Protein AF-A0A9E3QAS8-F1 (afdb_monomer)

Structure (mmCIF, N/CA/C/O backbone):
data_AF-A0A9E3QAS8-F1
#
_entry.id   AF-A0A9E3QAS8-F1
#
loop_
_atom_site.group_PDB
_atom_site.id
_atom_site.type_symbol
_atom_site.label_atom_id
_atom_site.label_alt_id
_atom_site.label_comp_id
_atom_site.label_asym_id
_atom_site.label_entity_id
_atom_site.label_seq_id
_atom_site.pdbx_PDB_ins_code
_atom_site.Cartn_x
_atom_site.Cartn_y
_atom_site.Cartn_z
_atom_site.occupancy
_atom_site.B_iso_or_equiv
_atom_site.auth_seq_id
_atom_site.auth_comp_id
_atom_site.auth_asym_id
_atom_site.auth_atom_id
_atom_site.pdbx_PDB_model_num
ATOM 1 N N . ILE A 1 1 ? -1.397 31.038 -20.610 1.00 55.84 1 ILE A N 1
ATOM 2 C CA . ILE A 1 1 ? -2.316 30.158 -19.859 1.00 55.84 1 ILE A CA 1
ATOM 3 C C . ILE A 1 1 ? -3.210 29.539 -20.907 1.00 55.84 1 ILE A C 1
ATOM 5 O O . ILE A 1 1 ? -4.007 30.259 -21.492 1.00 55.84 1 ILE A O 1
ATOM 9 N N . THR A 1 2 ? -2.969 28.276 -21.236 1.00 61.88 2 THR A N 1
ATOM 10 C CA . THR A 1 2 ? -3.845 27.521 -22.131 1.00 61.88 2 THR A CA 1
ATOM 11 C C . THR A 1 2 ? -5.062 27.123 -21.312 1.00 61.88 2 THR A C 1
ATOM 13 O O . THR A 1 2 ? -4.921 26.504 -20.260 1.00 61.88 2 THR A O 1
ATOM 16 N N . ASP A 1 3 ? -6.241 27.566 -21.729 1.00 78.44 3 ASP A N 1
ATOM 17 C CA . ASP A 1 3 ? -7.506 27.236 -21.078 1.00 78.44 3 ASP A CA 1
ATOM 18 C C . ASP A 1 3 ? -8.403 26.420 -22.014 1.00 78.44 3 ASP A C 1
ATOM 20 O O . ASP A 1 3 ? -8.079 26.182 -23.181 1.00 78.44 3 ASP A O 1
ATOM 24 N N . LEU A 1 4 ? -9.548 25.977 -21.493 1.00 81.81 4 LEU A N 1
ATOM 25 C CA . LEU A 1 4 ? -10.472 25.135 -22.248 1.00 81.81 4 LEU A CA 1
ATOM 26 C C . LEU A 1 4 ? -10.933 25.822 -23.542 1.00 81.81 4 LEU A C 1
ATOM 28 O O . LEU A 1 4 ? -11.069 25.171 -24.576 1.00 81.81 4 LEU A O 1
ATOM 32 N N . SER A 1 5 ? -11.132 27.142 -23.502 1.00 82.50 5 SER A N 1
ATOM 33 C CA . SER A 1 5 ? -11.534 27.914 -24.677 1.00 82.50 5 SER A CA 1
ATOM 34 C C . SER A 1 5 ? -10.429 27.963 -25.733 1.00 82.50 5 SER A C 1
ATOM 36 O O . SER A 1 5 ? -10.709 27.883 -26.928 1.00 82.50 5 SER A O 1
ATOM 38 N N . THR A 1 6 ? -9.171 27.999 -25.299 1.00 81.44 6 THR A N 1
ATOM 39 C CA . THR A 1 6 ? -7.985 28.026 -26.154 1.00 81.44 6 THR A CA 1
ATOM 40 C C . THR A 1 6 ? -7.813 26.695 -26.887 1.00 81.44 6 THR A C 1
ATOM 42 O O . THR A 1 6 ? -7.654 26.692 -28.104 1.00 81.44 6 THR A O 1
ATOM 45 N N . ILE A 1 7 ? -7.942 25.561 -26.192 1.00 82.56 7 ILE A N 1
ATOM 46 C CA . ILE A 1 7 ? -7.852 24.228 -26.816 1.00 82.56 7 ILE A CA 1
ATOM 47 C C . ILE A 1 7 ? -8.971 24.016 -27.825 1.00 82.56 7 ILE A C 1
ATOM 49 O O . ILE A 1 7 ? -8.713 23.604 -28.951 1.00 82.56 7 ILE A O 1
ATOM 53 N N . LEU A 1 8 ? -10.213 24.339 -27.456 1.00 84.06 8 LEU A N 1
ATOM 54 C CA . LEU A 1 8 ? -11.353 24.183 -28.361 1.00 84.06 8 LEU A CA 1
ATOM 55 C C . LEU A 1 8 ? -11.227 25.072 -29.606 1.00 84.06 8 LEU A C 1
ATOM 57 O O . LEU A 1 8 ? -11.647 24.668 -30.687 1.00 84.06 8 LEU A O 1
ATOM 61 N N . THR A 1 9 ? -10.622 26.254 -29.467 1.00 89.31 9 THR A N 1
ATOM 62 C CA . THR A 1 9 ? -10.386 27.180 -30.585 1.00 89.31 9 THR A CA 1
ATOM 63 C C . THR A 1 9 ? -9.342 26.650 -31.566 1.00 89.31 9 THR A C 1
ATOM 65 O O . THR A 1 9 ? -9.486 26.844 -32.771 1.00 89.31 9 THR A O 1
ATOM 68 N N . TYR A 1 10 ? -8.301 25.982 -31.068 1.00 87.94 10 TYR A N 1
ATOM 69 C CA . TYR A 1 10 ? -7.174 25.519 -31.880 1.00 87.94 10 TYR A CA 1
ATOM 70 C C . TYR A 1 10 ? -7.167 24.004 -32.113 1.00 87.94 10 TYR A C 1
ATOM 72 O O . TYR A 1 10 ? -6.186 23.489 -32.641 1.00 87.94 10 TYR A O 1
ATOM 80 N N . PHE A 1 11 ? -8.237 23.284 -31.766 1.00 89.19 11 PHE A N 1
ATOM 81 C CA . PHE A 1 11 ? -8.300 21.826 -31.876 1.00 89.19 11 PHE A CA 1
ATOM 82 C C . PHE A 1 11 ? -8.012 21.342 -33.303 1.00 89.19 11 PHE A C 1
ATOM 84 O O . PHE A 1 11 ? -8.556 21.861 -34.279 1.00 89.19 11 PHE A O 1
ATOM 91 N N . ASN A 1 12 ? -7.173 20.312 -33.415 1.00 89.75 12 ASN A N 1
ATOM 92 C CA . ASN A 1 12 ? -6.676 19.741 -34.664 1.00 89.75 12 ASN A CA 1
ATOM 93 C C . ASN A 1 12 ? -5.822 20.706 -35.517 1.00 89.75 12 ASN A C 1
ATOM 95 O O . ASN A 1 12 ? -5.745 20.560 -36.739 1.00 89.75 12 ASN A O 1
ATOM 99 N N . THR A 1 13 ? -5.166 21.680 -34.884 1.00 91.75 13 THR A N 1
ATOM 100 C CA . THR A 1 13 ? -4.182 22.571 -35.523 1.00 91.75 13 THR A CA 1
ATOM 101 C C . THR A 1 13 ? -2.786 22.371 -34.926 1.00 91.75 13 THR A C 1
ATOM 103 O O . THR A 1 13 ? -2.601 21.542 -34.042 1.00 91.75 13 THR A O 1
ATOM 106 N N . THR A 1 14 ? -1.796 23.120 -35.411 1.00 86.06 14 THR A N 1
ATOM 107 C CA . THR A 1 14 ? -0.423 23.156 -34.872 1.00 86.06 14 THR A CA 1
ATOM 108 C C . THR A 1 14 ? -0.143 24.465 -34.120 1.00 86.06 14 THR A C 1
ATOM 110 O O . THR A 1 14 ? 1.003 24.909 -34.043 1.00 86.06 14 THR A O 1
ATOM 113 N N . ASP A 1 15 ? -1.189 25.167 -33.669 1.00 83.31 15 ASP A N 1
ATOM 114 C CA . ASP A 1 15 ? -1.041 26.443 -32.967 1.00 83.31 15 ASP A CA 1
ATOM 115 C C . ASP A 1 15 ? -0.596 26.204 -31.522 1.00 83.31 15 ASP A C 1
ATOM 117 O O . ASP A 1 15 ? -1.321 25.622 -30.713 1.00 83.31 15 ASP A O 1
ATOM 121 N N . SER A 1 16 ? 0.592 26.706 -31.189 1.00 78.75 16 SER A N 1
ATOM 122 C CA . SER A 1 16 ? 1.234 26.482 -29.893 1.00 78.75 16 SER A CA 1
ATOM 123 C C . SER A 1 16 ? 0.466 27.055 -28.697 1.00 78.75 16 SER A C 1
ATOM 125 O O . SER A 1 16 ? 0.794 26.756 -27.553 1.00 78.75 16 SER A O 1
ATOM 127 N N . ARG A 1 17 ? -0.562 27.886 -28.922 1.00 80.88 17 ARG A N 1
ATOM 128 C CA . ARG A 1 17 ? -1.420 28.396 -27.843 1.00 80.88 17 ARG A CA 1
ATOM 129 C C . ARG A 1 17 ? -2.362 27.324 -27.301 1.00 80.88 17 ARG A C 1
ATOM 131 O O . ARG A 1 17 ? -2.656 27.355 -26.108 1.00 80.88 17 ARG A O 1
ATOM 138 N N . GLY A 1 18 ? -2.844 26.419 -28.155 1.00 78.56 18 GLY A N 1
ATOM 139 C CA . GLY A 1 18 ? -3.701 25.293 -27.762 1.00 78.56 18 GLY A CA 1
ATOM 140 C C . GLY A 1 18 ? -2.928 24.028 -27.387 1.00 78.56 18 GLY A C 1
ATOM 141 O O . GLY A 1 18 ? -3.500 23.149 -26.759 1.00 78.56 18 GLY A O 1
ATOM 142 N N . ASP A 1 19 ? -1.650 23.968 -27.751 1.00 76.12 19 ASP A N 1
ATOM 143 C CA . ASP A 1 19 ? -0.743 22.834 -27.560 1.00 76.12 19 ASP A CA 1
ATOM 144 C C . ASP A 1 19 ? -0.156 22.862 -26.138 1.00 76.12 19 ASP A C 1
ATOM 146 O O . ASP A 1 19 ? 0.961 23.327 -25.888 1.00 76.12 19 ASP A O 1
ATOM 150 N N . ALA A 1 20 ? -0.985 22.471 -25.173 1.00 72.75 20 ALA A N 1
ATOM 151 C CA . ALA A 1 20 ? -0.647 22.443 -23.760 1.00 72.75 20 ALA A CA 1
ATOM 152 C C . ALA A 1 20 ? 0.486 21.449 -23.454 1.00 72.75 20 ALA A C 1
ATOM 154 O O . ALA A 1 20 ? 1.268 21.716 -22.538 1.00 72.75 20 ALA A O 1
ATOM 155 N N . ASP A 1 21 ? 0.604 20.346 -24.202 1.00 71.44 21 ASP A N 1
ATOM 156 C CA . ASP A 1 21 ? 1.704 19.381 -24.060 1.00 71.44 21 ASP A CA 1
ATOM 157 C C . ASP A 1 21 ? 2.938 19.677 -24.926 1.00 71.44 21 ASP A C 1
ATOM 159 O O . ASP A 1 21 ? 3.988 19.056 -24.728 1.00 71.44 21 ASP A O 1
ATOM 163 N N . SER A 1 22 ? 2.865 20.684 -25.802 1.00 73.00 22 SER A N 1
ATOM 164 C CA . SER A 1 22 ? 3.926 21.052 -26.749 1.00 73.00 22 SER A CA 1
ATOM 165 C C . SER A 1 22 ? 4.309 19.913 -27.705 1.00 73.00 22 SER A C 1
ATOM 167 O O . SER A 1 22 ? 5.467 19.817 -28.127 1.00 73.00 22 SER A O 1
ATOM 169 N N . SER A 1 23 ? 3.363 19.036 -28.045 1.00 66.31 23 SER A N 1
ATOM 170 C CA . SER A 1 23 ? 3.539 17.950 -29.016 1.00 66.31 23 SER A CA 1
ATOM 171 C C . SER A 1 23 ? 3.630 18.441 -30.466 1.00 66.31 23 SER A C 1
ATOM 173 O O . SER A 1 23 ? 3.972 17.671 -31.369 1.00 66.31 23 SER A O 1
ATOM 175 N N . GLY A 1 24 ? 3.364 19.725 -30.710 1.00 75.25 24 GLY A N 1
ATOM 176 C CA . GLY A 1 24 ? 3.272 20.336 -32.031 1.00 75.25 24 GLY A CA 1
ATOM 177 C C . GLY A 1 24 ? 1.882 20.210 -32.654 1.00 75.25 24 GLY A C 1
ATOM 178 O O . GLY A 1 24 ? 1.703 20.604 -33.812 1.00 75.25 24 GLY A O 1
ATOM 179 N N . ARG A 1 25 ? 0.900 19.666 -31.925 1.00 81.38 25 ARG A N 1
ATOM 180 C CA . ARG A 1 25 ? -0.483 19.513 -32.374 1.00 81.38 25 ARG A CA 1
ATOM 181 C C . ARG A 1 25 ? -1.437 19.698 -31.203 1.00 81.38 25 ARG A C 1
ATOM 183 O O . ARG A 1 25 ? -1.228 19.135 -30.150 1.00 81.38 25 ARG A O 1
ATOM 190 N N . VAL A 1 26 ? -2.522 20.424 -31.440 1.00 83.62 26 VAL A N 1
ATOM 191 C CA . VAL A 1 26 ? -3.607 20.565 -30.470 1.00 83.62 26 VAL A CA 1
ATOM 192 C C . VAL A 1 26 ? -4.575 19.396 -30.626 1.00 83.62 26 VAL A C 1
ATOM 194 O O . VAL A 1 26 ? -5.286 19.317 -31.637 1.00 83.62 26 VAL A O 1
ATOM 197 N N . ASP A 1 27 ? -4.637 18.494 -29.656 1.00 88.12 27 ASP A N 1
ATOM 198 C CA . ASP A 1 27 ? -5.550 17.357 -29.648 1.00 88.12 27 ASP A CA 1
ATOM 199 C C . ASP A 1 27 ? -6.176 17.065 -28.264 1.00 88.12 27 ASP A C 1
ATOM 201 O O . ASP A 1 27 ? -6.405 17.957 -27.443 1.00 88.12 27 ASP A O 1
ATOM 205 N N . ILE A 1 28 ? -6.650 15.836 -28.054 1.00 85.12 28 ILE A N 1
ATOM 206 C CA . ILE A 1 28 ? -7.373 15.444 -26.841 1.00 85.12 28 ILE A CA 1
ATOM 207 C C . ILE A 1 28 ? -6.441 15.264 -25.628 1.00 85.12 28 ILE A C 1
ATOM 209 O O . ILE A 1 28 ? -6.915 15.299 -24.484 1.00 85.12 28 ILE A O 1
ATOM 213 N N . THR A 1 29 ? -5.131 15.098 -25.839 1.00 77.94 29 THR A N 1
ATOM 214 C CA . THR A 1 29 ? -4.132 15.073 -24.759 1.00 77.94 29 THR A CA 1
ATOM 215 C C . THR A 1 29 ? -4.010 16.440 -24.100 1.00 77.94 29 THR A C 1
ATOM 217 O O . THR A 1 29 ? -4.058 16.520 -22.869 1.00 77.94 29 THR A O 1
ATOM 220 N N . ASP A 1 30 ? -4.021 17.519 -24.883 1.00 79.62 30 ASP A N 1
ATOM 221 C CA . ASP A 1 30 ? -4.037 18.891 -24.369 1.00 79.62 30 ASP A CA 1
ATOM 222 C C . ASP A 1 30 ? -5.269 19.154 -23.508 1.00 79.62 30 ASP A C 1
ATOM 224 O O . ASP A 1 30 ? -5.190 19.747 -22.427 1.00 79.62 30 ASP A O 1
ATOM 228 N N . LEU A 1 31 ? -6.433 18.679 -23.971 1.00 81.56 31 LEU A N 1
ATOM 229 C CA . LEU A 1 31 ? -7.696 18.839 -23.254 1.00 81.56 31 LEU A CA 1
ATOM 230 C C . LEU A 1 31 ? -7.622 18.174 -21.875 1.00 81.56 31 LEU A C 1
ATOM 232 O O . LEU A 1 31 ? -8.035 18.751 -20.868 1.00 81.56 31 LEU A O 1
ATOM 236 N N . SER A 1 32 ? -7.041 16.978 -21.823 1.00 78.44 32 SER A N 1
ATOM 237 C CA . SER A 1 32 ? -6.856 16.211 -20.589 1.00 78.44 32 SER A CA 1
ATOM 238 C C . SER A 1 32 ? -5.935 16.933 -19.594 1.00 78.44 32 SER A C 1
ATOM 240 O O . SER A 1 32 ? -6.165 16.896 -18.380 1.00 78.44 32 SER A O 1
ATOM 242 N N . ILE A 1 33 ? -4.930 17.657 -20.091 1.00 72.50 33 ILE A N 1
ATOM 243 C CA . ILE A 1 33 ? -4.011 18.467 -19.278 1.00 72.50 33 ILE A CA 1
ATOM 244 C C . ILE A 1 33 ? -4.715 19.692 -18.698 1.00 72.50 33 ILE A C 1
ATOM 246 O O . ILE A 1 33 ? -4.613 19.950 -17.498 1.00 72.50 33 ILE A O 1
ATOM 250 N N . VAL A 1 34 ? -5.481 20.423 -19.507 1.00 74.94 34 VAL A N 1
ATOM 251 C CA . VAL A 1 34 ? -6.190 21.620 -19.031 1.00 74.94 34 VAL A CA 1
ATOM 252 C C . VAL A 1 34 ? -7.283 21.280 -18.018 1.00 74.94 34 VAL A C 1
ATOM 254 O O . VAL A 1 34 ? -7.437 22.006 -17.035 1.00 74.94 34 VAL A O 1
ATOM 257 N N . LEU A 1 35 ? -8.012 20.171 -18.191 1.00 77.25 35 LEU A N 1
ATOM 258 C CA . LEU A 1 35 ? -9.004 19.744 -17.196 1.00 77.25 35 LEU A CA 1
ATOM 259 C C . LEU A 1 35 ? -8.363 19.286 -15.880 1.00 77.25 35 LEU A C 1
ATOM 261 O O . LEU A 1 35 ? -8.889 19.599 -14.813 1.00 77.25 35 LEU A O 1
ATOM 265 N N . SER A 1 36 ? -7.231 18.578 -15.933 1.00 69.44 36 SER A N 1
ATOM 266 C CA . SER A 1 36 ? -6.540 18.098 -14.724 1.00 69.44 36 SER A CA 1
ATOM 267 C C . SER A 1 36 ? -5.900 19.216 -13.891 1.00 69.44 36 SER A C 1
ATOM 269 O O . SER A 1 36 ? -5.644 19.014 -12.705 1.00 69.44 36 SER A O 1
ATOM 271 N N . HIS A 1 37 ? -5.716 20.407 -14.468 1.00 62.88 37 HIS A N 1
ATOM 272 C CA . HIS A 1 37 ? -5.116 21.574 -13.811 1.00 62.88 37 HIS A CA 1
ATOM 273 C C . HIS A 1 37 ? -6.078 22.774 -13.718 1.00 62.88 37 HIS A C 1
ATOM 275 O O . HIS A 1 37 ? -5.636 23.913 -13.551 1.00 62.88 37 HIS A O 1
ATOM 281 N N . TYR A 1 38 ? -7.397 22.549 -13.815 1.00 72.56 38 TYR A N 1
ATOM 282 C CA . TYR A 1 38 ? -8.398 23.621 -13.767 1.00 72.56 38 TYR A CA 1
ATOM 283 C C . TYR A 1 38 ? -8.262 24.469 -12.489 1.00 72.56 38 TYR A C 1
ATOM 285 O O . TYR A 1 38 ? -8.340 23.960 -11.371 1.00 72.56 38 TYR A O 1
ATOM 293 N N . GLY A 1 39 ? -8.058 25.779 -12.662 1.00 59.72 39 GLY A N 1
ATOM 294 C CA . GLY A 1 39 ? -7.863 26.725 -11.558 1.00 59.72 39 GLY A CA 1
ATOM 295 C C . GLY A 1 39 ? -6.434 26.804 -11.002 1.00 59.72 39 GLY A C 1
ATOM 296 O O . GLY A 1 39 ? -6.227 27.484 -9.999 1.00 59.72 39 GLY A O 1
ATOM 297 N N . GLN A 1 40 ? -5.451 26.153 -11.635 1.00 58.44 40 GLN A N 1
ATOM 298 C CA . GLN A 1 40 ? -4.034 26.218 -11.262 1.00 58.44 40 GLN A CA 1
ATOM 299 C C . GLN A 1 40 ? -3.180 26.839 -12.380 1.00 58.44 40 GLN A C 1
ATOM 301 O O . GLN A 1 40 ? -3.511 26.759 -13.563 1.00 58.44 40 GLN A O 1
ATOM 306 N N . SER A 1 41 ? -2.056 27.462 -12.015 1.00 48.59 41 SER A N 1
ATOM 307 C CA . SER A 1 41 ? -1.076 27.958 -12.989 1.00 48.59 41 SER A CA 1
ATOM 308 C C . SER A 1 41 ? -0.272 26.790 -13.559 1.00 48.59 41 SER A C 1
ATOM 310 O O . SER A 1 41 ? 0.581 26.237 -12.872 1.00 48.59 41 SER A O 1
ATOM 312 N N . TYR A 1 42 ? -0.516 26.446 -14.823 1.00 50.56 42 TYR A N 1
ATOM 313 C CA . TYR A 1 42 ? 0.277 25.478 -15.580 1.00 50.56 42 TYR A CA 1
ATOM 314 C C . TYR A 1 42 ? 1.203 26.221 -16.554 1.00 50.56 42 TYR A C 1
ATOM 316 O O . TYR A 1 42 ? 0.741 26.892 -17.482 1.00 50.56 42 TYR A O 1
ATOM 324 N N . SER A 1 43 ? 2.517 26.144 -16.336 1.00 48.62 43 SER A N 1
ATOM 325 C CA . SER A 1 43 ? 3.503 26.527 -17.347 1.00 48.62 43 SER A CA 1
ATOM 326 C C . SER A 1 43 ? 3.757 25.309 -18.229 1.00 48.62 43 SER A C 1
ATOM 328 O O . SER A 1 43 ? 4.543 24.441 -17.853 1.00 48.62 43 SER A O 1
ATOM 330 N N . GLY A 1 44 ? 3.064 25.246 -19.368 1.00 36.59 44 GLY A N 1
ATOM 331 C CA . GLY A 1 44 ? 3.337 24.283 -20.430 1.00 36.59 44 GLY A CA 1
ATOM 332 C C . GLY A 1 44 ? 4.761 24.478 -20.932 1.00 36.59 44 GLY A C 1
ATOM 333 O O . GLY A 1 44 ? 5.042 25.348 -21.750 1.00 36.59 44 GLY A O 1
ATOM 334 N N . GLY A 1 45 ? 5.680 23.725 -20.346 1.00 36.97 45 GLY A N 1
ATOM 335 C CA . GLY A 1 45 ? 6.950 23.400 -20.951 1.00 36.97 45 GLY A CA 1
ATOM 336 C C . GLY A 1 45 ? 6.820 21.954 -21.363 1.00 36.97 45 GLY A C 1
ATOM 337 O O . GLY A 1 45 ? 6.735 21.094 -20.484 1.00 36.97 45 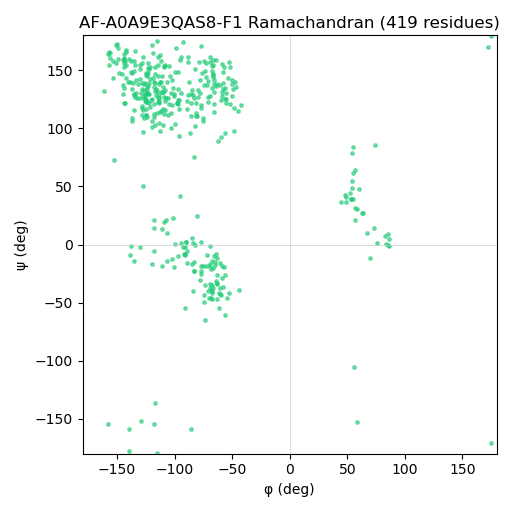GLY A O 1
ATOM 338 N N . GLY A 1 46 ? 6.786 21.692 -22.670 1.00 36.88 46 GLY A N 1
ATOM 339 C CA . GLY A 1 46 ? 7.006 20.351 -23.183 1.00 36.88 46 GLY A CA 1
ATOM 340 C C . GLY A 1 46 ? 8.158 19.729 -22.409 1.00 36.88 46 GLY A C 1
ATOM 341 O O . GLY A 1 46 ? 9.260 20.281 -22.353 1.00 36.88 46 GLY A O 1
ATOM 342 N N . SER A 1 47 ? 7.879 18.617 -21.739 1.00 40.97 47 SER A N 1
ATOM 343 C CA . SER A 1 47 ? 8.912 17.793 -21.140 1.00 40.97 47 SER A CA 1
ATOM 344 C C . SER A 1 47 ? 9.781 17.290 -22.294 1.00 40.97 47 SER A C 1
ATOM 346 O O . SER A 1 47 ? 9.560 16.213 -22.846 1.00 40.97 47 SER A O 1
ATOM 348 N N . SER A 1 48 ? 10.815 18.047 -22.654 1.00 40.00 48 SER A N 1
ATOM 349 C CA . SER A 1 48 ? 12.052 17.444 -23.118 1.00 40.00 48 SER A CA 1
ATOM 350 C C . SER A 1 48 ? 12.480 16.517 -21.986 1.00 40.00 48 SER A C 1
ATOM 352 O O . SER A 1 48 ? 12.998 16.999 -20.978 1.00 40.00 48 SER A O 1
ATOM 354 N N . GLY A 1 49 ? 12.145 15.226 -22.083 1.00 50.97 49 GLY A N 1
ATOM 355 C CA . GLY A 1 49 ? 12.407 14.265 -21.015 1.00 50.97 49 GLY A CA 1
ATOM 356 C C . GLY A 1 49 ? 13.855 14.407 -20.561 1.00 50.97 49 GLY A C 1
ATOM 357 O O . GLY A 1 49 ? 14.772 14.254 -21.375 1.00 50.97 49 GLY A O 1
ATOM 358 N N . SER A 1 50 ? 14.035 14.780 -19.291 1.00 70.00 50 SER A N 1
ATOM 359 C CA . SER A 1 50 ? 15.340 14.942 -18.655 1.00 70.00 50 SER A CA 1
ATOM 360 C C . SER A 1 50 ? 16.222 13.740 -18.984 1.00 70.00 50 SER A C 1
ATOM 362 O O . SER A 1 50 ? 15.770 12.595 -18.951 1.00 70.00 50 SER A O 1
ATOM 364 N N . CYS A 1 51 ? 17.477 13.996 -19.341 1.00 86.25 51 CYS A N 1
ATOM 365 C CA . CYS A 1 51 ? 18.413 12.912 -19.573 1.00 86.25 51 CYS A CA 1
ATOM 366 C C . CYS A 1 51 ? 18.910 12.353 -18.237 1.00 86.25 51 CYS A C 1
ATOM 368 O O . CYS A 1 51 ? 19.432 13.101 -17.413 1.00 86.25 51 CYS A O 1
ATOM 370 N N . VAL A 1 52 ? 18.853 11.038 -18.074 1.00 91.19 52 VAL A N 1
ATOM 371 C CA . VAL A 1 52 ? 19.423 10.307 -16.943 1.00 91.19 52 VAL A CA 1
ATOM 372 C C . VAL A 1 52 ? 20.718 9.642 -17.389 1.00 91.19 52 VAL A C 1
ATOM 374 O O . VAL A 1 52 ? 20.765 8.979 -18.424 1.00 91.19 52 VAL A O 1
ATOM 377 N N . GLN A 1 53 ? 21.781 9.827 -16.612 1.00 94.31 53 GLN A N 1
ATOM 378 C CA . GLN A 1 53 ? 23.041 9.113 -16.796 1.00 94.31 53 GLN A CA 1
ATOM 379 C C . GLN A 1 53 ? 23.042 7.884 -15.887 1.00 94.31 53 GLN A C 1
ATOM 381 O O . GLN A 1 53 ? 22.774 8.017 -14.694 1.00 94.31 53 GLN A O 1
ATOM 386 N N . SER A 1 54 ? 23.363 6.711 -16.426 1.00 96.00 54 SER A N 1
ATOM 387 C CA . SER A 1 54 ? 23.570 5.520 -15.604 1.00 96.00 54 SER A CA 1
ATOM 388 C C . SER A 1 54 ? 24.843 5.619 -14.758 1.00 96.00 54 SER A C 1
ATOM 390 O O . SER A 1 54 ? 25.783 6.355 -15.077 1.00 96.00 54 SER A O 1
ATOM 392 N N . SER A 1 55 ? 24.881 4.850 -13.674 1.00 91.50 55 SER A N 1
ATOM 393 C CA . SER A 1 55 ? 26.028 4.728 -12.774 1.00 91.50 55 SER A CA 1
ATOM 394 C C . SER A 1 55 ? 26.208 3.267 -12.346 1.00 91.50 55 SER A C 1
ATOM 396 O O . SER A 1 55 ? 25.447 2.395 -12.765 1.00 91.50 55 SER A O 1
ATOM 398 N N . SER A 1 56 ? 27.188 2.993 -11.481 1.00 91.25 56 SER A N 1
ATOM 399 C CA . SER A 1 56 ? 27.380 1.669 -10.874 1.00 91.25 56 SER A CA 1
ATOM 400 C C . SER A 1 56 ? 26.293 1.274 -9.867 1.00 91.25 56 SER A C 1
ATOM 402 O O . SER A 1 56 ? 26.337 0.172 -9.321 1.00 91.25 56 SER A O 1
ATOM 404 N N . THR A 1 57 ? 25.315 2.147 -9.616 1.00 88.06 57 THR A N 1
ATOM 405 C CA . THR A 1 57 ? 24.137 1.876 -8.791 1.00 88.06 57 THR A CA 1
ATOM 406 C C . THR A 1 57 ? 22.853 2.120 -9.583 1.00 88.06 57 THR A C 1
ATOM 408 O O . THR A 1 57 ? 22.826 2.875 -10.557 1.00 88.06 57 THR A O 1
ATOM 411 N N . TRP A 1 58 ? 21.759 1.482 -9.163 1.00 92.69 58 TRP A N 1
ATOM 412 C CA . TRP A 1 58 ? 20.455 1.677 -9.794 1.00 92.69 58 TRP A CA 1
ATOM 413 C C . TRP A 1 58 ? 20.011 3.135 -9.723 1.00 92.69 58 TRP A C 1
ATOM 415 O O . TRP A 1 58 ? 19.877 3.708 -8.641 1.00 92.69 58 TRP A O 1
ATOM 425 N N . THR A 1 59 ? 19.724 3.715 -10.885 1.00 92.62 59 THR A N 1
ATOM 426 C CA . THR A 1 59 ? 19.069 5.019 -10.988 1.00 92.62 59 THR A CA 1
ATOM 427 C C . THR A 1 59 ? 17.606 4.801 -11.346 1.00 92.62 59 THR A C 1
ATOM 429 O O . THR A 1 59 ? 17.290 4.523 -12.501 1.00 92.62 59 THR A O 1
ATOM 432 N N . ASN A 1 60 ? 16.729 4.875 -10.342 1.00 87.75 60 ASN A N 1
ATOM 433 C CA . ASN A 1 60 ? 15.288 4.656 -10.479 1.00 87.75 60 ASN A CA 1
ATOM 434 C C . ASN A 1 60 ? 14.548 5.938 -10.860 1.00 87.75 60 ASN A C 1
ATOM 436 O O . ASN A 1 60 ? 14.827 7.007 -10.320 1.00 87.75 60 ASN A O 1
ATOM 440 N N . ASN A 1 61 ? 13.568 5.802 -11.746 1.00 86.31 61 ASN A N 1
ATOM 441 C CA . ASN A 1 61 ? 12.723 6.879 -12.231 1.00 86.31 61 ASN A CA 1
ATOM 442 C C . ASN A 1 61 ? 11.277 6.380 -12.285 1.00 86.31 61 ASN A C 1
ATOM 444 O O . ASN A 1 61 ? 10.903 5.565 -13.133 1.00 86.31 61 ASN A O 1
ATOM 448 N N . SER A 1 62 ? 10.452 6.888 -11.373 1.00 78.94 62 SER A N 1
ATOM 449 C CA . SER A 1 62 ? 9.032 6.559 -11.336 1.00 78.94 62 SER A CA 1
ATOM 450 C C . SER A 1 62 ? 8.292 7.116 -12.542 1.00 78.94 62 SER A C 1
ATOM 452 O O . SER A 1 62 ? 8.621 8.191 -13.040 1.00 78.94 62 SER A O 1
ATOM 454 N N . ILE A 1 63 ? 7.249 6.412 -12.960 1.00 78.56 63 ILE A N 1
ATOM 455 C CA . ILE A 1 63 ? 6.303 6.806 -14.005 1.00 78.56 63 ILE A CA 1
ATOM 456 C C . ILE A 1 63 ? 4.878 6.538 -13.513 1.00 78.56 63 ILE A C 1
ATOM 458 O O . ILE A 1 63 ? 4.672 5.852 -12.512 1.00 78.56 63 ILE A O 1
ATOM 462 N N . SER A 1 64 ? 3.872 7.075 -14.199 1.00 76.00 64 SER A N 1
ATOM 463 C CA . SER A 1 64 ? 2.480 6.705 -13.929 1.00 76.00 64 SER A CA 1
ATOM 464 C C . SER A 1 64 ? 2.284 5.198 -14.102 1.00 76.00 64 SER A C 1
ATOM 466 O O . SER A 1 64 ? 2.805 4.621 -15.056 1.00 76.00 64 SER A O 1
ATOM 468 N N . VAL A 1 65 ? 1.513 4.575 -13.206 1.00 76.19 65 VAL A N 1
ATOM 469 C CA . VAL A 1 65 ? 1.221 3.135 -13.236 1.00 76.19 65 VAL A CA 1
ATOM 470 C C . VAL A 1 65 ? 0.541 2.741 -14.549 1.00 76.19 65 VAL A C 1
ATOM 472 O O . VAL A 1 65 ? -0.442 3.355 -14.960 1.00 76.19 65 VAL A O 1
ATOM 475 N N . GLN A 1 66 ? 1.056 1.690 -15.184 1.00 84.56 66 GLN A N 1
ATOM 476 C CA . GLN A 1 66 ? 0.558 1.114 -16.430 1.00 84.56 66 GLN A CA 1
ATOM 477 C C . GLN A 1 66 ? 0.157 -0.341 -16.200 1.00 84.56 66 GLN A C 1
ATOM 479 O O . GLN A 1 66 ? 0.982 -1.135 -15.758 1.00 84.56 66 GLN A O 1
ATOM 484 N N . THR A 1 67 ? -1.077 -0.711 -16.534 1.00 75.00 67 THR A N 1
ATOM 485 C CA . THR A 1 67 ? -1.610 -2.083 -16.375 1.00 75.00 67 THR A CA 1
ATOM 486 C C . THR A 1 67 ? -2.004 -2.742 -17.703 1.00 75.00 67 THR A C 1
ATOM 488 O O . THR A 1 67 ? -2.354 -3.921 -17.739 1.00 75.00 67 THR A O 1
ATOM 491 N N . GLY A 1 68 ? -1.942 -1.989 -18.807 1.00 79.75 68 GLY A N 1
ATOM 492 C CA . GLY A 1 68 ? -2.286 -2.437 -20.158 1.00 79.75 68 GLY A CA 1
ATOM 493 C C . GLY A 1 68 ? -1.095 -2.393 -21.116 1.00 79.75 68 GLY A C 1
ATOM 494 O O . GLY A 1 68 ? 0.016 -2.798 -20.773 1.00 79.75 68 GLY A O 1
ATOM 495 N N . ILE A 1 69 ? -1.330 -1.904 -22.335 1.00 83.44 69 ILE A N 1
ATOM 496 C CA . ILE A 1 69 ? -0.262 -1.661 -23.312 1.00 83.44 69 ILE A CA 1
ATOM 497 C C . ILE A 1 69 ? 0.377 -0.303 -23.021 1.00 83.44 69 ILE A C 1
ATOM 499 O O . ILE A 1 69 ? -0.313 0.713 -22.990 1.00 83.44 69 ILE A O 1
ATOM 503 N N . TYR A 1 70 ? 1.697 -0.287 -22.866 1.00 87.44 70 TYR A N 1
ATOM 504 C CA . TYR A 1 70 ? 2.495 0.909 -22.632 1.00 87.44 70 TYR A CA 1
ATOM 505 C C . TYR A 1 70 ? 3.554 1.062 -23.723 1.00 87.44 70 TYR A C 1
ATOM 507 O O . TYR A 1 70 ? 4.386 0.177 -23.926 1.00 87.44 70 TYR A O 1
ATOM 515 N N . ASN A 1 71 ? 3.519 2.186 -24.438 1.00 86.81 71 ASN A N 1
ATOM 516 C CA . ASN A 1 71 ? 4.427 2.476 -25.544 1.00 86.81 71 ASN A CA 1
ATOM 517 C C . ASN A 1 71 ? 5.303 3.672 -25.199 1.00 86.81 71 ASN A C 1
ATOM 519 O O . ASN A 1 71 ? 4.778 4.707 -24.807 1.00 86.81 71 ASN A O 1
ATOM 523 N N . GLN A 1 72 ? 6.611 3.557 -25.413 1.00 89.88 72 GLN A N 1
ATOM 524 C CA . GLN A 1 72 ? 7.545 4.662 -25.214 1.00 89.88 72 GLN A CA 1
ATOM 525 C C . GLN A 1 72 ? 8.574 4.741 -26.332 1.00 89.88 72 GLN A C 1
ATOM 527 O O . GLN A 1 72 ? 9.022 3.722 -26.861 1.00 89.88 72 GLN A O 1
ATOM 532 N N . THR A 1 73 ? 9.004 5.968 -26.613 1.00 89.69 73 THR A N 1
ATOM 533 C CA . THR A 1 73 ? 10.179 6.257 -27.432 1.00 89.69 73 THR A CA 1
ATOM 534 C C . THR A 1 73 ? 11.197 6.987 -26.572 1.00 89.69 73 THR A C 1
ATOM 536 O O . THR A 1 73 ? 10.842 7.891 -25.821 1.00 89.69 73 THR A O 1
ATOM 539 N N . PHE A 1 74 ? 12.461 6.596 -26.666 1.00 92.88 74 PHE A N 1
ATOM 540 C CA . PHE A 1 74 ? 13.555 7.247 -25.954 1.00 92.88 74 PHE A CA 1
ATOM 541 C C . PHE A 1 74 ? 14.845 7.158 -26.754 1.00 92.88 74 PHE A C 1
ATOM 543 O O . PHE A 1 74 ? 14.936 6.436 -27.743 1.00 92.88 74 PHE A O 1
ATOM 550 N N . THR A 1 75 ? 15.863 7.892 -26.330 1.00 96.06 75 THR A N 1
ATOM 551 C CA . THR A 1 75 ? 17.204 7.775 -26.902 1.00 96.06 75 THR A CA 1
ATOM 552 C C . THR A 1 75 ? 18.182 7.292 -25.855 1.00 96.06 75 THR A C 1
ATOM 554 O O . THR A 1 75 ? 18.043 7.623 -24.678 1.00 96.06 75 THR A O 1
ATOM 557 N N . ALA A 1 76 ? 19.180 6.521 -26.279 1.00 97.69 76 ALA A N 1
ATOM 558 C CA . ALA A 1 76 ? 20.277 6.135 -25.409 1.00 97.69 76 ALA A CA 1
ATOM 559 C C . ALA A 1 76 ? 21.627 6.258 -26.124 1.00 97.69 76 ALA A C 1
ATOM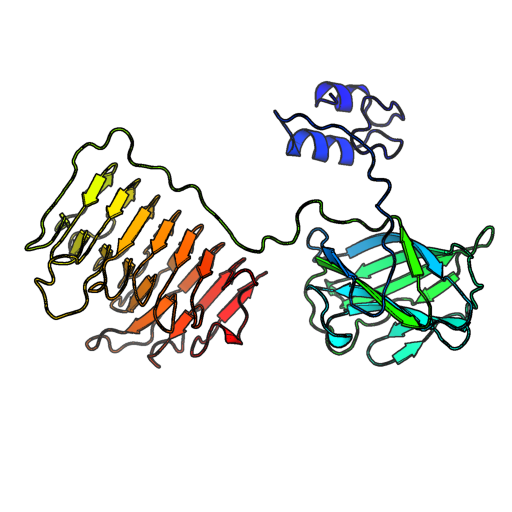 561 O O . ALA A 1 76 ? 21.755 5.919 -27.304 1.00 97.69 76 ALA A O 1
ATOM 562 N N . LYS A 1 77 ? 22.631 6.767 -25.407 1.00 98.00 77 LYS A N 1
ATOM 563 C CA . LYS A 1 77 ? 23.996 6.978 -25.904 1.00 98.00 77 LYS A CA 1
ATOM 564 C C . LYS A 1 77 ? 25.006 6.293 -24.972 1.00 98.00 77 LYS A C 1
ATOM 566 O O . LYS A 1 77 ? 25.203 6.798 -23.863 1.00 98.00 77 LYS A O 1
ATOM 571 N N . PRO A 1 78 ? 25.655 5.190 -25.387 1.00 98.19 78 PRO A N 1
ATOM 572 C CA . PRO A 1 78 ? 26.705 4.546 -24.606 1.00 98.19 78 PRO A CA 1
ATOM 573 C C . PRO A 1 78 ? 27.986 5.395 -24.625 1.00 98.19 78 PRO A C 1
ATOM 575 O O . PRO A 1 78 ? 28.318 6.017 -25.638 1.00 98.19 78 PRO A O 1
ATOM 578 N N . SER A 1 79 ? 28.732 5.432 -23.522 1.00 96.81 79 SER A N 1
ATOM 579 C CA . SER A 1 79 ? 29.953 6.245 -23.395 1.00 96.81 79 SER A CA 1
ATOM 580 C C . SER A 1 79 ? 31.166 5.644 -24.113 1.00 96.81 79 SER A C 1
ATOM 582 O O . SER A 1 79 ? 32.082 6.372 -24.494 1.00 96.81 79 SER A O 1
ATOM 584 N N . MET A 1 80 ? 31.180 4.323 -24.301 1.00 96.44 80 MET A N 1
ATOM 585 C CA . MET A 1 80 ? 32.248 3.559 -24.955 1.00 96.44 80 MET A CA 1
ATOM 586 C C . MET A 1 80 ? 31.679 2.294 -25.623 1.00 96.44 80 MET A C 1
ATOM 588 O O . MET A 1 80 ? 30.502 1.990 -25.457 1.00 96.44 80 MET A O 1
ATOM 592 N N . ASN A 1 81 ? 32.496 1.587 -26.409 1.00 96.81 81 ASN A N 1
ATOM 593 C CA . ASN A 1 81 ? 32.158 0.251 -26.913 1.00 96.81 81 ASN A CA 1
ATOM 594 C C . ASN A 1 81 ? 32.278 -0.770 -25.780 1.00 96.81 81 ASN A C 1
ATOM 596 O O . ASN A 1 81 ? 33.061 -0.549 -24.855 1.00 96.81 81 ASN A O 1
ATOM 600 N N . ASN A 1 82 ? 31.596 -1.908 -25.916 1.00 97.31 82 ASN A N 1
ATOM 601 C CA . ASN A 1 82 ? 31.746 -3.063 -25.027 1.00 97.31 82 ASN A CA 1
ATOM 602 C C . ASN A 1 82 ? 31.522 -2.710 -23.539 1.00 97.31 82 ASN A C 1
ATOM 604 O O . ASN A 1 82 ? 32.252 -3.188 -22.672 1.00 97.31 82 ASN A O 1
ATOM 608 N N . ILE A 1 83 ? 30.539 -1.845 -23.263 1.00 98.06 83 ILE A N 1
ATOM 609 C CA . ILE A 1 83 ? 30.030 -1.568 -21.912 1.00 98.06 83 ILE A CA 1
ATOM 610 C C . ILE A 1 83 ? 29.107 -2.684 -21.437 1.00 98.06 83 ILE A C 1
ATOM 612 O O . ILE A 1 83 ? 28.730 -3.541 -22.222 1.00 98.06 83 ILE A O 1
ATOM 616 N N . ASP A 1 84 ? 28.731 -2.644 -20.167 1.00 97.44 84 ASP A N 1
ATOM 617 C CA . ASP A 1 84 ? 27.699 -3.491 -19.575 1.00 97.44 84 ASP A CA 1
ATOM 618 C C . ASP A 1 84 ? 26.718 -2.551 -18.874 1.00 97.44 84 ASP A C 1
ATOM 620 O O . ASP A 1 84 ? 27.015 -1.996 -17.807 1.00 97.44 84 ASP A O 1
ATOM 624 N N . ALA A 1 85 ? 25.630 -2.243 -19.584 1.00 98.12 85 ALA A N 1
ATOM 625 C CA . ALA A 1 85 ? 24.664 -1.229 -19.198 1.00 98.12 85 ALA A CA 1
ATOM 626 C C . ALA A 1 85 ? 23.236 -1.628 -19.571 1.00 98.12 85 ALA A C 1
ATOM 628 O O . ALA A 1 85 ? 22.914 -1.774 -20.753 1.00 98.12 85 ALA A O 1
ATOM 629 N N . ASP A 1 86 ? 22.368 -1.687 -18.565 1.00 98.50 86 ASP A N 1
ATOM 630 C CA . ASP A 1 86 ? 20.955 -2.007 -18.722 1.00 98.50 86 ASP A CA 1
ATOM 631 C C . ASP A 1 86 ? 20.074 -0.762 -18.614 1.00 98.50 86 ASP A C 1
ATOM 633 O O . ASP A 1 86 ? 20.303 0.158 -17.817 1.00 98.50 86 ASP A O 1
ATOM 637 N N . ILE A 1 87 ? 19.001 -0.775 -19.396 1.00 98.62 87 ILE A N 1
ATOM 638 C CA . ILE A 1 87 ? 17.842 0.102 -19.262 1.00 98.62 87 ILE A CA 1
ATOM 639 C C . ILE A 1 87 ? 16.634 -0.822 -19.157 1.00 98.62 87 ILE A C 1
ATOM 641 O O . ILE A 1 87 ? 16.397 -1.640 -20.050 1.00 98.62 87 ILE A O 1
ATOM 645 N N . GLY A 1 88 ? 15.865 -0.713 -18.077 1.00 98.06 88 GLY A N 1
ATOM 646 C CA . GLY A 1 88 ? 14.759 -1.630 -17.837 1.00 98.06 88 GLY A CA 1
ATOM 647 C C . GLY A 1 88 ? 13.538 -0.995 -17.189 1.00 98.06 88 GLY A C 1
ATOM 648 O O . GLY A 1 88 ? 13.613 0.067 -16.581 1.00 98.06 88 GLY A O 1
ATOM 649 N N . PHE A 1 89 ? 12.404 -1.676 -17.332 1.00 98.31 89 PHE A N 1
ATOM 650 C CA . PHE A 1 89 ? 11.094 -1.282 -16.815 1.00 98.31 89 PHE A CA 1
ATOM 651 C C . PHE A 1 89 ? 10.628 -2.278 -15.754 1.00 98.31 89 PHE A C 1
ATOM 653 O O . PHE A 1 89 ? 10.899 -3.472 -15.864 1.00 98.31 89 PHE A O 1
ATOM 660 N N . SER A 1 90 ? 9.929 -1.795 -14.731 1.00 96.88 90 SER A N 1
ATOM 661 C CA . SER A 1 90 ? 9.638 -2.542 -13.500 1.00 96.88 90 SER A CA 1
ATOM 662 C C . SER A 1 90 ? 8.323 -2.100 -12.857 1.00 96.88 90 SER A C 1
ATOM 664 O O . SER A 1 90 ? 7.855 -0.976 -13.060 1.00 96.88 90 SER A O 1
ATOM 666 N N . ALA A 1 91 ? 7.730 -2.995 -12.069 1.00 84.44 91 ALA A N 1
ATOM 667 C CA . ALA A 1 91 ? 6.520 -2.725 -11.291 1.00 84.44 91 ALA A CA 1
ATOM 668 C C . ALA A 1 91 ? 6.787 -1.893 -10.024 1.00 84.44 91 ALA A C 1
ATOM 670 O O . ALA A 1 91 ? 5.848 -1.329 -9.458 1.00 84.44 91 ALA A O 1
ATOM 671 N N . VAL A 1 92 ? 8.048 -1.855 -9.580 1.00 83.56 92 VAL A N 1
ATOM 672 C CA . VAL A 1 92 ? 8.536 -1.278 -8.319 1.00 83.56 92 VAL A CA 1
ATOM 673 C C . VAL A 1 92 ? 9.913 -0.631 -8.529 1.00 83.56 92 VAL A C 1
ATOM 675 O O . VAL A 1 92 ? 10.567 -0.931 -9.529 1.00 83.56 92 VAL A O 1
ATOM 678 N N . PRO A 1 93 ? 10.399 0.226 -7.612 1.00 86.25 93 PRO A N 1
ATOM 679 C CA . PRO A 1 93 ? 11.793 0.660 -7.624 1.00 86.25 93 PRO A CA 1
ATOM 680 C C . PRO A 1 93 ? 12.756 -0.535 -7.582 1.00 86.25 93 PRO A C 1
ATOM 682 O O . PRO A 1 93 ? 12.625 -1.422 -6.743 1.00 86.25 93 PRO A O 1
ATOM 685 N N . VAL A 1 94 ? 13.730 -0.535 -8.486 1.00 87.88 94 VAL A N 1
ATOM 686 C CA . VAL A 1 94 ? 14.693 -1.617 -8.700 1.00 87.88 94 VAL A CA 1
ATOM 687 C C . VAL A 1 94 ? 15.800 -1.547 -7.657 1.00 87.88 94 VAL A C 1
ATOM 689 O O . VAL A 1 94 ? 16.469 -0.518 -7.519 1.00 87.88 94 VAL A O 1
ATOM 692 N N . VAL A 1 95 ? 16.034 -2.658 -6.968 1.00 86.06 95 VAL A N 1
ATOM 693 C CA . VAL A 1 95 ? 17.204 -2.880 -6.105 1.00 86.06 95 VAL A CA 1
ATOM 694 C C . VAL A 1 95 ? 18.039 -4.073 -6.577 1.00 86.06 95 VAL A C 1
ATOM 696 O O . VAL A 1 95 ? 19.215 -4.175 -6.229 1.00 86.06 95 VAL A O 1
ATOM 699 N N . ALA A 1 96 ? 17.477 -4.934 -7.427 1.00 87.50 96 ALA A N 1
ATOM 700 C CA . ALA A 1 96 ? 18.159 -6.040 -8.079 1.00 87.50 96 ALA A CA 1
ATOM 701 C C . ALA A 1 96 ? 17.631 -6.264 -9.505 1.00 87.50 96 ALA A C 1
ATOM 703 O O . ALA A 1 96 ? 16.499 -5.932 -9.840 1.00 87.50 96 ALA A O 1
ATOM 704 N N . TYR A 1 97 ? 18.431 -6.917 -10.351 1.00 94.06 97 TYR A N 1
ATOM 705 C CA . TYR A 1 97 ? 18.029 -7.257 -11.722 1.00 94.06 97 TYR A CA 1
ATOM 706 C C . TYR A 1 97 ? 16.729 -8.077 -11.808 1.00 94.06 97 TYR A C 1
ATOM 708 O O . TYR A 1 97 ? 16.047 -8.028 -12.830 1.00 94.06 97 TYR A O 1
ATOM 716 N N . SER A 1 98 ? 16.393 -8.835 -10.760 1.00 93.88 98 SER A N 1
ATOM 717 C CA . SER A 1 98 ? 15.149 -9.605 -10.645 1.00 93.88 98 SER A CA 1
ATOM 718 C C . SER A 1 98 ? 13.889 -8.739 -10.596 1.00 93.88 98 SER A C 1
ATOM 720 O O . SER A 1 98 ? 12.810 -9.262 -10.853 1.00 93.88 98 SER A O 1
ATOM 722 N N . ASP A 1 99 ? 14.007 -7.442 -10.301 1.00 89.75 99 ASP A N 1
ATOM 723 C CA . ASP A 1 99 ? 12.868 -6.512 -10.238 1.00 89.75 99 ASP A CA 1
ATOM 724 C C . ASP A 1 99 ? 12.480 -5.978 -11.630 1.00 89.75 99 ASP A C 1
ATOM 726 O O . ASP A 1 99 ? 11.402 -5.412 -11.819 1.00 89.75 99 ASP A O 1
ATOM 730 N N . LEU A 1 100 ? 13.360 -6.148 -12.623 1.00 98.31 100 LEU A N 1
ATOM 731 C CA . LEU A 1 100 ? 13.147 -5.686 -13.991 1.00 98.31 100 LEU A CA 1
ATOM 732 C C . LEU A 1 100 ? 12.329 -6.688 -14.808 1.00 98.31 100 LEU A C 1
ATOM 734 O O . LEU A 1 100 ? 12.689 -7.859 -14.909 1.00 98.31 100 LEU A O 1
ATOM 738 N N . ALA A 1 101 ? 11.274 -6.202 -15.457 1.00 98.12 101 ALA A N 1
ATOM 739 C CA . ALA A 1 101 ? 10.385 -6.983 -16.310 1.00 98.12 101 ALA A CA 1
ATOM 740 C C . ALA A 1 101 ? 10.841 -6.989 -17.778 1.00 98.12 101 ALA A C 1
ATOM 742 O O . ALA A 1 101 ? 11.052 -8.055 -18.352 1.00 98.12 101 ALA A O 1
ATOM 743 N N . ALA A 1 102 ? 11.036 -5.812 -18.376 1.00 98.62 102 ALA A N 1
ATOM 744 C CA . ALA A 1 102 ? 11.505 -5.645 -19.754 1.00 98.62 102 ALA A CA 1
ATOM 745 C C . ALA A 1 102 ? 12.855 -4.923 -19.754 1.00 98.62 102 ALA A C 1
ATOM 747 O O . ALA A 1 102 ? 12.990 -3.910 -19.068 1.00 98.62 102 ALA A O 1
ATOM 748 N N . ILE A 1 103 ? 13.843 -5.431 -20.499 1.00 98.62 103 ILE A N 1
ATOM 749 C CA . ILE A 1 103 ? 15.231 -4.942 -20.421 1.00 98.62 103 ILE A CA 1
ATOM 750 C C . ILE A 1 103 ? 15.855 -4.838 -21.812 1.00 98.62 103 ILE A C 1
ATOM 752 O O . ILE A 1 103 ? 15.673 -5.722 -22.655 1.00 98.62 103 ILE A O 1
ATOM 756 N N . VAL A 1 104 ? 16.615 -3.772 -22.034 1.00 98.50 104 VAL A N 1
ATOM 757 C CA . VAL A 1 104 ? 17.578 -3.657 -23.130 1.00 98.50 104 VAL A CA 1
ATOM 758 C C . VAL A 1 104 ? 18.963 -3.391 -22.556 1.00 98.50 104 VAL A C 1
ATOM 760 O O . VAL A 1 104 ? 19.110 -2.616 -21.614 1.00 98.50 104 VAL A O 1
ATOM 763 N N . GLU A 1 105 ? 19.962 -4.044 -23.131 1.00 98.44 105 GLU A N 1
ATOM 764 C CA . GLU A 1 105 ? 21.346 -4.034 -22.675 1.00 98.44 105 GLU A CA 1
ATOM 765 C C . GLU A 1 105 ? 22.248 -3.549 -23.813 1.00 98.44 105 GLU A C 1
ATOM 767 O O . GLU A 1 105 ? 22.197 -4.073 -24.929 1.00 98.44 105 GLU A O 1
ATOM 772 N N . PHE A 1 106 ? 23.105 -2.571 -23.531 1.00 98.69 106 PHE A N 1
ATOM 773 C CA . PHE A 1 106 ? 24.331 -2.379 -24.300 1.00 98.69 106 PHE A CA 1
ATOM 774 C C . PHE A 1 106 ? 25.361 -3.348 -23.733 1.00 98.69 106 PHE A C 1
ATOM 776 O O . PHE A 1 106 ? 25.906 -3.096 -22.662 1.00 98.69 106 PHE A O 1
ATOM 783 N N . SER A 1 107 ? 25.581 -4.462 -24.429 1.00 97.75 107 SER A N 1
ATOM 784 C CA . SER A 1 107 ? 26.325 -5.593 -23.881 1.00 97.75 107 SER A CA 1
ATOM 785 C C . SER A 1 107 ? 27.828 -5.497 -24.123 1.00 97.75 107 SER A C 1
ATOM 787 O O . SER A 1 107 ? 28.300 -4.857 -25.075 1.00 97.75 107 SER A O 1
ATOM 789 N N . SER A 1 108 ? 28.593 -6.192 -23.280 1.00 97.31 108 SER A N 1
ATOM 790 C CA . SER A 1 108 ? 30.063 -6.192 -23.295 1.00 97.31 108 SER A CA 1
ATOM 791 C C . SER A 1 108 ? 30.650 -6.856 -24.544 1.00 97.31 108 SER A C 1
ATOM 793 O O . SER A 1 108 ? 31.818 -6.658 -24.872 1.00 97.31 108 SER A O 1
ATOM 795 N N . ASN A 1 109 ? 29.830 -7.591 -25.299 1.00 95.88 109 ASN A N 1
ATOM 796 C CA . ASN A 1 109 ? 30.182 -8.132 -26.612 1.00 95.88 109 ASN A CA 1
ATOM 797 C C . ASN A 1 109 ? 30.030 -7.116 -27.768 1.00 95.88 109 ASN A C 1
ATOM 799 O O . ASN A 1 109 ? 30.278 -7.472 -28.920 1.00 95.88 109 ASN A O 1
ATOM 803 N N . GLY A 1 110 ? 29.599 -5.882 -27.484 1.00 97.31 110 GLY A N 1
ATOM 804 C CA . GLY A 1 110 ? 29.427 -4.813 -28.473 1.00 97.31 110 GLY A CA 1
ATOM 805 C C . GLY A 1 110 ? 28.081 -4.817 -29.207 1.00 97.31 110 GLY A C 1
ATOM 806 O O . GLY A 1 110 ? 27.912 -4.060 -30.164 1.00 97.31 110 GLY A O 1
ATOM 807 N N . SER A 1 111 ? 27.124 -5.644 -28.775 1.00 98.06 111 SER A N 1
ATOM 808 C CA . SER A 1 111 ? 25.772 -5.736 -29.345 1.00 98.06 111 SER A CA 1
ATOM 809 C C . SER A 1 111 ? 24.710 -5.150 -28.415 1.00 98.06 111 SER A C 1
ATOM 811 O O . SER A 1 111 ? 24.886 -5.103 -27.198 1.00 98.06 111 SER A O 1
ATOM 813 N N . ILE A 1 112 ? 23.592 -4.709 -28.991 1.00 98.75 112 ILE A N 1
ATOM 814 C CA . ILE A 1 112 ? 22.391 -4.330 -28.244 1.00 98.75 112 ILE A CA 1
ATOM 815 C C . ILE A 1 112 ? 21.518 -5.578 -28.092 1.00 98.75 112 ILE A C 1
ATOM 817 O O . ILE A 1 112 ? 21.047 -6.129 -29.089 1.00 98.75 112 ILE A O 1
ATOM 821 N N . LEU A 1 113 ? 21.309 -6.025 -26.856 1.00 98.56 113 LEU A N 1
ATOM 822 C CA . LEU A 1 113 ? 20.534 -7.222 -26.524 1.00 98.56 113 LEU A CA 1
ATOM 823 C C . LEU A 1 113 ? 19.240 -6.855 -25.795 1.00 98.56 113 LEU A C 1
ATOM 825 O O . LEU A 1 113 ? 19.129 -5.802 -25.177 1.00 98.56 113 LEU A O 1
ATOM 829 N N . ALA A 1 114 ? 18.257 -7.747 -25.843 1.00 98.50 114 ALA A N 1
ATOM 830 C CA . ALA A 1 114 ? 17.025 -7.665 -25.072 1.00 98.50 114 ALA A CA 1
ATOM 831 C C . ALA A 1 114 ? 16.849 -8.928 -24.215 1.00 98.50 114 ALA A C 1
ATOM 833 O O . ALA A 1 114 ? 17.255 -10.030 -24.593 1.00 98.50 114 ALA A O 1
ATOM 834 N N . ARG A 1 115 ? 16.228 -8.789 -23.046 1.00 98.44 115 ARG A N 1
ATOM 835 C CA . ARG A 1 115 ? 15.950 -9.910 -22.143 1.00 98.44 115 ARG A CA 1
ATOM 836 C C . ARG A 1 115 ? 14.695 -10.682 -22.568 1.00 98.44 115 ARG A C 1
ATOM 838 O O . ARG A 1 115 ? 13.608 -10.130 -22.590 1.00 98.44 115 ARG A O 1
ATOM 845 N N . ASN A 1 116 ? 14.820 -11.978 -22.839 1.00 98.56 116 ASN A N 1
ATOM 846 C CA . ASN A 1 116 ? 13.696 -12.890 -23.066 1.00 98.56 116 ASN A CA 1
ATOM 847 C C . ASN A 1 116 ? 13.619 -13.905 -21.923 1.00 98.56 116 ASN A C 1
ATOM 849 O O . ASN A 1 116 ? 14.379 -14.880 -21.911 1.00 98.56 116 ASN A O 1
ATOM 853 N N . GLY A 1 117 ? 12.762 -13.664 -20.928 1.00 97.75 117 GLY A N 1
ATOM 854 C CA . GLY A 1 117 ? 12.691 -14.512 -19.736 1.00 97.75 117 GLY A CA 1
ATOM 855 C C . GLY A 1 117 ? 14.042 -14.629 -19.023 1.00 97.75 117 GLY A C 1
ATOM 856 O O . GLY A 1 117 ? 14.509 -13.694 -18.366 1.00 97.75 117 GLY A O 1
ATOM 857 N N . ALA A 1 118 ? 14.688 -15.787 -19.168 1.00 95.75 118 ALA A N 1
ATOM 858 C CA . ALA A 1 118 ? 15.940 -16.125 -18.499 1.00 95.75 118 ALA A CA 1
ATOM 859 C C . ALA A 1 118 ? 17.221 -15.804 -19.303 1.00 95.75 118 ALA A C 1
ATOM 861 O O . ALA A 1 118 ? 18.319 -15.997 -18.771 1.00 95.75 118 ALA A O 1
ATOM 862 N N . VAL A 1 119 ? 17.130 -15.296 -20.540 1.00 97.12 119 VAL A N 1
ATOM 863 C CA . VAL A 1 119 ? 18.301 -15.124 -21.429 1.00 97.12 119 VAL A CA 1
ATOM 864 C C . VAL A 1 119 ? 18.322 -13.746 -22.098 1.00 97.12 119 VAL A C 1
ATOM 866 O O . VAL A 1 119 ? 17.280 -13.233 -22.490 1.00 97.12 119 VAL A O 1
ATOM 869 N N . TYR A 1 120 ? 19.504 -13.137 -22.241 1.00 97.94 120 TYR A N 1
ATOM 870 C CA . TYR A 1 120 ? 19.697 -11.964 -23.104 1.00 97.94 120 TYR A CA 1
ATOM 871 C C . TYR A 1 120 ? 19.983 -12.416 -24.537 1.00 97.94 120 TYR A C 1
ATOM 873 O O . TYR A 1 120 ? 20.824 -13.282 -24.770 1.00 97.94 120 TYR A O 1
ATOM 881 N N . SER A 1 121 ? 19.255 -11.863 -25.502 1.00 95.81 121 SER A N 1
ATOM 882 C CA . SER A 1 121 ? 19.388 -12.193 -26.922 1.00 95.81 121 SER A CA 1
ATOM 883 C C . SER A 1 121 ? 18.879 -11.049 -27.796 1.00 95.81 121 SER A C 1
ATOM 885 O O . SER A 1 121 ? 18.167 -10.169 -27.321 1.00 95.81 121 SER A O 1
ATOM 887 N N . ALA A 1 122 ? 19.201 -11.070 -29.084 1.00 96.44 122 ALA A N 1
ATOM 888 C CA . ALA A 1 122 ? 18.600 -10.175 -30.063 1.00 96.44 122 ALA A CA 1
ATOM 889 C C . ALA A 1 122 ? 18.032 -11.004 -31.215 1.00 96.44 122 ALA A C 1
ATOM 891 O O . ALA A 1 122 ? 18.707 -11.895 -31.729 1.00 96.44 122 ALA A O 1
ATOM 892 N N . MET A 1 123 ? 16.798 -10.707 -31.624 1.00 96.56 123 MET A N 1
ATOM 893 C CA . MET A 1 123 ? 16.162 -11.333 -32.785 1.00 96.56 123 MET A CA 1
ATOM 894 C C . MET A 1 123 ? 16.948 -11.048 -34.070 1.00 96.56 123 MET A C 1
ATOM 896 O O . MET A 1 123 ? 17.150 -11.944 -34.883 1.00 96.56 123 MET A O 1
ATOM 900 N N . ASN A 1 124 ? 17.415 -9.808 -34.227 1.00 97.25 124 ASN A N 1
ATOM 901 C CA . ASN A 1 124 ? 18.347 -9.403 -35.271 1.00 97.25 124 ASN A CA 1
ATOM 902 C C . ASN A 1 124 ? 19.568 -8.775 -34.606 1.00 97.25 124 ASN A C 1
ATOM 904 O O . ASN A 1 124 ? 19.417 -7.897 -33.755 1.00 97.25 124 ASN A O 1
ATOM 908 N N . ASN A 1 125 ? 20.767 -9.219 -34.986 1.00 95.56 125 ASN A N 1
ATOM 909 C CA . ASN A 1 125 ? 21.991 -8.707 -34.384 1.00 95.56 125 ASN A CA 1
ATOM 910 C C . ASN A 1 125 ? 22.196 -7.226 -34.731 1.00 95.56 125 ASN A C 1
ATOM 912 O O . ASN A 1 125 ? 22.139 -6.849 -35.903 1.00 95.56 125 ASN A O 1
ATOM 916 N N . LEU A 1 126 ? 22.484 -6.405 -33.722 1.00 97.88 126 LEU A N 1
ATOM 917 C CA . LEU A 1 126 ? 22.737 -4.978 -33.881 1.00 97.88 126 LEU A CA 1
ATOM 918 C C . LEU A 1 126 ? 23.937 -4.571 -33.031 1.00 97.88 126 LEU A C 1
ATOM 920 O O . LEU A 1 126 ? 23.836 -4.456 -31.811 1.00 97.88 126 LEU A O 1
ATOM 924 N N . ASN A 1 127 ? 25.068 -4.326 -33.688 1.00 98.12 127 ASN A N 1
ATOM 925 C CA . ASN A 1 127 ? 26.253 -3.797 -33.022 1.00 98.12 127 ASN A CA 1
ATOM 926 C C . ASN A 1 127 ? 26.081 -2.303 -32.735 1.00 98.12 127 ASN A C 1
ATOM 928 O O . ASN A 1 127 ? 25.480 -1.576 -33.535 1.00 98.12 127 ASN A O 1
ATOM 932 N N . TYR A 1 128 ? 26.663 -1.833 -31.633 1.00 98.12 128 TYR A N 1
ATOM 933 C CA . TYR A 1 128 ? 26.691 -0.414 -31.302 1.00 98.12 128 TYR A CA 1
ATOM 934 C C . TYR A 1 128 ? 28.094 0.185 -31.350 1.00 98.12 128 TYR A C 1
ATOM 936 O O . TYR A 1 128 ? 29.107 -0.509 -31.371 1.00 98.12 128 TYR A O 1
ATOM 944 N N . SER A 1 129 ? 28.142 1.512 -31.401 1.00 98.00 129 SER A N 1
ATOM 945 C CA . SER A 1 129 ? 29.367 2.295 -31.338 1.00 98.00 129 SER A CA 1
ATOM 946 C C . SER A 1 129 ? 29.311 3.300 -30.195 1.00 98.00 129 SER A C 1
ATOM 948 O O . SER A 1 129 ? 28.266 3.878 -29.885 1.00 98.00 129 SER A O 1
ATOM 950 N N . ALA A 1 130 ? 30.468 3.532 -29.588 1.00 96.19 130 ALA A N 1
ATOM 951 C CA . ALA A 1 130 ? 30.695 4.529 -28.564 1.00 96.19 130 ALA A CA 1
ATOM 952 C C . ALA A 1 130 ? 30.154 5.884 -29.011 1.00 96.19 130 ALA A C 1
ATOM 954 O O . ALA A 1 130 ? 30.299 6.283 -30.168 1.00 96.19 130 ALA A O 1
ATOM 955 N N . ASN A 1 131 ? 29.569 6.621 -28.073 1.00 95.00 131 ASN A N 1
ATOM 956 C CA . ASN A 1 131 ? 29.105 7.987 -28.266 1.00 95.00 131 ASN A CA 1
ATOM 957 C C . ASN A 1 131 ? 28.104 8.180 -29.420 1.00 95.00 131 ASN A C 1
ATOM 959 O O . ASN A 1 131 ? 27.898 9.309 -29.871 1.00 95.00 131 ASN A O 1
ATOM 963 N N . THR A 1 132 ? 27.437 7.107 -29.839 1.00 96.12 132 THR A N 1
ATOM 964 C CA . THR A 1 132 ? 26.405 7.122 -30.874 1.00 96.12 132 THR A CA 1
ATOM 965 C C . THR A 1 132 ? 25.030 7.095 -30.216 1.00 96.12 132 THR A C 1
ATOM 967 O O . THR A 1 132 ? 24.779 6.275 -29.342 1.00 96.12 132 THR A O 1
ATOM 970 N N . THR A 1 133 ? 24.139 8.008 -30.596 1.00 97.12 133 THR A N 1
ATOM 971 C CA . THR A 1 133 ? 22.779 8.049 -30.040 1.00 97.12 133 THR A CA 1
ATOM 972 C C . THR A 1 133 ? 21.866 7.115 -30.823 1.00 97.12 133 THR A C 1
ATOM 974 O O . THR A 1 133 ? 21.672 7.310 -32.017 1.00 97.12 133 THR A O 1
ATOM 977 N N . TYR A 1 134 ? 21.260 6.144 -30.156 1.00 97.31 134 TYR A N 1
ATOM 978 C CA . TYR A 1 134 ? 20.263 5.252 -30.746 1.00 97.31 134 TYR A CA 1
ATOM 979 C C . TYR A 1 134 ? 18.869 5.685 -30.308 1.00 97.31 134 TYR A C 1
ATOM 981 O O . TYR A 1 134 ? 18.689 6.083 -29.156 1.00 97.31 134 TYR A O 1
ATOM 989 N N . THR A 1 135 ? 17.890 5.602 -31.209 1.00 97.38 135 THR A N 1
ATOM 990 C CA . THR A 1 135 ? 16.475 5.805 -30.867 1.00 97.38 135 THR A CA 1
ATOM 991 C C . THR A 1 135 ? 15.827 4.454 -30.628 1.00 97.38 135 THR A C 1
ATOM 993 O O . THR A 1 135 ? 15.872 3.585 -31.494 1.00 97.38 135 THR A O 1
ATOM 996 N N . PHE A 1 136 ? 15.227 4.287 -29.461 1.00 98.25 136 PHE A N 1
ATOM 997 C CA . PHE A 1 136 ? 14.524 3.089 -29.045 1.00 98.25 136 PHE A CA 1
ATOM 998 C C . PHE A 1 136 ? 13.032 3.349 -29.060 1.00 98.25 136 PHE A C 1
ATOM 1000 O O . PHE A 1 136 ? 12.574 4.397 -28.603 1.00 98.25 136 PHE A O 1
ATOM 1007 N N . ARG A 1 137 ? 12.277 2.359 -29.516 1.00 97.44 137 ARG A N 1
ATOM 1008 C CA . ARG A 1 137 ? 10.831 2.296 -29.359 1.00 97.44 137 ARG A CA 1
ATOM 1009 C C . ARG A 1 137 ? 10.492 0.976 -28.688 1.00 97.44 137 ARG A C 1
ATOM 1011 O O . ARG A 1 137 ? 10.873 -0.087 -29.173 1.00 97.44 137 ARG A O 1
ATOM 1018 N N . ILE A 1 138 ? 9.789 1.049 -27.568 1.00 97.44 138 ILE A N 1
ATOM 1019 C CA . ILE A 1 138 ? 9.358 -0.110 -26.788 1.00 97.44 138 ILE A CA 1
ATOM 1020 C C . ILE A 1 138 ? 7.834 -0.155 -26.735 1.00 97.44 138 ILE A C 1
ATOM 1022 O O . ILE A 1 138 ? 7.178 0.876 -26.587 1.00 97.44 138 ILE A O 1
ATOM 1026 N N . SER A 1 139 ? 7.284 -1.361 -26.849 1.00 96.19 139 SER A N 1
ATOM 1027 C CA . SER A 1 139 ? 5.877 -1.653 -26.585 1.00 96.19 139 SER A CA 1
ATOM 1028 C C . SER A 1 139 ? 5.800 -2.768 -25.554 1.00 96.19 139 SER A C 1
ATOM 1030 O O . SER A 1 139 ? 6.207 -3.896 -25.835 1.0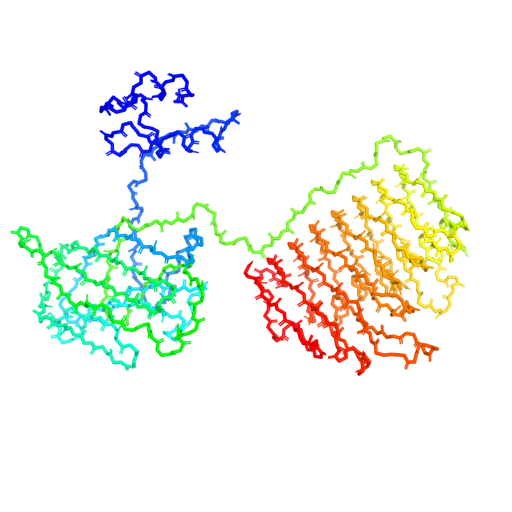0 96.19 139 SER A O 1
ATOM 1032 N N . ILE A 1 140 ? 5.339 -2.439 -24.352 1.00 97.62 140 ILE A N 1
ATOM 1033 C CA . ILE A 1 140 ? 5.162 -3.366 -23.236 1.00 97.62 140 ILE A CA 1
ATOM 1034 C C . ILE A 1 140 ? 3.685 -3.737 -23.160 1.00 97.62 140 ILE A C 1
ATOM 1036 O O . ILE A 1 140 ? 2.832 -2.860 -23.086 1.00 97.62 140 ILE A O 1
ATOM 1040 N N . ASN A 1 141 ? 3.379 -5.029 -23.136 1.00 93.94 141 ASN A N 1
ATOM 1041 C CA . ASN A 1 141 ? 2.048 -5.538 -22.846 1.00 93.94 141 ASN A CA 1
ATOM 1042 C C . ASN A 1 141 ? 2.072 -6.220 -21.478 1.00 93.94 141 ASN A C 1
ATOM 1044 O O . ASN A 1 141 ? 2.576 -7.336 -21.337 1.00 93.94 141 ASN A O 1
ATOM 1048 N N . VAL A 1 142 ? 1.537 -5.524 -20.475 1.00 89.56 142 VAL A N 1
ATOM 1049 C CA . VAL A 1 142 ? 1.489 -6.011 -19.092 1.00 89.56 142 VAL A CA 1
ATOM 1050 C C . VAL A 1 142 ? 0.554 -7.211 -18.968 1.00 89.56 142 VAL A C 1
ATOM 1052 O O . VAL A 1 142 ? 0.896 -8.189 -18.318 1.00 89.56 142 VAL A O 1
ATOM 1055 N N . THR A 1 143 ? -0.586 -7.195 -19.662 1.00 86.88 143 THR A N 1
ATOM 1056 C CA . THR A 1 143 ? -1.577 -8.280 -19.612 1.00 86.88 143 THR A CA 1
ATOM 1057 C C . THR A 1 143 ? -1.007 -9.615 -20.090 1.00 86.88 143 THR A C 1
ATOM 1059 O O . THR A 1 143 ? -1.338 -10.663 -19.538 1.00 86.88 143 THR A O 1
ATOM 1062 N N . THR A 1 144 ? -0.149 -9.594 -21.113 1.00 94.94 144 THR A N 1
ATOM 1063 C CA . THR A 1 144 ? 0.475 -10.808 -21.663 1.00 94.94 144 THR A CA 1
ATOM 1064 C C . THR A 1 144 ? 1.897 -11.045 -21.165 1.00 94.94 144 THR A C 1
ATOM 1066 O O . THR A 1 144 ? 2.495 -12.039 -21.562 1.00 94.94 144 THR A O 1
ATOM 1069 N N . HIS A 1 145 ? 2.434 -10.179 -20.299 1.00 96.75 145 HIS A N 1
ATOM 1070 C CA . HIS A 1 145 ? 3.806 -10.239 -19.780 1.00 96.75 145 HIS A CA 1
ATOM 1071 C C . HIS A 1 145 ? 4.862 -10.349 -20.892 1.00 96.75 145 HIS A C 1
ATOM 1073 O O . HIS A 1 145 ? 5.793 -11.156 -20.828 1.00 96.75 145 HIS A O 1
ATOM 1079 N N . THR A 1 146 ? 4.702 -9.546 -21.947 1.00 98.62 146 THR A N 1
ATOM 1080 C CA . THR A 1 146 ? 5.606 -9.533 -23.106 1.00 98.62 146 THR A CA 1
ATOM 1081 C C . THR A 1 146 ? 5.949 -8.119 -23.539 1.00 98.62 146 THR A C 1
ATOM 1083 O O . THR A 1 146 ? 5.175 -7.190 -23.312 1.00 98.62 146 THR A O 1
ATOM 1086 N N . TYR A 1 147 ? 7.059 -7.945 -24.249 1.00 98.75 147 TYR A N 1
ATOM 1087 C CA . TYR A 1 147 ? 7.396 -6.675 -24.882 1.00 98.75 147 TYR A CA 1
ATOM 1088 C C . TYR A 1 147 ? 8.070 -6.851 -26.244 1.00 98.75 147 TYR A C 1
ATOM 1090 O O . TYR A 1 147 ? 8.656 -7.887 -26.558 1.00 98.75 147 TYR A O 1
ATOM 1098 N N . SER A 1 148 ? 7.984 -5.808 -27.063 1.00 98.44 148 SER A N 1
ATOM 1099 C CA . SER A 1 148 ? 8.738 -5.678 -28.310 1.00 98.44 148 SER A CA 1
ATOM 1100 C C . SER A 1 148 ? 9.647 -4.455 -28.238 1.00 98.44 148 SER A C 1
ATOM 1102 O O . SER A 1 148 ? 9.269 -3.434 -27.659 1.00 98.44 148 SER A O 1
ATOM 1104 N N . MET A 1 149 ? 10.838 -4.561 -28.825 1.00 98.25 149 MET A N 1
ATOM 1105 C CA . MET A 1 149 ? 11.869 -3.525 -28.801 1.00 98.25 149 MET A CA 1
ATOM 1106 C C . MET A 1 149 ? 12.435 -3.309 -30.199 1.00 98.25 149 MET A C 1
ATOM 1108 O O . MET A 1 149 ? 12.850 -4.250 -30.884 1.00 98.25 149 MET A O 1
ATOM 1112 N N . PHE A 1 150 ? 12.480 -2.041 -30.581 1.00 98.06 150 PHE A N 1
ATOM 1113 C CA . PHE A 1 150 ? 12.917 -1.571 -31.880 1.00 98.06 150 PHE A CA 1
ATOM 1114 C C . PHE A 1 150 ? 13.999 -0.513 -31.691 1.00 98.06 150 PHE A C 1
ATOM 1116 O O . PHE A 1 150 ? 13.883 0.336 -30.806 1.00 98.06 150 PHE A O 1
ATOM 1123 N N . VAL A 1 151 ? 15.046 -0.557 -32.511 1.00 98.50 151 VAL A N 1
ATOM 1124 C CA . VAL A 1 151 ? 16.205 0.332 -32.389 1.00 98.50 151 VAL A CA 1
ATOM 1125 C C . VAL A 1 151 ? 16.557 0.921 -33.744 1.00 98.50 151 VAL A C 1
ATOM 1127 O O . VAL A 1 151 ? 16.798 0.191 -34.699 1.00 98.50 151 VAL A O 1
ATOM 1130 N N . SER A 1 152 ? 16.631 2.244 -33.821 1.00 97.00 152 SER A N 1
ATOM 1131 C CA . SER A 1 152 ? 17.086 2.982 -35.001 1.00 97.00 152 SER A CA 1
ATOM 1132 C C . SER A 1 152 ? 18.460 3.601 -34.728 1.00 97.00 152 SER A C 1
ATOM 1134 O O . SER A 1 152 ? 18.563 4.514 -33.897 1.00 97.00 152 SER A O 1
ATOM 1136 N N . PRO A 1 153 ? 19.529 3.132 -35.397 1.00 93.94 153 PRO A N 1
ATOM 1137 C CA . PRO A 1 153 ? 20.804 3.843 -35.436 1.00 93.94 153 PRO A CA 1
ATOM 1138 C C . PRO A 1 153 ? 20.666 5.202 -36.153 1.00 93.94 153 PRO A C 1
ATOM 1140 O O . PRO A 1 153 ? 19.746 5.379 -36.957 1.00 93.94 153 PRO A O 1
ATOM 1143 N N . PRO A 1 154 ? 21.575 6.169 -35.927 1.00 87.62 154 PRO A N 1
ATOM 1144 C CA . PRO A 1 154 ? 21.521 7.463 -36.605 1.00 87.62 154 PRO A CA 1
ATOM 1145 C C . PRO A 1 154 ? 21.509 7.327 -38.127 1.00 87.62 154 PRO A C 1
ATOM 1147 O O . PRO A 1 154 ? 22.405 6.718 -38.707 1.00 87.62 154 PRO A O 1
ATOM 1150 N N . GLY A 1 155 ? 20.506 7.924 -38.774 1.00 88.50 155 GLY A N 1
ATOM 1151 C CA . GLY A 1 155 ? 20.389 7.927 -40.235 1.00 88.50 155 GLY A CA 1
ATOM 1152 C C . GLY A 1 155 ? 20.112 6.557 -40.865 1.00 88.50 155 GLY A C 1
ATOM 1153 O O . GLY A 1 155 ? 20.179 6.444 -42.086 1.00 88.50 155 GLY A O 1
ATOM 1154 N N . ALA A 1 156 ? 19.804 5.531 -40.066 1.00 88.62 156 ALA A N 1
ATOM 1155 C CA . ALA A 1 156 ? 19.498 4.184 -40.534 1.00 88.62 156 ALA A CA 1
ATOM 1156 C C . ALA A 1 156 ? 18.040 3.801 -40.243 1.00 88.62 156 ALA A C 1
ATOM 1158 O O . ALA A 1 156 ? 17.372 4.403 -39.401 1.00 88.62 156 ALA A O 1
ATOM 1159 N N . SER A 1 157 ? 17.550 2.783 -40.952 1.00 91.94 157 SER A N 1
ATOM 1160 C CA . SER A 1 157 ? 16.225 2.209 -40.712 1.00 91.94 157 SER A CA 1
ATOM 1161 C C . SER A 1 157 ? 16.149 1.488 -39.364 1.00 91.94 157 SER A C 1
ATOM 1163 O O . SER A 1 157 ? 17.147 0.987 -38.846 1.00 91.94 157 SER A O 1
ATOM 1165 N N . GLU A 1 158 ? 14.936 1.419 -38.820 1.00 96.06 158 GLU A N 1
ATOM 1166 C CA . GLU A 1 158 ? 14.636 0.734 -37.565 1.00 96.06 158 GLU A CA 1
ATOM 1167 C C . GLU A 1 158 ? 14.892 -0.783 -37.668 1.00 96.06 158 GLU A C 1
ATOM 1169 O O . GLU A 1 158 ? 14.514 -1.431 -38.645 1.00 96.06 158 GLU A O 1
ATOM 1174 N N . VAL A 1 159 ? 15.516 -1.352 -36.635 1.00 97.81 159 VAL A N 1
ATOM 1175 C CA . VAL A 1 159 ? 15.811 -2.780 -36.484 1.00 97.81 159 VAL A CA 1
ATOM 1176 C C . VAL A 1 159 ? 14.995 -3.342 -35.324 1.00 97.81 159 VAL A C 1
ATOM 1178 O O . VAL A 1 159 ? 15.035 -2.821 -34.210 1.00 97.81 159 VAL A O 1
ATOM 1181 N N . ILE A 1 160 ? 14.278 -4.440 -35.560 1.00 97.94 160 ILE A N 1
ATOM 1182 C CA . ILE A 1 160 ? 13.557 -5.163 -34.505 1.00 97.94 160 ILE A CA 1
ATOM 1183 C C . ILE A 1 160 ? 14.551 -6.061 -33.767 1.00 97.94 160 ILE A C 1
ATOM 1185 O O . ILE A 1 160 ? 15.047 -7.028 -34.348 1.00 97.94 160 ILE A O 1
ATOM 1189 N N . ILE A 1 161 ? 14.827 -5.777 -32.494 1.00 98.38 161 ILE A N 1
ATOM 1190 C CA . ILE A 1 161 ? 15.724 -6.608 -31.671 1.00 98.38 161 ILE A CA 1
ATOM 1191 C C . ILE A 1 161 ? 14.959 -7.544 -30.730 1.00 98.38 161 ILE A C 1
ATOM 1193 O O . ILE A 1 161 ? 15.508 -8.555 -30.305 1.00 98.38 161 ILE A O 1
ATOM 1197 N N . ALA A 1 162 ? 13.686 -7.255 -30.452 1.00 98.38 162 ALA A N 1
ATOM 1198 C CA . ALA A 1 162 ? 12.785 -8.144 -29.727 1.00 98.38 162 ALA A CA 1
ATOM 1199 C C . ALA A 1 162 ? 11.367 -8.040 -30.292 1.00 98.38 162 ALA A C 1
ATOM 1201 O O . ALA A 1 162 ? 10.852 -6.939 -30.489 1.00 98.38 162 ALA A O 1
ATOM 1202 N N . SER A 1 163 ? 10.720 -9.184 -30.499 1.00 98.19 163 SER A N 1
ATOM 1203 C CA . SER A 1 163 ? 9.300 -9.263 -30.838 1.00 98.19 163 SER A CA 1
ATOM 1204 C C . SER A 1 163 ? 8.627 -10.220 -29.868 1.00 98.19 163 SER A C 1
ATOM 1206 O O . SER A 1 163 ? 8.977 -11.399 -29.830 1.00 98.19 163 SER A O 1
ATOM 1208 N N . ASN A 1 164 ? 7.707 -9.690 -29.061 1.00 97.88 164 ASN A N 1
ATOM 1209 C CA . ASN A 1 164 ? 6.982 -10.414 -28.012 1.00 97.88 164 ASN A CA 1
ATOM 1210 C C . ASN A 1 164 ? 7.892 -11.247 -27.092 1.00 97.88 164 ASN A C 1
ATOM 1212 O O . ASN A 1 164 ? 7.558 -12.373 -26.729 1.00 97.88 164 ASN A O 1
ATOM 1216 N N . TYR A 1 165 ? 9.052 -10.703 -26.721 1.00 98.69 165 TYR A N 1
ATOM 1217 C CA . TYR A 1 165 ? 9.908 -11.323 -25.714 1.00 98.69 165 TYR A CA 1
ATOM 1218 C C . TYR A 1 165 ? 9.169 -11.367 -24.383 1.00 98.69 165 TYR A C 1
ATOM 1220 O O . TYR A 1 165 ? 8.498 -10.402 -24.013 1.00 98.69 165 TYR A O 1
ATOM 1228 N N . ALA A 1 166 ? 9.281 -12.490 -23.678 1.00 98.69 166 ALA A N 1
ATOM 1229 C CA . ALA A 1 166 ? 8.684 -12.646 -22.364 1.00 98.69 166 ALA A CA 1
ATOM 1230 C C . ALA A 1 166 ? 9.370 -11.712 -21.366 1.00 98.69 166 ALA A C 1
ATOM 1232 O O . ALA A 1 166 ? 10.589 -11.504 -21.436 1.00 98.69 166 ALA A O 1
ATOM 1233 N N . PHE A 1 167 ? 8.598 -11.203 -20.406 1.00 98.69 167 PHE A N 1
ATOM 1234 C CA . PHE A 1 167 ? 9.165 -10.564 -19.226 1.00 98.69 167 PHE A CA 1
ATOM 1235 C C . PHE A 1 167 ? 10.187 -11.487 -18.578 1.00 98.69 167 PHE A C 1
ATOM 1237 O O . PHE A 1 167 ? 10.106 -12.715 -18.685 1.00 98.69 167 PHE A O 1
ATOM 1244 N N . ARG A 1 168 ? 11.153 -10.880 -17.893 1.00 98.31 168 ARG A N 1
ATOM 1245 C CA . ARG A 1 168 ? 12.110 -11.607 -17.069 1.00 98.31 168 ARG A CA 1
ATOM 1246 C C . ARG A 1 168 ? 11.370 -12.618 -16.185 1.00 98.31 168 ARG A C 1
ATOM 1248 O O . ARG A 1 168 ? 10.300 -12.311 -15.667 1.00 98.31 168 ARG A O 1
ATOM 1255 N N . THR A 1 169 ? 11.931 -13.813 -16.013 1.00 95.94 169 THR A N 1
ATOM 1256 C CA . THR A 1 169 ? 11.251 -14.942 -15.355 1.00 95.94 169 THR A CA 1
ATOM 1257 C C . THR A 1 169 ? 10.681 -14.583 -13.977 1.00 95.94 169 THR A C 1
ATOM 1259 O O . THR A 1 169 ? 9.549 -14.943 -13.660 1.00 95.94 169 THR A O 1
ATOM 1262 N N . GLU A 1 170 ? 11.435 -13.828 -13.181 1.00 96.12 170 GLU A N 1
ATOM 1263 C CA . GLU A 1 170 ? 11.068 -13.357 -11.841 1.00 96.12 170 GLU A CA 1
ATOM 1264 C C . GLU A 1 170 ? 9.899 -12.352 -11.852 1.00 96.12 170 GLU A C 1
ATOM 1266 O O . GLU A 1 170 ? 9.218 -12.196 -10.846 1.00 96.12 170 GLU A O 1
ATOM 1271 N N . GLN A 1 171 ? 9.630 -11.717 -12.996 1.00 96.38 171 GLN A N 1
ATOM 1272 C CA . GLN A 1 171 ? 8.545 -10.755 -13.226 1.00 96.38 171 GLN A CA 1
ATOM 1273 C C . GLN A 1 171 ? 7.438 -11.323 -14.134 1.00 96.38 171 GLN A C 1
ATOM 1275 O O . GLN A 1 171 ? 6.637 -10.575 -14.693 1.00 96.38 171 GLN A O 1
ATOM 1280 N N . SER A 1 172 ? 7.355 -12.650 -14.278 1.00 92.12 172 SER A N 1
ATOM 1281 C CA . SER A 1 172 ? 6.349 -13.326 -15.117 1.00 92.12 172 SER A CA 1
ATOM 1282 C C . SER A 1 172 ? 4.899 -13.175 -14.633 1.00 92.12 172 SER A C 1
ATOM 1284 O O . SER A 1 172 ? 3.979 -13.515 -15.371 1.00 92.12 172 SER A O 1
ATOM 1286 N N . SER A 1 173 ? 4.694 -12.647 -13.423 1.00 85.94 173 SER A N 1
ATOM 1287 C CA . SER A 1 173 ? 3.384 -12.308 -12.852 1.00 85.94 173 SER A CA 1
ATOM 1288 C C . SER A 1 173 ? 3.219 -10.811 -12.559 1.00 85.94 173 SER A C 1
ATOM 1290 O O . SER A 1 173 ? 2.336 -10.433 -11.786 1.00 85.94 173 SER A O 1
ATOM 1292 N N . ALA A 1 174 ? 4.103 -9.958 -13.088 1.00 83.31 174 ALA A N 1
ATOM 1293 C CA . ALA A 1 174 ? 4.030 -8.518 -12.871 1.00 83.31 174 ALA A CA 1
ATOM 1294 C C . ALA A 1 174 ? 2.767 -7.941 -13.526 1.00 83.31 174 ALA A C 1
ATOM 1296 O O . ALA A 1 174 ? 2.642 -7.901 -14.745 1.00 83.31 174 ALA A O 1
ATOM 1297 N N . ASN A 1 175 ? 1.845 -7.445 -12.704 1.00 83.75 175 ASN A N 1
ATOM 1298 C CA . ASN A 1 175 ? 0.547 -6.924 -13.139 1.00 83.75 175 ASN A CA 1
ATOM 1299 C C . ASN A 1 175 ? 0.554 -5.419 -13.464 1.00 83.75 175 ASN A C 1
ATOM 1301 O O . ASN A 1 175 ? -0.492 -4.860 -13.800 1.00 83.75 175 ASN A O 1
ATOM 1305 N N . GLN A 1 176 ? 1.712 -4.764 -13.359 1.00 83.31 176 GLN A N 1
ATOM 1306 C CA . GLN A 1 176 ? 1.882 -3.353 -13.678 1.00 83.31 176 GLN A CA 1
ATOM 1307 C C . GLN A 1 176 ? 3.328 -2.995 -14.032 1.00 83.31 176 GLN A C 1
ATOM 1309 O O . GLN A 1 176 ? 4.265 -3.719 -13.702 1.00 83.31 176 GLN A O 1
ATOM 1314 N N . ILE A 1 177 ? 3.510 -1.817 -14.627 1.00 89.25 177 ILE A N 1
ATOM 1315 C CA . ILE A 1 177 ? 4.792 -1.125 -14.777 1.00 89.25 177 ILE A CA 1
ATOM 1316 C C . ILE A 1 177 ? 4.629 0.293 -14.230 1.00 89.25 177 ILE A C 1
ATOM 1318 O O . ILE A 1 177 ? 3.714 1.010 -14.623 1.00 89.25 177 ILE A O 1
ATOM 1322 N N . SER A 1 178 ? 5.498 0.698 -13.308 1.00 83.81 178 SER A N 1
ATOM 1323 C CA . SER A 1 178 ? 5.419 1.996 -12.615 1.00 83.81 178 SER A CA 1
ATOM 1324 C C . SER A 1 178 ? 6.780 2.685 -12.464 1.00 83.81 178 SER A C 1
ATOM 1326 O O . SER A 1 178 ? 6.874 3.795 -11.943 1.00 83.81 178 SER A O 1
ATOM 1328 N N . ASN A 1 179 ? 7.852 2.045 -12.927 1.00 90.19 179 ASN A N 1
ATOM 1329 C CA . ASN A 1 179 ? 9.210 2.548 -12.800 1.00 90.19 179 ASN A CA 1
ATOM 1330 C C . ASN A 1 179 ? 10.057 2.104 -13.995 1.00 90.19 179 ASN A C 1
ATOM 1332 O O . ASN A 1 179 ? 9.880 1.003 -14.526 1.00 90.19 179 ASN A O 1
ATOM 1336 N N . TRP A 1 180 ? 11.016 2.933 -14.388 1.00 96.38 180 TRP A N 1
ATOM 1337 C CA . TRP A 1 180 ? 12.147 2.501 -15.197 1.00 96.38 180 TRP A CA 1
ATOM 1338 C C . TRP A 1 180 ? 13.450 2.824 -14.477 1.00 96.38 180 TRP A C 1
ATOM 1340 O O . TRP A 1 180 ? 13.538 3.767 -13.691 1.00 96.38 180 TRP A O 1
ATOM 1350 N N . ALA A 1 181 ? 14.475 2.029 -14.739 1.00 96.50 181 ALA A N 1
ATOM 1351 C CA . ALA A 1 181 ? 15.776 2.201 -14.128 1.00 96.50 181 ALA A CA 1
ATOM 1352 C C . ALA A 1 181 ? 16.895 1.960 -15.133 1.00 96.50 181 ALA A C 1
ATOM 1354 O O . ALA A 1 181 ? 16.714 1.303 -16.160 1.00 96.50 181 ALA A O 1
ATOM 1355 N N . THR A 1 182 ? 18.071 2.484 -14.811 1.00 98.06 182 THR A N 1
ATOM 1356 C CA . THR A 1 182 ? 19.302 2.173 -15.532 1.00 98.06 182 THR A CA 1
ATOM 1357 C C . THR A 1 182 ? 20.458 1.947 -14.563 1.00 98.06 182 THR A C 1
ATOM 1359 O O . THR A 1 182 ? 20.499 2.542 -13.481 1.00 98.06 182 THR A O 1
ATOM 1362 N N . ILE A 1 183 ? 21.378 1.066 -14.950 1.00 98.12 183 ILE A N 1
ATOM 1363 C CA . ILE A 1 183 ? 22.620 0.749 -14.241 1.00 98.12 183 ILE A CA 1
ATOM 1364 C C . ILE A 1 183 ? 23.720 0.470 -15.268 1.00 98.12 183 ILE A C 1
ATOM 1366 O O . ILE A 1 183 ? 23.442 0.115 -16.415 1.00 98.12 183 ILE A O 1
ATOM 1370 N N . SER A 1 184 ? 24.979 0.647 -14.886 1.00 97.62 184 SER A N 1
ATOM 1371 C CA . SER A 1 184 ? 26.127 0.207 -15.676 1.00 97.62 184 SER A CA 1
ATOM 1372 C C . SER A 1 184 ? 27.242 -0.303 -14.777 1.00 97.62 184 SER A C 1
ATOM 1374 O O . SER A 1 184 ? 27.744 0.428 -13.926 1.00 97.62 184 SER A O 1
ATOM 1376 N N . THR A 1 185 ? 27.652 -1.553 -14.969 1.00 94.38 185 THR A N 1
ATOM 1377 C CA . THR A 1 185 ? 28.789 -2.149 -14.244 1.00 94.38 185 THR A CA 1
ATOM 1378 C C . THR A 1 185 ? 30.122 -1.783 -14.906 1.00 94.38 185 THR A C 1
ATOM 1380 O O . THR A 1 185 ? 31.161 -1.763 -14.246 1.00 94.38 185 THR A O 1
ATOM 1383 N N . SER A 1 186 ? 30.095 -1.427 -16.195 1.00 95.88 186 SER A N 1
ATOM 1384 C CA . SER A 1 186 ? 31.221 -0.853 -16.932 1.00 95.88 186 SER A CA 1
ATOM 1385 C C . SER A 1 186 ? 30.742 0.224 -17.909 1.00 95.88 186 SER A C 1
ATOM 1387 O O . SER A 1 186 ? 29.669 0.113 -18.497 1.00 95.88 186 SER A O 1
ATOM 1389 N N . GLY A 1 187 ? 31.530 1.292 -18.075 1.00 96.12 187 GLY A N 1
ATOM 1390 C CA . GLY A 1 187 ? 31.116 2.467 -18.847 1.00 96.12 187 GLY A CA 1
ATOM 1391 C C . GLY A 1 187 ? 29.839 3.120 -18.303 1.00 96.12 187 GLY A C 1
ATOM 1392 O O . GLY A 1 187 ? 29.568 3.077 -17.107 1.00 96.12 187 GLY A O 1
ATOM 1393 N N . SER A 1 188 ? 29.078 3.783 -19.173 1.00 97.25 188 SER A N 1
ATOM 1394 C CA . SER A 1 188 ? 27.780 4.370 -18.828 1.00 97.25 188 SER A CA 1
ATOM 1395 C C . SER A 1 188 ? 26.912 4.577 -20.070 1.00 97.25 188 SER A C 1
ATOM 1397 O O . SER A 1 188 ? 27.410 4.592 -21.198 1.00 97.25 188 SER A O 1
ATOM 1399 N N . VAL A 1 189 ? 25.618 4.790 -19.865 1.00 98.06 189 VAL A N 1
ATOM 1400 C CA . VAL A 1 189 ? 24.644 5.134 -20.893 1.00 98.06 189 VAL A CA 1
ATOM 1401 C C . VAL A 1 189 ? 23.867 6.379 -20.471 1.00 98.06 189 VAL A C 1
ATOM 1403 O O . VAL A 1 189 ? 23.422 6.509 -19.331 1.00 98.06 189 VAL A O 1
ATOM 1406 N N . LYS A 1 190 ? 23.720 7.325 -21.399 1.00 97.75 190 LYS A N 1
ATOM 1407 C CA . LYS A 1 190 ? 22.860 8.499 -21.229 1.00 97.75 190 LYS A CA 1
ATOM 1408 C C . LYS A 1 190 ? 21.511 8.229 -21.878 1.00 97.75 190 LYS A C 1
ATOM 1410 O O . LYS A 1 190 ? 21.475 8.071 -23.096 1.00 97.75 190 LYS A O 1
ATOM 1415 N N . VAL A 1 191 ? 20.438 8.204 -21.095 1.00 97.19 191 VAL A N 1
ATOM 1416 C CA . VAL A 1 191 ? 19.064 7.916 -21.533 1.00 97.19 191 VAL A CA 1
ATOM 1417 C C . VAL A 1 191 ? 18.243 9.200 -21.514 1.00 97.19 191 VAL A C 1
ATOM 1419 O O . VAL A 1 191 ? 18.195 9.859 -20.485 1.00 97.19 191 VAL A O 1
ATOM 1422 N N . CYS A 1 192 ? 17.596 9.574 -22.615 1.00 91.38 192 CYS A N 1
ATOM 1423 C CA . CYS A 1 192 ? 16.781 10.793 -22.699 1.00 91.38 192 CYS A CA 1
ATOM 1424 C C . CYS A 1 192 ? 15.399 10.496 -23.289 1.00 91.38 192 CYS A C 1
ATOM 1426 O O . CYS A 1 192 ? 15.265 9.614 -24.138 1.00 91.38 192 CYS A O 1
ATOM 1428 N N . GLY A 1 193 ? 14.386 11.274 -22.902 1.00 81.31 193 GLY A N 1
ATOM 1429 C CA . GLY A 1 193 ? 13.030 11.165 -23.459 1.00 81.31 193 GLY A CA 1
ATOM 1430 C C . GLY A 1 193 ? 12.128 10.117 -22.797 1.00 81.31 193 GLY A C 1
ATOM 1431 O O . GLY A 1 193 ? 10.967 10.005 -23.178 1.00 81.31 193 GLY A O 1
ATOM 1432 N N . LEU A 1 194 ? 12.615 9.383 -21.789 1.00 86.31 194 LEU A N 1
ATOM 1433 C CA . LEU A 1 194 ? 11.729 8.612 -20.914 1.00 86.31 194 LEU A CA 1
ATOM 1434 C C . LEU A 1 194 ? 11.048 9.538 -19.894 1.00 86.31 194 LEU A C 1
ATOM 1436 O O . LEU A 1 194 ? 11.692 10.468 -19.399 1.00 86.31 194 LEU A O 1
ATOM 1440 N N . PRO A 1 195 ? 9.764 9.300 -19.569 1.00 76.19 195 PRO A N 1
ATOM 1441 C CA . PRO A 1 195 ? 9.052 10.090 -18.585 1.00 76.19 195 PRO A CA 1
ATOM 1442 C C . PRO A 1 195 ? 9.665 9.864 -17.209 1.00 76.19 195 PRO A C 1
ATOM 1444 O O . PRO A 1 195 ? 10.079 8.760 -16.860 1.00 76.19 195 PRO A O 1
ATOM 1447 N N . VAL A 1 196 ? 9.697 10.926 -16.423 1.00 69.00 196 VAL A N 1
ATOM 1448 C CA . VAL A 1 196 ? 9.977 10.872 -14.995 1.00 69.00 196 VAL A CA 1
ATOM 1449 C C . VAL A 1 196 ? 8.792 11.568 -14.354 1.00 69.00 196 VAL A C 1
ATOM 1451 O O . VAL A 1 196 ? 8.534 12.737 -14.647 1.00 69.00 196 VAL A O 1
ATOM 1454 N N . SER A 1 197 ? 8.015 10.852 -13.548 1.00 61.78 197 SER A N 1
ATOM 1455 C CA . SER A 1 197 ? 6.951 11.472 -12.768 1.00 61.78 197 SER A CA 1
ATOM 1456 C C . SER A 1 197 ? 7.571 12.571 -11.910 1.00 61.78 197 SER A C 1
ATOM 1458 O O . SER A 1 197 ? 8.492 12.316 -11.137 1.00 61.78 197 SER A O 1
ATOM 1460 N N . ALA A 1 198 ? 7.048 13.795 -12.024 1.00 43.91 198 ALA A N 1
ATOM 1461 C CA . ALA A 1 198 ? 7.455 14.928 -11.188 1.00 43.91 198 ALA A CA 1
ATOM 1462 C C . ALA A 1 198 ? 7.132 14.713 -9.694 1.00 43.91 198 ALA A C 1
ATOM 1464 O O . ALA A 1 198 ? 7.558 15.490 -8.842 1.00 43.91 198 ALA A O 1
ATOM 1465 N N . SER A 1 199 ? 6.392 13.650 -9.377 1.00 39.31 199 SER A N 1
ATOM 1466 C CA . SER A 1 199 ? 6.184 13.153 -8.029 1.00 39.31 199 SER A CA 1
ATOM 1467 C C . SER A 1 199 ? 6.838 11.770 -7.925 1.00 39.31 199 SER A C 1
ATOM 1469 O O . SER A 1 199 ? 6.486 10.898 -8.729 1.00 39.31 199 SER A O 1
ATOM 1471 N N . PRO A 1 200 ? 7.781 11.540 -6.987 1.00 43.91 200 PRO A N 1
ATOM 1472 C CA . PRO A 1 200 ? 8.153 10.173 -6.630 1.00 43.91 200 PRO A CA 1
ATOM 1473 C C . PRO A 1 200 ? 6.879 9.387 -6.273 1.00 43.91 200 PRO A C 1
ATOM 1475 O O . PRO A 1 200 ? 5.880 10.010 -5.892 1.00 43.91 200 PRO A O 1
ATOM 1478 N N . PRO A 1 201 ? 6.876 8.043 -6.366 1.00 49.00 201 PRO A N 1
ATOM 1479 C CA . PRO A 1 201 ? 5.753 7.257 -5.867 1.00 49.00 201 PRO A CA 1
ATOM 1480 C C . PRO A 1 201 ? 5.462 7.743 -4.444 1.00 49.00 201 PRO A C 1
ATOM 1482 O O . PRO A 1 201 ? 6.433 7.962 -3.705 1.00 49.00 201 PRO A O 1
ATOM 1485 N N . PRO A 1 202 ? 4.193 7.997 -4.068 1.00 52.94 202 PRO A N 1
ATOM 1486 C CA . PRO A 1 202 ? 3.896 8.493 -2.733 1.00 52.94 202 PRO A CA 1
ATOM 1487 C C . PRO A 1 202 ? 4.581 7.555 -1.744 1.00 52.94 202 PRO A C 1
ATOM 1489 O O . PRO A 1 202 ? 4.387 6.354 -1.807 1.00 52.94 202 PRO A O 1
ATOM 1492 N N . THR A 1 203 ? 5.475 8.075 -0.907 1.00 52.91 203 THR A N 1
ATOM 1493 C CA . THR A 1 203 ? 6.153 7.279 0.132 1.00 52.91 203 THR A CA 1
ATOM 1494 C C . THR A 1 203 ? 5.291 7.201 1.386 1.00 52.91 203 THR A C 1
ATOM 1496 O O . THR A 1 203 ? 5.485 6.363 2.258 1.00 52.91 203 THR A O 1
ATOM 1499 N N . SER A 1 204 ? 4.305 8.085 1.484 1.00 61.53 204 SER A N 1
ATOM 1500 C CA . SER A 1 204 ? 3.310 8.112 2.537 1.00 61.53 204 SER A CA 1
ATOM 1501 C C . SER A 1 204 ? 2.072 8.839 2.037 1.00 61.53 204 SER A C 1
ATOM 1503 O O . SER A 1 204 ? 2.149 9.713 1.170 1.00 61.53 204 SER A O 1
ATOM 1505 N N . TRP A 1 205 ? 0.941 8.512 2.637 1.00 62.38 205 TRP A N 1
ATOM 1506 C CA . TRP A 1 205 ? -0.246 9.335 2.595 1.00 62.38 205 TRP A CA 1
ATOM 1507 C C . TRP A 1 205 ? -0.310 10.184 3.856 1.00 62.38 205 TRP A C 1
ATOM 1509 O O . TRP A 1 205 ? -0.359 9.662 4.971 1.00 62.38 205 TRP A O 1
ATOM 1519 N N . SER A 1 206 ? -0.337 11.500 3.677 1.00 62.06 206 SER A N 1
ATOM 1520 C CA . SER A 1 206 ? -0.697 12.435 4.734 1.00 62.06 206 SER A CA 1
ATOM 1521 C C . SER A 1 206 ? -2.068 13.019 4.421 1.00 62.06 206 SER A C 1
ATOM 1523 O O . SER A 1 206 ? -2.356 13.416 3.292 1.00 62.06 206 SER A O 1
ATOM 1525 N N . TYR A 1 207 ? -2.939 13.034 5.427 1.00 66.50 207 TYR A N 1
ATOM 1526 C CA . TYR A 1 207 ? -4.282 13.582 5.295 1.00 66.50 207 TYR A CA 1
ATOM 1527 C C . TYR A 1 207 ? -4.437 14.773 6.203 1.00 66.50 207 TYR A C 1
ATOM 1529 O O . TYR A 1 207 ? -4.107 14.726 7.388 1.00 66.50 207 TYR A O 1
ATOM 1537 N N . THR A 1 208 ? -5.010 15.834 5.654 1.00 75.62 208 THR A N 1
ATOM 1538 C CA . THR A 1 208 ? -5.532 16.912 6.475 1.00 75.62 208 THR A CA 1
ATOM 1539 C C . THR A 1 208 ? -6.842 16.437 7.087 1.00 75.62 208 THR A C 1
ATOM 1541 O O . THR A 1 208 ? -7.864 16.339 6.409 1.00 75.62 208 THR A O 1
ATOM 1544 N N . VAL A 1 209 ? -6.802 16.131 8.379 1.00 84.19 209 VAL A N 1
ATOM 1545 C CA . VAL A 1 209 ? -8.008 15.952 9.187 1.00 84.19 209 VAL A CA 1
ATOM 1546 C C . VAL A 1 209 ? -8.671 17.313 9.354 1.00 84.19 209 VAL A C 1
ATOM 1548 O O . VAL A 1 209 ? -8.013 18.273 9.763 1.00 84.19 209 VAL A O 1
ATOM 1551 N N . ALA A 1 210 ? -9.965 17.411 9.047 1.00 84.19 210 ALA A N 1
ATOM 1552 C CA . ALA A 1 210 ? -10.699 18.640 9.319 1.00 84.19 210 ALA A CA 1
ATOM 1553 C C . ALA A 1 210 ? -10.777 18.864 10.846 1.00 84.19 210 ALA A C 1
ATOM 1555 O O . ALA A 1 210 ? -11.311 18.010 11.560 1.00 84.19 210 ALA A O 1
ATOM 1556 N N . PRO A 1 211 ? -10.255 19.984 11.380 1.00 86.31 211 PRO A N 1
ATOM 1557 C CA . PRO A 1 211 ? -10.326 20.250 12.810 1.00 86.31 211 PRO A CA 1
ATOM 1558 C C . PRO A 1 211 ? -11.773 20.552 13.241 1.00 86.31 211 PRO A C 1
ATOM 1560 O O . PRO A 1 211 ? -12.599 20.924 12.401 1.00 86.31 211 PRO A O 1
ATOM 1563 N N . PRO A 1 212 ? -12.089 20.452 14.546 1.00 87.44 212 PRO A N 1
ATOM 1564 C CA . PRO A 1 212 ? -13.357 20.931 15.092 1.00 87.44 212 PRO A CA 1
ATOM 1565 C C . PRO A 1 212 ? -13.651 22.377 14.663 1.00 87.44 212 PRO A C 1
ATOM 1567 O O . PRO A 1 212 ? -12.820 23.268 14.863 1.00 87.44 212 PRO A O 1
ATOM 1570 N N . VAL A 1 213 ? -14.835 22.628 14.103 1.00 80.25 213 VAL A N 1
ATOM 1571 C CA . VAL A 1 213 ? -15.281 23.982 13.747 1.00 80.25 213 VAL A CA 1
ATOM 1572 C C . VAL A 1 213 ? -15.825 24.639 15.012 1.00 80.25 213 VAL A C 1
ATOM 1574 O O . VAL A 1 213 ? -16.858 24.215 15.517 1.00 80.25 213 VAL A O 1
ATOM 1577 N N . THR A 1 214 ? -15.113 25.647 15.530 1.00 68.69 214 THR A N 1
ATOM 1578 C CA . THR A 1 214 ? -15.456 26.378 16.767 1.00 68.69 214 THR A CA 1
ATOM 1579 C C . THR A 1 214 ? -15.629 25.423 17.960 1.00 68.69 214 THR A C 1
ATOM 1581 O O . THR A 1 214 ? -16.760 25.043 18.241 1.00 68.69 214 THR A O 1
ATOM 1584 N N . PRO A 1 215 ? -14.551 25.009 18.666 1.00 60.94 215 PRO A N 1
ATOM 1585 C CA . PRO A 1 215 ? -14.589 23.917 19.648 1.00 60.94 215 PRO A CA 1
ATOM 1586 C C . PRO A 1 215 ? -15.758 24.061 20.636 1.00 60.94 215 PRO A C 1
ATOM 1588 O O . PRO A 1 215 ? -15.683 24.833 21.588 1.00 60.94 215 PRO A O 1
ATOM 1591 N N . GLY A 1 216 ? -16.873 23.362 20.394 1.00 56.81 216 GLY A N 1
ATOM 1592 C CA . GLY A 1 216 ? -18.137 23.649 21.086 1.00 56.81 216 GLY A CA 1
ATOM 1593 C C . GLY A 1 216 ? -18.130 23.215 22.553 1.00 56.81 216 GLY A C 1
ATOM 1594 O O . GLY A 1 216 ? -18.957 23.665 23.339 1.00 56.81 216 GLY A O 1
ATOM 1595 N N . ALA A 1 217 ? -17.203 22.325 22.923 1.00 69.31 217 ALA A N 1
ATOM 1596 C CA . ALA A 1 217 ? -16.859 21.979 24.297 1.00 69.31 217 ALA A CA 1
ATOM 1597 C C . ALA A 1 217 ? -15.481 21.298 24.329 1.00 69.31 217 ALA A C 1
ATOM 1599 O O . ALA A 1 217 ? -15.251 20.350 23.571 1.00 69.31 217 ALA A O 1
ATOM 1600 N N . THR A 1 218 ? -14.606 21.743 25.233 1.00 85.00 218 THR A N 1
ATOM 1601 C CA . THR A 1 218 ? -13.430 20.972 25.657 1.00 85.00 218 THR A CA 1
ATOM 1602 C C . THR A 1 218 ? -13.837 20.095 26.832 1.00 85.00 218 THR A C 1
ATOM 1604 O O . THR A 1 218 ? -14.333 20.600 27.838 1.00 85.00 218 THR A O 1
ATOM 1607 N N . ILE A 1 219 ? -13.642 18.788 26.709 1.00 86.12 219 ILE A N 1
ATOM 1608 C CA . ILE A 1 219 ? -13.970 17.810 27.746 1.00 86.12 219 ILE A CA 1
ATOM 1609 C C . ILE A 1 219 ? -12.672 17.358 28.398 1.00 86.12 219 ILE A C 1
ATOM 1611 O O . ILE A 1 219 ? -11.804 16.810 27.723 1.00 86.12 219 ILE A O 1
ATOM 1615 N N . THR A 1 220 ? -12.554 17.555 29.708 1.00 87.44 220 THR A N 1
ATOM 1616 C CA . THR A 1 220 ? -11.425 17.071 30.507 1.00 87.44 220 THR A CA 1
ATOM 1617 C C . THR A 1 220 ? -11.972 16.240 31.667 1.00 87.44 220 THR A C 1
ATOM 1619 O O . THR A 1 220 ? -12.904 16.655 32.354 1.00 87.44 220 THR A O 1
ATOM 1622 N N . ASN A 1 221 ? -11.459 15.022 31.857 1.00 85.44 221 ASN A N 1
ATOM 1623 C CA . ASN A 1 221 ? -11.936 14.130 32.917 1.00 85.44 221 ASN A CA 1
ATOM 1624 C C . ASN A 1 221 ? -10.837 13.166 33.371 1.00 85.44 221 ASN A C 1
ATOM 1626 O O . ASN A 1 221 ? -10.859 11.970 33.080 1.00 85.44 221 ASN A O 1
ATOM 1630 N N . MET A 1 222 ? -9.857 13.694 34.102 1.00 83.38 222 MET A N 1
ATOM 1631 C CA . MET A 1 222 ? -8.664 12.952 34.526 1.00 83.38 222 MET A CA 1
ATOM 1632 C C . MET A 1 222 ? -8.951 11.725 35.405 1.00 83.38 222 MET A C 1
ATOM 1634 O O . MET A 1 222 ? -8.076 10.879 35.550 1.00 83.38 222 MET A O 1
ATOM 1638 N N . SER A 1 223 ? -10.147 11.601 35.984 1.00 84.12 223 SER A N 1
ATOM 1639 C CA . SER A 1 223 ? -10.542 10.443 36.793 1.00 84.12 223 SER A CA 1
ATOM 1640 C C . SER A 1 223 ? -11.351 9.395 36.022 1.00 84.12 223 SER A C 1
ATOM 1642 O O . SER A 1 223 ? -11.533 8.290 36.531 1.00 84.12 223 SER A O 1
ATOM 1644 N N . GLY A 1 224 ? -11.808 9.678 34.797 1.00 87.06 224 GLY A N 1
ATOM 1645 C CA . GLY A 1 224 ? -12.728 8.787 34.089 1.00 87.06 224 GLY A CA 1
ATOM 1646 C C . GLY A 1 224 ? -12.757 8.943 32.571 1.00 87.06 224 GLY A C 1
ATOM 1647 O O . GLY A 1 224 ? -11.773 9.343 31.946 1.00 87.06 224 GLY A O 1
ATOM 1648 N N . LEU A 1 225 ? -13.898 8.564 31.992 1.00 89.38 225 LEU A N 1
ATOM 1649 C CA . LEU A 1 225 ? -14.181 8.627 30.557 1.00 89.38 225 LEU A CA 1
ATOM 1650 C C . LEU A 1 225 ? -14.417 10.072 30.099 1.00 89.38 225 LEU A C 1
ATOM 1652 O O . LEU A 1 225 ? -14.977 10.874 30.848 1.00 89.38 225 LEU A O 1
ATOM 1656 N N . GLY A 1 226 ? -14.067 10.392 28.852 1.00 92.06 226 GLY A N 1
ATOM 1657 C CA . GLY A 1 226 ? -14.447 11.672 28.241 1.00 92.06 226 GLY A CA 1
ATOM 1658 C C . GLY A 1 226 ? -15.936 11.704 27.882 1.00 92.06 226 GLY A C 1
ATOM 1659 O O . GLY A 1 226 ? -16.706 12.466 28.463 1.00 92.06 226 GLY A O 1
ATOM 1660 N N . LEU A 1 227 ? -16.360 10.847 26.950 1.00 94.12 227 LEU A N 1
ATOM 1661 C CA . LEU A 1 227 ? -17.764 10.673 26.560 1.00 94.12 227 LEU A CA 1
ATOM 1662 C C . LEU A 1 227 ? -18.202 9.212 26.675 1.00 94.12 227 LEU A C 1
ATOM 1664 O O . LEU A 1 227 ? -17.486 8.301 26.264 1.00 94.12 227 LEU A O 1
ATOM 1668 N N . ASN A 1 228 ? -19.419 9.002 27.175 1.00 95.12 228 ASN A N 1
ATOM 1669 C CA . ASN A 1 228 ? -20.070 7.696 27.232 1.00 95.12 228 ASN A CA 1
ATOM 1670 C C . ASN A 1 228 ? -21.371 7.733 26.421 1.00 95.12 228 ASN A C 1
ATOM 1672 O O . ASN A 1 228 ? -22.359 8.343 26.829 1.00 95.12 228 ASN A O 1
ATOM 1676 N N . ILE A 1 229 ? -21.348 7.101 25.254 1.00 97.31 229 ILE A N 1
ATOM 1677 C CA . ILE A 1 229 ? -22.402 7.140 24.247 1.00 97.31 229 ILE A CA 1
ATOM 1678 C C . ILE A 1 229 ? -23.247 5.874 24.378 1.00 97.31 229 ILE A C 1
ATOM 1680 O O . ILE A 1 229 ? -22.831 4.785 23.988 1.00 97.31 229 ILE A O 1
ATOM 1684 N N . THR A 1 230 ? -24.437 6.017 24.958 1.00 97.44 230 THR A N 1
ATOM 1685 C CA . THR A 1 230 ? -25.321 4.890 25.301 1.00 97.44 230 THR A CA 1
ATOM 1686 C C . THR A 1 230 ? -26.481 4.688 24.332 1.00 97.44 230 THR A C 1
ATOM 1688 O O . THR A 1 230 ? -27.134 3.653 24.379 1.00 97.44 230 THR A O 1
ATOM 1691 N N . THR A 1 231 ? -26.741 5.655 23.454 1.00 97.56 231 THR A N 1
ATOM 1692 C CA . THR A 1 231 ? -27.780 5.614 22.415 1.00 97.56 231 THR A CA 1
ATOM 1693 C C . THR A 1 231 ? -27.232 6.192 21.116 1.00 97.56 231 THR A C 1
ATOM 1695 O O . THR A 1 231 ? -26.245 6.936 21.138 1.00 97.56 231 THR A O 1
ATOM 1698 N N . GLN A 1 232 ? -27.851 5.823 19.991 1.00 97.81 232 GLN A N 1
ATOM 1699 C CA . GLN A 1 232 ? -27.416 6.259 18.668 1.00 97.81 232 GLN A CA 1
ATOM 1700 C C . GLN A 1 232 ? -27.440 7.785 18.563 1.00 97.81 232 GLN A C 1
ATOM 1702 O O . GLN A 1 232 ? -28.460 8.417 18.836 1.00 97.81 232 GLN A O 1
ATOM 1707 N N . GLN A 1 233 ? -26.326 8.377 18.139 1.00 96.38 233 GLN A N 1
ATOM 1708 C CA . GLN A 1 233 ? -26.225 9.825 17.979 1.00 96.38 233 GLN A CA 1
ATOM 1709 C C . GLN A 1 233 ? -25.139 10.233 16.983 1.00 96.38 233 GLN A C 1
ATOM 1711 O O . GLN A 1 233 ? -24.210 9.478 16.693 1.00 96.38 233 GLN A O 1
ATOM 1716 N N . ASN A 1 234 ? -25.258 11.468 16.498 1.00 96.12 234 ASN A N 1
ATOM 1717 C CA . ASN A 1 234 ? -24.254 12.120 15.667 1.00 96.12 234 ASN A CA 1
ATOM 1718 C C . ASN A 1 234 ? -23.461 13.105 16.527 1.00 96.12 234 ASN A C 1
ATOM 1720 O O . ASN A 1 234 ? -24.029 14.034 17.101 1.00 96.12 234 ASN A O 1
ATOM 1724 N N . ILE A 1 235 ? -22.154 12.891 16.619 1.00 94.50 235 ILE A N 1
ATOM 1725 C CA . ILE A 1 235 ? -21.231 13.683 17.430 1.00 94.50 235 ILE A CA 1
ATOM 1726 C C . ILE A 1 235 ? -20.349 14.480 16.482 1.00 94.50 235 ILE A C 1
ATOM 1728 O O . ILE A 1 235 ? -19.761 13.918 15.561 1.00 94.50 235 ILE A O 1
ATOM 1732 N N . SER A 1 236 ? -20.205 15.780 16.716 1.00 93.50 236 SER A N 1
ATOM 1733 C CA . SER A 1 236 ? -19.242 16.572 15.961 1.00 93.50 236 SER A CA 1
ATOM 1734 C C . SER A 1 236 ? -18.572 17.661 16.783 1.00 93.50 236 SER A C 1
ATOM 1736 O O . SER A 1 236 ? -19.075 18.065 17.836 1.00 93.50 236 SER A O 1
ATOM 1738 N N . ASP A 1 237 ? -17.423 18.119 16.284 1.00 92.12 237 ASP A N 1
ATOM 1739 C CA . ASP A 1 237 ? -16.758 19.354 16.708 1.00 92.12 237 ASP A CA 1
ATOM 1740 C C . ASP A 1 237 ? -16.384 19.373 18.201 1.00 92.12 237 ASP A C 1
ATOM 1742 O O . ASP A 1 237 ? -16.655 20.331 18.935 1.00 92.12 237 ASP A O 1
ATOM 1746 N N . LYS A 1 238 ? -15.757 18.284 1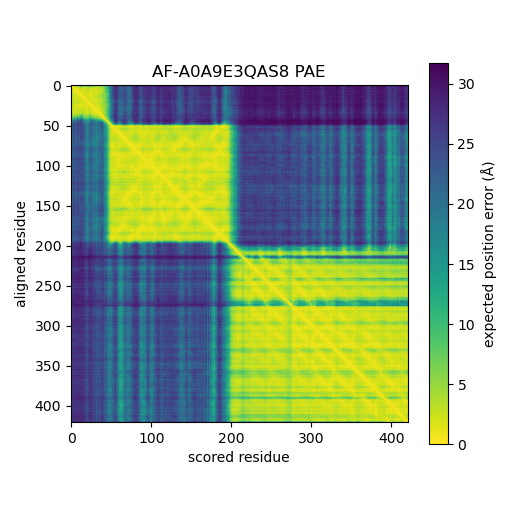8.665 1.00 92.38 238 LYS A N 1
ATOM 1747 C CA . LYS A 1 238 ? -15.328 18.110 20.063 1.00 92.38 238 LYS A CA 1
ATOM 1748 C C . LYS A 1 238 ? -13.814 18.127 20.216 1.00 92.38 238 LYS A C 1
ATOM 1750 O O . LYS A 1 238 ? -13.086 17.595 19.379 1.00 92.38 238 LYS A O 1
ATOM 1755 N N . VAL A 1 239 ? -13.369 18.683 21.342 1.00 93.44 239 VAL A N 1
ATOM 1756 C CA . VAL A 1 239 ? -12.006 18.517 21.854 1.00 93.44 239 VAL A CA 1
ATOM 1757 C C . VAL A 1 239 ? -12.090 17.746 23.167 1.00 93.44 239 VAL A C 1
ATOM 1759 O O . VAL A 1 239 ? -12.832 18.134 24.066 1.00 93.44 239 VAL A O 1
ATOM 1762 N N . ILE A 1 240 ? -11.350 16.650 23.286 1.00 92.75 240 ILE A N 1
ATOM 1763 C CA . ILE A 1 240 ? -11.231 15.865 24.519 1.00 92.75 240 ILE A CA 1
ATOM 1764 C C . ILE A 1 240 ? -9.771 15.912 24.944 1.00 92.75 240 ILE A C 1
ATOM 1766 O O . ILE A 1 240 ? -8.902 15.504 24.183 1.00 92.75 240 ILE A O 1
ATOM 1770 N N . ASP A 1 241 ? -9.482 16.420 26.135 1.00 91.31 241 ASP A N 1
ATOM 1771 C CA . ASP A 1 241 ? -8.108 16.619 26.584 1.00 91.31 241 ASP A CA 1
ATOM 1772 C C . ASP A 1 241 ? -7.906 16.137 28.024 1.00 91.31 241 ASP A C 1
ATOM 1774 O O . ASP A 1 241 ? -8.477 16.684 28.964 1.00 91.31 241 ASP A O 1
ATOM 1778 N N . GLY A 1 242 ? -7.074 15.115 28.217 1.00 82.88 242 GLY A N 1
ATOM 1779 C CA . GLY A 1 242 ? -6.755 14.596 29.548 1.00 82.88 242 GLY A CA 1
ATOM 1780 C C . GLY A 1 242 ? -7.894 13.788 30.180 1.00 82.88 242 GLY A C 1
ATOM 1781 O O . GLY A 1 242 ? -8.683 14.305 30.977 1.00 82.88 242 GLY A O 1
ATOM 1782 N N . THR A 1 243 ? -7.950 12.493 29.864 1.00 87.69 243 THR A N 1
ATOM 1783 C CA . THR A 1 243 ? -8.873 11.529 30.494 1.00 87.69 243 THR A CA 1
ATOM 1784 C C . THR A 1 243 ? -8.135 10.546 31.404 1.00 87.69 243 THR A C 1
ATOM 1786 O O . THR A 1 243 ? -6.950 10.277 31.216 1.00 87.69 243 THR A O 1
ATOM 1789 N N . GLY A 1 244 ? -8.814 9.993 32.409 1.00 85.19 244 GLY A N 1
ATOM 1790 C CA . GLY A 1 244 ? -8.273 8.905 33.242 1.00 85.19 244 GLY A CA 1
ATOM 1791 C C . GLY A 1 244 ? -8.337 7.534 32.565 1.00 85.19 244 GLY A C 1
ATOM 1792 O O . GLY A 1 244 ? -7.468 6.677 32.777 1.00 85.19 244 GLY A O 1
ATOM 1793 N N . ASP A 1 245 ? -9.355 7.379 31.719 1.00 88.88 245 ASP A N 1
ATOM 1794 C CA . ASP A 1 245 ? -9.735 6.175 30.984 1.00 88.88 245 ASP A CA 1
ATOM 1795 C C . ASP A 1 245 ? -9.905 6.504 29.480 1.00 88.88 245 ASP A C 1
ATOM 1797 O O . ASP A 1 245 ? -9.259 7.419 28.960 1.00 88.88 245 ASP A O 1
ATOM 1801 N N . THR A 1 246 ? -10.759 5.766 28.773 1.00 92.62 246 THR A N 1
ATOM 1802 C CA . THR A 1 246 ? -11.065 5.923 27.355 1.00 92.62 246 THR A CA 1
ATOM 1803 C C . THR A 1 246 ? -11.643 7.305 27.033 1.00 92.62 246 THR A C 1
ATOM 1805 O O . THR A 1 246 ? -12.504 7.829 27.746 1.00 92.62 246 THR A O 1
ATOM 1808 N N . GLY A 1 247 ? -11.184 7.899 25.930 1.00 94.62 247 GLY A N 1
ATOM 1809 C CA . GLY A 1 247 ? -11.649 9.207 25.464 1.00 94.62 247 GLY A CA 1
ATOM 1810 C C . GLY A 1 247 ? -13.141 9.185 25.144 1.00 94.62 247 GLY A C 1
ATOM 1811 O O . GLY A 1 247 ? -13.914 9.952 25.718 1.00 94.62 247 GLY A O 1
ATOM 1812 N N . VAL A 1 248 ? -13.562 8.258 24.280 1.00 96.25 248 VAL A N 1
ATOM 1813 C CA . VAL A 1 248 ? -14.979 8.023 23.973 1.00 96.25 248 VAL A CA 1
ATOM 1814 C C . VAL A 1 248 ? -15.318 6.542 23.958 1.00 96.25 248 VAL A C 1
ATOM 1816 O O . VAL A 1 248 ? -14.689 5.763 23.248 1.00 96.25 248 VAL A O 1
ATOM 1819 N N . LEU A 1 249 ? -16.363 6.168 24.689 1.00 95.81 249 LEU A N 1
ATOM 1820 C CA . LEU A 1 249 ? -16.934 4.828 24.697 1.00 95.81 249 LEU A CA 1
ATOM 1821 C C . LEU A 1 249 ? -18.292 4.830 23.990 1.00 95.81 249 LEU A C 1
ATOM 1823 O O . LEU A 1 249 ? -19.203 5.533 24.420 1.00 95.81 249 LEU A O 1
ATOM 1827 N N . PHE A 1 250 ? -18.451 4.002 22.959 1.00 97.75 250 PHE A N 1
ATOM 1828 C CA . PHE A 1 250 ? -19.751 3.670 22.373 1.00 97.75 250 PHE A CA 1
ATOM 1829 C C . PHE A 1 250 ? -20.234 2.338 22.932 1.00 97.75 250 PHE A C 1
ATOM 1831 O O . PHE A 1 250 ? -19.555 1.321 22.785 1.00 97.75 250 PHE A O 1
ATOM 1838 N N . GLN A 1 251 ? -21.405 2.339 23.563 1.00 95.75 251 GLN A N 1
ATOM 1839 C CA . GLN A 1 251 ? -22.042 1.139 24.101 1.00 95.75 251 GLN A CA 1
ATOM 1840 C C . GLN A 1 251 ? -23.051 0.541 23.128 1.00 95.75 251 GLN A C 1
ATOM 1842 O O . GLN A 1 251 ? -23.590 1.253 22.293 1.00 95.75 251 GLN A O 1
ATOM 1847 N N . LEU A 1 252 ? -23.361 -0.746 23.305 1.00 92.25 252 LEU A N 1
ATOM 1848 C CA . LEU A 1 252 ? -24.084 -1.610 22.361 1.00 92.25 252 LEU A CA 1
ATOM 1849 C C . LEU A 1 252 ? -25.332 -0.987 21.700 1.00 92.25 252 LEU A C 1
ATOM 1851 O O . LEU A 1 252 ? -25.547 -1.158 20.504 1.00 92.25 252 LEU A O 1
ATOM 1855 N N . ASN A 1 253 ? -26.118 -0.212 22.451 1.00 95.75 253 ASN A N 1
ATOM 1856 C CA . ASN A 1 253 ? -27.348 0.430 21.969 1.00 95.75 253 ASN A CA 1
ATOM 1857 C C . ASN A 1 253 ? -27.110 1.685 21.100 1.00 95.75 253 ASN A C 1
ATOM 1859 O O . ASN A 1 253 ? -28.064 2.338 20.680 1.00 95.75 253 ASN A O 1
ATOM 1863 N N . ALA A 1 254 ? -25.854 2.040 20.829 1.00 97.44 254 ALA A N 1
ATOM 1864 C CA . ALA A 1 254 ? -25.464 3.181 20.006 1.00 97.44 254 ALA A CA 1
ATOM 1865 C C . ALA A 1 254 ? -25.052 2.790 18.571 1.00 97.44 254 ALA A C 1
ATOM 1867 O O . ALA A 1 254 ? -24.314 3.531 17.918 1.00 97.44 254 ALA A O 1
ATOM 1868 N N . GLY A 1 255 ? -25.516 1.636 18.077 1.00 96.94 255 GLY A N 1
ATOM 1869 C CA . GLY A 1 255 ? -25.330 1.201 16.686 1.00 96.94 255 GLY A CA 1
ATOM 1870 C C . GLY A 1 255 ? -25.717 2.276 15.672 1.00 96.94 255 GLY A C 1
ATOM 1871 O O . GLY A 1 255 ? -26.710 2.974 15.852 1.00 96.94 255 GLY A O 1
ATOM 1872 N N . GLY A 1 256 ? -24.912 2.435 14.620 1.00 97.19 256 GLY A N 1
ATOM 1873 C CA . GLY A 1 256 ? -25.136 3.465 13.599 1.00 97.19 256 GLY A CA 1
ATOM 1874 C C . GLY A 1 256 ? -24.810 4.896 14.039 1.00 97.19 256 GLY A C 1
ATOM 1875 O O . GLY A 1 256 ? -25.241 5.844 13.381 1.00 97.19 256 GLY A O 1
ATOM 1876 N N . SER A 1 257 ? -24.103 5.083 15.160 1.00 98.50 257 SER A N 1
ATOM 1877 C CA . SER A 1 257 ? -23.617 6.409 15.559 1.00 98.50 257 SER A CA 1
ATOM 1878 C C . SER A 1 257 ? -22.555 6.933 14.598 1.00 98.50 257 SER A C 1
ATOM 1880 O O . SER A 1 257 ? -21.819 6.165 13.972 1.00 98.50 257 SER A O 1
ATOM 1882 N N . THR A 1 258 ? -22.432 8.258 14.538 1.00 98.31 258 THR A N 1
ATOM 1883 C CA . THR A 1 258 ? -21.378 8.926 13.773 1.00 98.31 258 THR A CA 1
ATOM 1884 C C . THR A 1 258 ? -20.575 9.880 14.653 1.00 98.31 258 THR A C 1
ATOM 1886 O O . THR A 1 258 ? -21.105 10.476 15.593 1.00 98.31 258 THR A O 1
ATOM 1889 N N . MET A 1 259 ? -19.286 10.030 14.359 1.00 97.56 259 MET A N 1
ATOM 1890 C CA . MET A 1 259 ? -18.405 11.015 14.977 1.00 97.56 259 MET A CA 1
ATOM 1891 C C . MET A 1 259 ? -17.580 11.718 13.905 1.00 97.56 259 MET A C 1
ATOM 1893 O O . MET A 1 259 ? -16.922 11.049 13.111 1.00 97.56 259 MET A O 1
ATOM 1897 N N . ASN A 1 260 ? -17.607 13.051 13.890 1.00 95.50 260 ASN A N 1
ATOM 1898 C CA . ASN A 1 260 ? -16.971 13.850 12.847 1.00 95.50 260 ASN A CA 1
ATOM 1899 C C . ASN A 1 260 ? -16.210 15.066 13.400 1.00 95.50 260 ASN A C 1
ATOM 1901 O O . ASN A 1 260 ? -16.775 15.825 14.186 1.00 95.50 260 ASN A O 1
ATOM 1905 N N . ARG A 1 261 ? -14.976 15.313 12.944 1.00 93.50 261 ARG A N 1
ATOM 1906 C CA . ARG A 1 261 ? -14.136 16.455 13.377 1.00 93.50 261 ARG A CA 1
ATOM 1907 C C . ARG A 1 261 ? -13.938 16.469 14.890 1.00 93.50 261 ARG A C 1
ATOM 1909 O O . ARG A 1 261 ? -14.415 17.363 15.594 1.00 93.50 261 ARG A O 1
ATOM 1916 N N . VAL A 1 262 ? -13.277 15.438 15.408 1.00 95.25 262 VAL A N 1
ATOM 1917 C CA . VAL A 1 262 ? -13.000 15.304 16.843 1.00 95.25 262 VAL A CA 1
ATOM 1918 C C . VAL A 1 262 ? -11.505 15.186 17.078 1.00 95.25 262 VAL A C 1
ATOM 1920 O O . VAL A 1 262 ? -10.832 14.356 16.471 1.00 95.25 262 VAL A O 1
ATOM 1923 N N . LYS A 1 263 ? -11.004 16.013 17.999 1.00 95.06 263 LYS A N 1
ATOM 1924 C CA . LYS A 1 263 ? -9.615 15.988 18.448 1.00 95.06 263 LYS A CA 1
ATOM 1925 C C . LYS A 1 263 ? -9.526 15.472 19.875 1.00 95.06 263 LYS A C 1
ATOM 1927 O O . LYS A 1 263 ? -10.233 15.962 20.754 1.00 95.06 263 LYS A O 1
ATOM 1932 N N . MET A 1 264 ? -8.638 14.519 20.116 1.00 95.00 264 MET A N 1
ATOM 1933 C CA . MET A 1 264 ? -8.366 13.962 21.431 1.00 95.00 264 MET A CA 1
ATOM 1934 C C . MET A 1 264 ? -6.878 14.058 21.743 1.00 95.00 264 MET A C 1
ATOM 1936 O O . MET A 1 264 ? -6.042 13.566 20.991 1.00 95.00 264 MET A O 1
ATOM 1940 N N . THR A 1 265 ? -6.534 14.665 22.869 1.00 92.38 265 THR A N 1
ATOM 1941 C CA . THR A 1 265 ? -5.154 14.787 23.339 1.00 92.38 265 THR A CA 1
ATOM 1942 C C . THR A 1 265 ? -5.032 14.228 24.743 1.00 92.38 265 THR A C 1
ATOM 1944 O O . THR A 1 265 ? -5.949 14.325 25.556 1.00 92.38 265 THR A O 1
ATOM 1947 N N . ARG A 1 266 ? -3.885 13.616 25.048 1.00 86.81 266 ARG A N 1
ATOM 1948 C CA . ARG A 1 266 ? -3.587 13.083 26.386 1.00 86.81 266 ARG A CA 1
ATOM 1949 C C . ARG A 1 266 ? -4.672 12.125 26.906 1.00 86.81 266 ARG A C 1
ATOM 1951 O O . ARG A 1 266 ? -5.035 12.149 28.083 1.00 86.81 266 ARG A O 1
ATOM 1958 N N . VAL A 1 267 ? -5.220 11.294 26.020 1.00 88.31 267 VAL A N 1
ATOM 1959 C CA . VAL A 1 267 ? -6.185 10.260 26.422 1.00 88.31 267 VAL A CA 1
ATOM 1960 C C . VAL A 1 267 ? -5.481 9.235 27.310 1.00 88.31 267 VAL A C 1
ATOM 1962 O O . VAL A 1 267 ? -4.322 8.905 27.055 1.00 88.31 267 VAL A O 1
ATOM 1965 N N . ALA A 1 268 ? -6.177 8.745 28.340 1.00 85.31 268 ALA A N 1
ATOM 1966 C CA . ALA A 1 268 ? -5.667 7.794 29.330 1.00 85.31 268 ALA A CA 1
ATOM 1967 C C . ALA A 1 268 ? -4.495 8.317 30.192 1.00 85.31 268 ALA A C 1
ATOM 1969 O O . ALA A 1 268 ? -3.677 7.544 30.696 1.00 85.31 268 ALA A O 1
ATOM 1970 N N . ALA A 1 269 ? -4.399 9.629 30.402 1.00 83.69 269 ALA A N 1
ATOM 1971 C CA . ALA A 1 269 ? -3.362 10.261 31.213 1.00 83.69 269 ALA A CA 1
ATOM 1972 C C . ALA A 1 269 ? -3.466 9.974 32.727 1.00 83.69 269 ALA A C 1
ATOM 1974 O O . ALA A 1 269 ? -2.439 9.867 33.390 1.00 83.69 269 ALA A O 1
ATOM 1975 N N . GLY A 1 270 ? -4.670 9.835 33.296 1.00 77.88 270 GLY A N 1
ATOM 1976 C CA . GLY A 1 270 ? -4.869 9.737 34.760 1.00 77.88 270 GLY A CA 1
ATOM 1977 C C . GLY A 1 270 ? -4.699 8.348 35.389 1.00 77.88 270 GLY A C 1
ATOM 1978 O O . GLY A 1 270 ? -4.902 8.186 36.586 1.00 77.88 270 GLY A O 1
ATOM 1979 N N . ASN A 1 271 ? -4.363 7.341 34.585 1.00 76.00 271 ASN A N 1
ATOM 1980 C CA . ASN A 1 271 ? -4.251 5.932 34.962 1.00 76.00 271 ASN A CA 1
ATOM 1981 C C . ASN A 1 271 ? -5.391 5.348 35.853 1.00 76.00 271 ASN A C 1
ATOM 1983 O O . ASN A 1 271 ? -5.129 4.504 36.704 1.00 76.00 271 ASN A O 1
ATOM 1987 N N . SER A 1 272 ? -6.657 5.750 35.675 1.00 77.00 272 SER A N 1
ATOM 1988 C CA . SER A 1 272 ? -7.726 5.373 36.625 1.00 77.00 272 SER A CA 1
ATOM 1989 C C . SER A 1 272 ? -8.258 3.934 36.503 1.00 77.00 272 SER A C 1
ATOM 1991 O O . SER A 1 272 ? -8.767 3.397 37.482 1.00 77.00 272 SER A O 1
ATOM 1993 N N . ALA A 1 273 ? -8.114 3.288 35.341 1.00 71.50 273 ALA A N 1
ATOM 1994 C CA . ALA A 1 273 ? -8.385 1.855 35.143 1.00 71.50 273 ALA A CA 1
ATOM 1995 C C . ALA A 1 273 ? -7.092 1.042 34.929 1.00 71.50 273 ALA A C 1
ATOM 1997 O O . ALA A 1 273 ? -6.104 1.575 34.429 1.00 71.50 273 ALA A O 1
ATOM 1998 N N . THR A 1 274 ? -7.095 -0.247 35.275 1.00 68.44 274 THR A N 1
ATOM 1999 C CA . THR A 1 274 ? -5.938 -1.158 35.125 1.00 68.44 274 THR A CA 1
ATOM 2000 C C . THR A 1 274 ? -5.902 -1.919 33.799 1.00 68.44 274 THR A C 1
ATOM 2002 O O . THR A 1 274 ? -4.912 -2.585 33.511 1.00 68.44 274 THR A O 1
ATOM 2005 N N . PHE A 1 275 ? -6.962 -1.842 32.994 1.00 66.12 275 PHE A N 1
ATOM 2006 C CA . PHE A 1 275 ? -7.106 -2.573 31.733 1.00 66.12 275 PHE A CA 1
ATOM 2007 C C . PHE A 1 275 ? -7.237 -1.626 30.535 1.00 66.12 275 PHE A C 1
ATOM 2009 O O . PHE A 1 275 ? -7.446 -0.425 30.707 1.00 66.12 275 PHE A O 1
ATOM 2016 N N . GLY A 1 276 ? -7.055 -2.188 29.333 1.00 68.69 276 GLY A N 1
ATOM 2017 C CA . GLY A 1 276 ? -6.810 -1.483 28.072 1.00 68.69 276 GLY A CA 1
ATOM 2018 C C . GLY A 1 276 ? -7.711 -0.275 27.821 1.00 68.69 276 GLY A C 1
ATOM 2019 O O . GLY A 1 276 ? -8.920 -0.406 27.645 1.00 68.69 276 GLY A O 1
ATOM 2020 N N . LYS A 1 277 ? -7.089 0.905 27.792 1.00 89.56 277 LYS A N 1
ATOM 2021 C CA . LYS A 1 277 ? -7.746 2.189 27.525 1.00 89.56 277 LYS A CA 1
ATOM 2022 C C . LYS A 1 277 ? -7.581 2.553 26.067 1.00 89.56 277 LYS A C 1
ATOM 2024 O O . LYS A 1 277 ? -6.545 2.249 25.474 1.00 89.56 277 LYS A O 1
ATOM 2029 N N . HIS A 1 278 ? -8.558 3.255 25.514 1.00 94.81 278 HIS A N 1
ATOM 2030 C CA . HIS A 1 278 ? -8.527 3.628 24.107 1.00 94.81 278 HIS A CA 1
ATOM 2031 C C . HIS A 1 278 ? -8.751 5.126 23.903 1.00 94.81 278 HIS A C 1
ATOM 2033 O O . HIS A 1 278 ? -9.381 5.789 24.722 1.00 94.81 278 HIS A O 1
ATOM 2039 N N . GLY A 1 279 ? -8.289 5.676 22.782 1.00 96.19 279 GLY A N 1
ATOM 2040 C CA . GLY A 1 279 ? -8.821 6.953 22.291 1.00 96.19 279 GLY A CA 1
ATOM 2041 C C . GLY A 1 279 ? -10.337 6.853 22.114 1.00 96.19 279 GLY A C 1
ATOM 2042 O O . GLY A 1 279 ? -11.116 7.508 22.808 1.00 96.19 279 GLY A O 1
ATOM 2043 N N . ILE A 1 280 ? -10.740 5.934 21.240 1.00 98.06 280 ILE A N 1
ATOM 2044 C CA . ILE A 1 280 ? -12.130 5.557 20.992 1.00 98.06 280 ILE A CA 1
ATOM 2045 C C . ILE A 1 280 ? -12.292 4.059 21.207 1.00 98.06 280 ILE A C 1
ATOM 2047 O O . ILE A 1 280 ? -11.535 3.264 20.656 1.00 98.06 280 ILE A O 1
ATOM 2051 N N . TYR A 1 281 ? -13.330 3.679 21.943 1.00 97.19 281 TYR A N 1
ATOM 2052 C CA . TYR A 1 281 ? -13.755 2.299 22.104 1.00 97.19 281 TYR A CA 1
ATOM 2053 C C . TYR A 1 281 ? -15.167 2.105 21.531 1.00 97.19 281 TYR A C 1
ATOM 2055 O O . TYR A 1 281 ? -16.168 2.505 22.126 1.00 97.19 281 TYR A O 1
ATOM 2063 N N . GLY A 1 282 ? -15.245 1.509 20.342 1.00 97.19 282 GLY A N 1
ATOM 2064 C CA . GLY A 1 282 ? -16.468 1.270 19.581 1.00 97.19 282 GLY A CA 1
ATOM 2065 C C . GLY A 1 282 ? -17.052 -0.127 19.791 1.00 97.19 282 GLY A C 1
ATOM 2066 O O . GLY A 1 282 ? -16.706 -1.051 19.055 1.00 97.19 282 GLY A O 1
ATOM 2067 N N . LYS A 1 283 ? -17.987 -0.291 20.737 1.00 95.06 283 LYS A N 1
ATOM 2068 C CA . LYS A 1 283 ? -18.706 -1.561 20.973 1.00 95.06 283 LYS A CA 1
ATOM 2069 C C . LYS A 1 283 ? -20.051 -1.616 20.241 1.00 95.06 283 LYS A C 1
ATOM 2071 O O . LYS A 1 283 ? -21.048 -2.015 20.838 1.00 95.06 283 LYS A O 1
ATOM 2076 N N . VAL A 1 284 ? -20.099 -1.158 18.989 1.00 96.50 284 VAL A N 1
ATOM 2077 C CA . VAL A 1 284 ? -21.351 -1.040 18.224 1.00 96.50 284 VAL A CA 1
ATOM 2078 C C . VAL A 1 284 ? -21.165 -1.320 16.733 1.00 96.50 284 VAL A C 1
ATOM 2080 O O . VAL A 1 284 ? -20.119 -0.955 16.192 1.00 96.50 284 VAL A O 1
ATOM 2083 N N . PRO A 1 285 ? -22.171 -1.900 16.050 1.00 96.88 285 PRO A N 1
ATOM 2084 C CA . PRO A 1 285 ? -22.148 -2.065 14.600 1.00 96.88 285 PRO A CA 1
ATOM 2085 C C . PRO A 1 285 ? -22.360 -0.733 13.875 1.00 96.88 285 PRO A C 1
ATOM 2087 O O . PRO A 1 285 ? -22.990 0.192 14.400 1.00 96.88 285 PRO A O 1
ATOM 2090 N N . ASN A 1 286 ? -21.884 -0.660 12.631 1.00 97.12 286 ASN A N 1
ATOM 2091 C CA . ASN A 1 286 ? -22.083 0.475 11.721 1.00 97.12 286 ASN A CA 1
ATOM 2092 C C . ASN A 1 286 ? -21.599 1.831 12.278 1.00 97.12 286 ASN A C 1
ATOM 2094 O O . ASN A 1 286 ? -22.185 2.871 11.980 1.00 97.12 286 ASN A O 1
ATOM 2098 N N . LEU A 1 287 ? -20.555 1.830 13.114 1.00 98.50 287 LEU A N 1
ATOM 2099 C CA . LEU A 1 287 ? -19.951 3.055 13.642 1.00 98.50 287 LEU A CA 1
ATOM 2100 C C . LEU A 1 287 ? -19.201 3.800 12.534 1.00 98.50 287 LEU A C 1
ATOM 2102 O O . LEU A 1 287 ? -18.309 3.223 11.914 1.00 98.50 287 LEU A O 1
ATOM 2106 N N . VAL A 1 288 ? -19.497 5.083 12.327 1.00 98.62 288 VAL A N 1
ATOM 2107 C CA . VAL A 1 288 ? -18.759 5.923 11.369 1.00 98.62 288 VAL A CA 1
ATOM 2108 C C . VAL A 1 288 ? -17.933 6.962 12.115 1.00 98.62 288 VAL A C 1
ATOM 2110 O O . VAL A 1 288 ? -18.469 7.841 12.783 1.00 98.62 288 VAL A O 1
ATOM 2113 N N . LEU A 1 289 ? -16.618 6.877 11.973 1.00 98.62 289 LEU A N 1
ATOM 2114 C CA . LEU A 1 289 ? -15.632 7.794 12.524 1.00 98.62 289 LEU A CA 1
ATOM 2115 C C . LEU A 1 289 ? -14.959 8.526 11.367 1.00 98.62 289 LEU A C 1
ATOM 2117 O O . LEU A 1 289 ? -14.407 7.895 10.465 1.00 98.62 289 LEU A O 1
ATOM 2121 N N . GLN A 1 290 ? -15.011 9.850 11.381 1.00 96.12 290 GLN A N 1
ATOM 2122 C CA . GLN A 1 290 ? -14.510 10.671 10.292 1.00 96.12 290 GLN A CA 1
ATOM 2123 C C . GLN A 1 290 ? -13.798 11.917 10.818 1.00 96.12 290 GLN A C 1
ATOM 2125 O O . GLN A 1 290 ? -14.268 12.543 11.760 1.00 96.12 290 GLN A O 1
ATOM 2130 N N . ASP A 1 291 ? -12.679 12.306 10.210 1.00 94.38 291 ASP A N 1
ATOM 2131 C CA . ASP A 1 291 ? -11.915 13.485 10.640 1.00 94.38 291 ASP A CA 1
ATOM 2132 C C . ASP A 1 291 ? -11.536 13.400 12.137 1.00 94.38 291 ASP A C 1
ATOM 2134 O O . ASP A 1 291 ? -11.972 14.200 12.970 1.00 94.38 291 ASP A O 1
ATOM 2138 N N . ILE A 1 292 ? -10.756 12.373 12.482 1.00 97.69 292 ILE A N 1
ATOM 2139 C CA . ILE A 1 292 ? -10.397 12.020 13.863 1.00 97.69 292 ILE A CA 1
ATOM 2140 C C . ILE A 1 292 ? -8.897 12.227 14.106 1.00 97.69 292 ILE A C 1
ATOM 2142 O O . ILE A 1 292 ? -8.070 11.600 13.451 1.00 97.69 292 ILE A O 1
ATOM 2146 N N . ASP A 1 293 ? -8.537 13.069 15.073 1.00 96.12 293 ASP A N 1
ATOM 2147 C CA . ASP A 1 293 ? -7.149 13.326 15.499 1.00 96.12 293 ASP A CA 1
ATOM 2148 C C . ASP A 1 293 ? -6.976 12.846 16.946 1.00 96.12 293 ASP A C 1
ATOM 2150 O O . ASP A 1 293 ? -7.609 13.395 17.847 1.00 96.12 293 ASP A O 1
ATOM 2154 N N . ILE A 1 294 ? -6.175 11.804 17.186 1.00 97.06 294 ILE A N 1
ATOM 2155 C CA . ILE A 1 294 ? -5.958 11.225 18.518 1.00 97.06 294 ILE A CA 1
ATOM 2156 C C . ILE A 1 294 ? -4.465 11.174 18.840 1.00 97.06 294 ILE A C 1
ATOM 2158 O O . ILE A 1 294 ? -3.669 10.537 18.148 1.00 97.06 294 ILE A O 1
ATOM 2162 N N . SER A 1 295 ? -4.112 11.759 19.981 1.00 94.81 295 SER A N 1
ATOM 2163 C CA . SER A 1 295 ? -2.817 11.598 20.631 1.00 94.81 295 SER A CA 1
ATOM 2164 C C . SER A 1 295 ? -2.994 10.962 22.008 1.00 94.81 295 SER A C 1
ATOM 2166 O O . SER A 1 295 ? -3.539 11.559 22.946 1.00 94.81 295 SER A O 1
ATOM 2168 N N . CYS A 1 296 ? -2.562 9.711 22.112 1.00 93.25 296 CYS A N 1
ATOM 2169 C CA . CYS A 1 296 ? -2.655 8.898 23.312 1.00 93.25 296 CYS A CA 1
ATOM 2170 C C . CYS A 1 296 ? -1.517 9.177 24.303 1.00 93.25 296 CYS A C 1
ATOM 2172 O O . CYS A 1 296 ? -0.412 9.555 23.922 1.00 93.25 296 CYS A O 1
ATOM 2174 N N . SER A 1 297 ? -1.790 8.975 25.594 1.00 91.31 297 SER A N 1
ATOM 2175 C CA . SER A 1 297 ? -0.761 8.877 26.639 1.00 91.31 297 SER A CA 1
ATOM 2176 C C . SER A 1 297 ? -0.343 7.424 26.879 1.00 91.31 297 SER A C 1
ATOM 2178 O O . SER A 1 297 ? -0.951 6.494 26.354 1.00 91.31 297 SER A O 1
ATOM 2180 N N . ALA A 1 298 ? 0.674 7.232 27.724 1.00 86.69 298 ALA A N 1
ATOM 2181 C CA . ALA A 1 298 ? 1.348 5.949 27.940 1.00 86.69 298 ALA A CA 1
ATOM 2182 C C . ALA A 1 298 ? 0.448 4.776 28.385 1.00 86.69 298 ALA A C 1
ATOM 2184 O O . ALA A 1 298 ? 0.852 3.630 28.235 1.00 86.69 298 ALA A O 1
ATOM 2185 N N . ASN A 1 299 ? -0.751 5.036 28.925 1.00 90.12 299 ASN A N 1
ATOM 2186 C CA . ASN A 1 299 ? -1.663 3.980 29.385 1.00 90.12 299 ASN A CA 1
ATOM 2187 C C . ASN A 1 299 ? -2.706 3.559 28.333 1.00 90.12 299 ASN A C 1
ATOM 2189 O O . ASN A 1 299 ? -3.572 2.737 28.638 1.00 90.12 299 ASN A O 1
ATOM 2193 N N . CYS A 1 300 ? -2.692 4.141 27.130 1.00 91.56 300 CYS A N 1
ATOM 2194 C CA . CYS A 1 300 ? -3.535 3.648 26.045 1.00 91.56 300 CYS A CA 1
ATOM 2195 C C . CYS A 1 300 ? -3.008 2.311 25.525 1.00 91.56 300 CYS A C 1
ATOM 2197 O O . CYS A 1 300 ? -1.817 2.166 25.279 1.00 91.56 300 CYS A O 1
ATOM 2199 N N . ALA A 1 301 ? -3.917 1.372 25.280 1.00 93.88 301 ALA A N 1
ATOM 2200 C CA . ALA A 1 301 ? -3.643 0.147 24.538 1.00 93.88 301 ALA A CA 1
ATOM 2201 C C . ALA A 1 301 ? -3.741 0.381 23.022 1.00 93.88 301 ALA A C 1
ATOM 2203 O O . ALA A 1 301 ? -2.913 -0.115 22.262 1.00 93.88 301 ALA A O 1
ATOM 2204 N N . SER A 1 302 ? -4.724 1.176 22.583 1.00 96.56 302 SER A N 1
ATOM 2205 C CA . SER A 1 302 ? -4.832 1.603 21.185 1.00 96.56 302 SER A CA 1
ATOM 2206 C C . SER A 1 302 ? -5.468 2.980 21.026 1.00 96.56 302 SER A C 1
ATOM 2208 O O . SER A 1 302 ? -6.161 3.461 21.924 1.00 96.56 302 SER A O 1
ATOM 2210 N N . ALA A 1 303 ? -5.249 3.644 19.891 1.00 97.69 303 ALA A N 1
ATOM 2211 C CA . ALA A 1 303 ? -5.928 4.911 19.625 1.00 97.69 303 ALA A CA 1
ATOM 2212 C C . ALA A 1 303 ? -7.401 4.683 19.256 1.00 97.69 303 ALA A C 1
ATOM 2214 O O . ALA A 1 303 ? -8.281 5.355 19.791 1.00 97.69 303 ALA A O 1
ATOM 2215 N N . VAL A 1 304 ? -7.694 3.690 18.417 1.00 98.62 304 VAL A N 1
ATOM 2216 C CA . VAL A 1 304 ? -9.069 3.285 18.092 1.00 98.62 304 VAL A CA 1
ATOM 2217 C C . VAL A 1 304 ? -9.223 1.780 18.278 1.00 98.62 304 VAL A C 1
ATOM 2219 O O . VAL A 1 304 ? -8.440 1.006 17.742 1.00 98.62 304 VAL A O 1
ATOM 2222 N N . SER A 1 305 ? -10.260 1.365 19.001 1.00 97.88 305 SER A N 1
ATOM 2223 C CA . SER A 1 305 ? -10.641 -0.035 19.180 1.00 97.88 305 SER A CA 1
ATOM 2224 C C . SER A 1 305 ? -12.063 -0.260 18.683 1.00 97.88 305 SER A C 1
ATOM 2226 O O . SER A 1 305 ? -13.002 0.358 19.187 1.00 97.88 305 SER A O 1
ATOM 2228 N N . LEU A 1 306 ? -12.228 -1.120 17.681 1.00 97.94 306 LEU A N 1
ATOM 2229 C CA . LEU A 1 306 ? -13.507 -1.462 17.050 1.00 97.94 306 LEU A CA 1
ATOM 2230 C C . LEU A 1 306 ? -13.846 -2.929 17.321 1.00 97.94 306 LEU A C 1
ATOM 2232 O O . LEU A 1 306 ? -12.947 -3.733 17.556 1.00 97.94 306 LEU A O 1
ATOM 2236 N N . ARG A 1 307 ? -15.135 -3.288 17.295 1.00 94.69 307 ARG A N 1
ATOM 2237 C CA . ARG A 1 307 ? -15.560 -4.672 17.589 1.00 94.69 307 ARG A CA 1
ATOM 2238 C C . ARG A 1 307 ? -16.593 -5.292 16.663 1.00 94.69 307 ARG A C 1
ATOM 2240 O O . ARG A 1 307 ? -16.835 -6.495 16.726 1.00 94.69 307 ARG A O 1
ATOM 2247 N N . TYR A 1 308 ? -17.248 -4.470 15.852 1.00 96.06 308 TYR A N 1
ATOM 2248 C CA . TYR A 1 308 ? -18.408 -4.911 15.097 1.00 96.06 308 TYR A CA 1
ATOM 2249 C C . TYR A 1 308 ? -18.305 -4.615 13.605 1.00 96.06 308 TYR A C 1
ATOM 2251 O O . TYR A 1 308 ? -17.548 -3.745 13.163 1.00 96.06 308 TYR A O 1
ATOM 2259 N N . ASN A 1 309 ? -19.135 -5.326 12.848 1.00 95.88 309 ASN A N 1
ATOM 2260 C CA . ASN A 1 309 ? -19.304 -5.183 11.416 1.00 95.88 309 ASN A CA 1
ATOM 2261 C C . ASN A 1 309 ? -19.744 -3.762 11.019 1.00 95.88 309 ASN A C 1
ATOM 2263 O O . ASN A 1 309 ? -20.359 -3.018 11.789 1.00 95.88 309 ASN A O 1
ATOM 2267 N N . GLY A 1 310 ? -19.440 -3.382 9.777 1.00 97.12 310 GLY A N 1
ATOM 2268 C CA . GLY A 1 310 ? -19.903 -2.119 9.193 1.00 97.12 310 GLY A CA 1
ATOM 2269 C C . GLY A 1 310 ? -19.173 -0.866 9.686 1.00 97.12 310 GLY A C 1
ATOM 2270 O O . GLY A 1 310 ? -19.541 0.239 9.283 1.00 97.12 310 GLY A O 1
ATOM 2271 N N . ALA A 1 311 ? -18.176 -1.003 10.566 1.00 98.31 311 ALA A N 1
ATOM 2272 C CA . ALA A 1 311 ? -17.424 0.133 11.082 1.00 98.31 311 ALA A CA 1
ATOM 2273 C C . ALA A 1 311 ? -16.600 0.815 9.976 1.00 98.31 311 ALA A C 1
ATOM 2275 O O . ALA A 1 311 ? -15.969 0.158 9.151 1.00 98.31 311 ALA A O 1
ATOM 2276 N N . GLN A 1 312 ? -16.591 2.144 9.968 1.00 98.69 312 GLN A N 1
ATOM 2277 C CA . GLN A 1 312 ? -15.881 2.965 8.991 1.00 98.69 312 GLN A CA 1
ATOM 2278 C C . GLN A 1 312 ? -15.026 3.985 9.736 1.00 98.69 312 GLN A C 1
ATOM 2280 O O . GLN A 1 312 ? -15.563 4.840 10.433 1.00 98.69 312 GLN A O 1
ATOM 2285 N N . LEU A 1 313 ? -13.708 3.915 9.577 1.00 98.69 313 LEU A N 1
ATOM 2286 C CA . LEU A 1 313 ? -12.754 4.900 10.072 1.00 98.69 313 LEU A CA 1
ATOM 2287 C C . LEU A 1 313 ? -12.114 5.610 8.878 1.00 98.69 313 LEU A C 1
ATOM 2289 O O . LEU A 1 313 ? -11.408 4.994 8.084 1.00 98.69 313 LEU A O 1
ATOM 2293 N N . ARG A 1 314 ? -12.379 6.908 8.743 1.00 96.00 314 ARG A N 1
ATOM 2294 C CA . ARG A 1 314 ? -12.022 7.720 7.574 1.00 96.00 314 ARG A CA 1
ATOM 2295 C C . ARG A 1 314 ? -11.282 8.973 8.005 1.00 96.00 314 ARG A C 1
ATOM 2297 O O . ARG A 1 314 ? -11.739 9.621 8.940 1.00 96.00 314 ARG A O 1
ATOM 2304 N N . ARG A 1 315 ? -10.232 9.390 7.291 1.00 92.81 315 ARG A N 1
ATOM 2305 C CA . ARG A 1 315 ? -9.557 10.685 7.542 1.00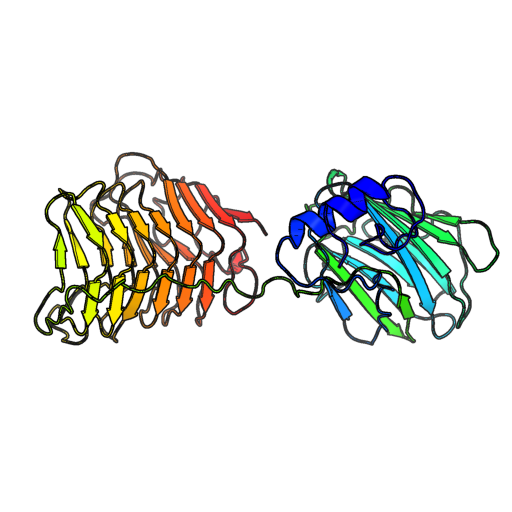 92.81 315 ARG A CA 1
ATOM 2306 C C . ARG A 1 315 ? -9.133 10.822 8.995 1.00 92.81 315 ARG A C 1
ATOM 2308 O O . ARG A 1 315 ? -9.801 11.466 9.797 1.00 92.81 315 ARG A O 1
ATOM 2315 N N . PHE A 1 316 ? -8.032 10.172 9.340 1.00 96.88 316 PHE A N 1
ATOM 2316 C CA . PHE A 1 316 ? -7.566 10.115 10.720 1.00 96.88 316 PHE A CA 1
ATOM 2317 C C . PHE A 1 316 ? -6.069 10.375 10.867 1.00 96.88 316 PHE A C 1
ATOM 2319 O O . PHE A 1 316 ? -5.281 10.106 9.958 1.00 96.88 316 PHE A O 1
ATOM 2326 N N . ILE A 1 317 ? -5.689 10.859 12.049 1.00 95.56 317 ILE A N 1
ATOM 2327 C CA . ILE A 1 317 ? -4.311 10.943 12.536 1.00 95.56 317 ILE A CA 1
ATOM 2328 C C . ILE A 1 317 ? -4.276 10.296 13.922 1.00 95.56 317 ILE A C 1
ATOM 2330 O O . ILE A 1 317 ? -4.969 10.749 14.830 1.00 95.56 317 ILE A O 1
ATOM 2334 N N . LEU A 1 318 ? -3.495 9.228 14.087 1.00 97.50 318 LEU A N 1
ATOM 2335 C CA . LEU A 1 318 ? -3.405 8.468 15.342 1.00 97.50 318 LEU A CA 1
ATOM 2336 C C . LEU A 1 318 ? -1.959 8.426 15.837 1.00 97.50 318 LEU A C 1
ATOM 2338 O O . LEU A 1 318 ? -1.042 8.211 15.052 1.00 97.50 318 LEU A O 1
ATOM 2342 N N . SER A 1 319 ? -1.724 8.619 17.132 1.00 95.75 319 SER A N 1
ATOM 2343 C CA . SER A 1 319 ? -0.365 8.588 17.685 1.00 95.75 319 SER A CA 1
ATOM 2344 C C . SER A 1 319 ? -0.323 8.199 19.159 1.00 95.75 319 SER A C 1
ATOM 2346 O O . SER A 1 319 ? -1.295 8.371 19.897 1.00 95.75 319 SER A O 1
ATOM 2348 N N . GLY A 1 320 ? 0.841 7.719 19.601 1.00 92.62 320 GLY A N 1
ATOM 2349 C CA . GLY A 1 320 ? 1.178 7.561 21.021 1.00 92.62 320 GLY A CA 1
ATOM 2350 C C . GLY A 1 320 ? 0.687 6.274 21.687 1.00 92.62 320 GLY A C 1
ATOM 2351 O O . GLY A 1 320 ? 0.949 6.088 22.872 1.00 92.62 320 GLY A O 1
ATOM 2352 N N . ALA A 1 321 ? -0.000 5.392 20.960 1.00 95.44 321 ALA A N 1
ATOM 2353 C CA . ALA A 1 321 ? -0.446 4.099 21.473 1.00 95.44 321 ALA A CA 1
ATOM 2354 C C . ALA A 1 321 ? 0.417 2.936 20.934 1.00 95.44 321 ALA A C 1
ATOM 2356 O O . ALA A 1 321 ? 0.955 3.050 19.827 1.00 95.44 321 ALA A O 1
ATOM 2357 N N . PRO A 1 322 ? 0.519 1.809 21.669 1.00 95.75 322 PRO A N 1
ATOM 2358 C CA . PRO A 1 322 ? 1.187 0.595 21.201 1.00 95.75 322 PRO A CA 1
ATOM 2359 C C . PRO A 1 322 ? 0.634 0.094 19.870 1.00 95.75 322 PRO A C 1
ATOM 2361 O O . PRO A 1 322 ? 1.411 -0.155 18.954 1.00 95.75 322 PRO A O 1
ATOM 2364 N N . HIS A 1 323 ? -0.693 0.049 19.743 1.00 97.31 323 HIS A N 1
ATOM 2365 C CA . HIS A 1 323 ? -1.384 -0.187 18.480 1.00 97.31 323 HIS A CA 1
ATOM 2366 C C . HIS A 1 323 ? -2.092 1.094 18.040 1.00 97.31 323 HIS A C 1
ATOM 2368 O O . HIS A 1 323 ? -2.769 1.747 18.837 1.00 97.31 323 HIS A O 1
ATOM 2374 N N . ALA A 1 324 ? -2.001 1.463 16.766 1.00 98.19 324 ALA A N 1
ATOM 2375 C CA . ALA A 1 324 ? -2.815 2.563 16.259 1.00 98.19 324 ALA A CA 1
ATOM 2376 C C . ALA A 1 324 ? -4.297 2.159 16.260 1.00 98.19 324 ALA A C 1
ATOM 2378 O O . ALA A 1 324 ? -5.152 2.895 16.760 1.00 98.19 324 ALA A O 1
ATOM 2379 N N . ILE A 1 325 ? -4.591 0.961 15.753 1.00 98.69 325 ILE A N 1
ATOM 2380 C CA . ILE A 1 325 ? -5.947 0.432 15.635 1.00 98.69 325 ILE A CA 1
ATOM 2381 C C . ILE A 1 325 ? -5.977 -0.993 16.182 1.00 98.69 325 ILE A C 1
ATOM 2383 O O . ILE A 1 325 ? -5.087 -1.794 15.915 1.00 98.69 325 ILE A O 1
ATOM 2387 N N . THR A 1 326 ? -7.027 -1.318 16.924 1.00 98.19 326 THR A N 1
ATOM 2388 C CA . THR A 1 326 ? -7.358 -2.693 17.296 1.00 98.19 326 THR A CA 1
ATOM 2389 C C . THR A 1 326 ? -8.750 -3.052 16.795 1.00 98.19 326 THR A C 1
ATOM 2391 O O . THR A 1 326 ? -9.668 -2.229 16.855 1.00 98.19 326 THR A O 1
ATOM 2394 N N . TYR A 1 327 ? -8.931 -4.290 16.350 1.00 97.75 327 TYR A N 1
ATOM 2395 C CA . TYR A 1 327 ? -10.240 -4.855 16.048 1.00 97.75 327 TYR A CA 1
ATOM 2396 C C . TYR A 1 327 ? -10.435 -6.160 16.820 1.00 97.75 327 TYR A C 1
ATOM 2398 O O . TYR A 1 327 ? -9.630 -7.073 16.679 1.00 97.75 327 TYR A O 1
ATOM 2406 N N . TYR A 1 328 ? -11.501 -6.239 17.616 1.00 96.19 328 TYR A N 1
ATOM 2407 C CA . TYR A 1 328 ? -11.858 -7.434 18.381 1.00 96.19 328 TYR A CA 1
ATOM 2408 C C . TYR A 1 328 ? -13.242 -7.938 17.969 1.00 96.19 328 TYR A C 1
ATOM 2410 O O . TYR A 1 328 ? -14.249 -7.375 18.395 1.00 96.19 328 TYR A O 1
ATOM 2418 N N . GLU A 1 329 ? -13.307 -8.975 17.133 1.00 95.81 329 GLU A N 1
ATOM 2419 C CA . GLU A 1 329 ? -14.572 -9.450 16.558 1.00 95.81 329 GLU A CA 1
ATOM 2420 C C . GLU A 1 329 ? -15.594 -9.853 17.631 1.00 95.81 329 GLU A C 1
ATOM 2422 O O . GLU A 1 329 ? -15.285 -10.582 18.573 1.00 95.81 329 GLU A O 1
ATOM 2427 N N . THR A 1 330 ? -16.836 -9.401 17.460 1.00 93.81 330 THR A N 1
ATOM 2428 C CA . THR A 1 330 ? -17.997 -9.805 18.276 1.00 93.81 330 THR A CA 1
ATOM 2429 C C . THR A 1 330 ? -19.267 -10.021 17.430 1.00 93.81 330 THR A C 1
ATOM 2431 O O . THR A 1 330 ? -20.279 -10.525 17.913 1.00 93.81 330 THR A O 1
ATOM 2434 N N . SER A 1 331 ? -19.257 -9.656 16.148 1.00 91.56 331 SER A N 1
ATOM 2435 C CA . SER A 1 331 ? -20.427 -9.705 15.269 1.00 91.56 331 SER A CA 1
ATOM 2436 C C . SER A 1 331 ? -20.703 -11.098 14.736 1.00 91.56 331 SER A C 1
ATOM 2438 O O . SER A 1 331 ? -19.858 -11.767 14.144 1.00 91.56 331 SER A O 1
ATOM 2440 N N . THR A 1 332 ? -21.968 -11.481 14.831 1.00 90.25 332 THR A N 1
ATOM 2441 C CA . THR A 1 332 ? -22.517 -12.694 14.213 1.00 90.25 332 THR A CA 1
ATOM 2442 C C . THR A 1 332 ? -23.070 -12.446 12.809 1.00 90.25 332 THR A C 1
ATOM 2444 O O . THR A 1 332 ? -23.542 -13.367 12.152 1.00 90.25 332 THR A O 1
ATOM 2447 N N . THR A 1 333 ? -23.041 -11.194 12.345 1.00 92.38 333 THR A N 1
ATOM 2448 C CA . THR A 1 333 ? -23.506 -10.784 11.015 1.00 92.38 333 THR A CA 1
ATOM 2449 C C . THR A 1 333 ? -22.324 -10.297 10.192 1.00 92.38 333 THR A C 1
ATOM 2451 O O . THR A 1 333 ? -21.477 -9.561 10.700 1.00 92.38 333 THR A O 1
ATOM 2454 N N . ALA A 1 334 ? -22.279 -10.689 8.919 1.00 93.56 334 ALA A N 1
ATOM 2455 C CA . ALA A 1 334 ? -21.267 -10.218 7.985 1.00 93.56 334 ALA A CA 1
ATOM 2456 C C . ALA A 1 334 ? -21.417 -8.717 7.692 1.00 93.56 334 ALA A C 1
ATOM 2458 O O . ALA A 1 334 ? -22.479 -8.110 7.850 1.00 93.56 334 ALA A O 1
ATOM 2459 N N . GLY A 1 335 ? -20.337 -8.114 7.229 1.00 95.81 335 GLY A N 1
ATOM 2460 C CA . GLY A 1 335 ? -20.274 -6.719 6.844 1.00 95.81 335 GLY A CA 1
ATOM 2461 C C . GLY A 1 335 ? -18.854 -6.330 6.472 1.00 95.81 335 GLY A C 1
ATOM 2462 O O . GLY A 1 335 ? -17.926 -7.138 6.518 1.00 95.81 335 GLY A O 1
ATOM 2463 N N . THR A 1 336 ? -18.700 -5.070 6.084 1.00 97.62 336 THR A N 1
ATOM 2464 C CA . THR A 1 336 ? -17.401 -4.522 5.698 1.00 97.62 336 THR A CA 1
ATOM 2465 C C . THR A 1 336 ? -16.923 -3.556 6.765 1.00 97.62 336 THR A C 1
ATOM 2467 O O . THR A 1 336 ? -17.639 -2.620 7.112 1.00 97.62 336 THR A O 1
ATOM 2470 N N . VAL A 1 337 ? -15.712 -3.772 7.262 1.00 98.44 337 VAL A N 1
ATOM 2471 C CA . VAL A 1 337 ? -14.979 -2.812 8.082 1.00 98.44 337 VAL A CA 1
ATOM 2472 C C . VAL A 1 337 ? -14.015 -2.059 7.170 1.00 98.44 337 VAL A C 1
ATOM 2474 O O . VAL A 1 337 ? -13.212 -2.667 6.458 1.00 98.44 337 VAL A O 1
ATOM 2477 N N . THR A 1 338 ? -14.109 -0.733 7.163 1.00 98.38 338 THR A N 1
ATOM 2478 C CA . THR A 1 338 ? -13.305 0.136 6.296 1.00 98.38 338 THR A CA 1
ATOM 2479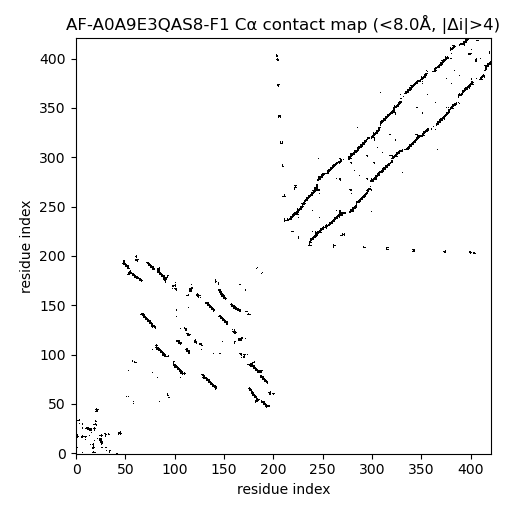 C C . THR A 1 338 ? -12.402 1.027 7.132 1.00 98.38 338 THR A C 1
ATOM 2481 O O . THR A 1 338 ? -12.873 1.724 8.028 1.00 98.38 338 THR A O 1
ATOM 2484 N N . ILE A 1 339 ? -11.112 1.034 6.811 1.00 98.56 339 ILE A N 1
ATOM 2485 C CA . ILE A 1 339 ? -10.110 1.932 7.384 1.00 98.56 339 ILE A CA 1
ATOM 2486 C C . ILE A 1 339 ? -9.459 2.648 6.210 1.00 98.56 339 ILE A C 1
ATOM 2488 O O . ILE A 1 339 ? -8.739 2.033 5.430 1.00 98.56 339 ILE A O 1
ATOM 2492 N N . GLU A 1 340 ? -9.716 3.937 6.045 1.00 95.25 340 GLU A N 1
ATOM 2493 C CA . GLU A 1 340 ? -9.249 4.628 4.851 1.00 95.25 340 GLU A CA 1
ATOM 2494 C C . GLU A 1 340 ? -8.805 6.060 5.082 1.00 95.25 340 GLU A C 1
ATOM 2496 O O . GLU A 1 340 ? -9.295 6.778 5.959 1.00 95.25 340 GLU A O 1
ATOM 2501 N N . ASN A 1 341 ? -7.899 6.482 4.208 1.00 90.25 341 ASN A N 1
ATOM 2502 C CA . ASN A 1 341 ? -7.407 7.841 4.130 1.00 90.25 341 ASN A CA 1
ATOM 2503 C C . ASN A 1 341 ? -6.878 8.332 5.481 1.00 90.25 341 ASN A C 1
ATOM 2505 O O . ASN A 1 341 ? -7.351 9.336 5.996 1.00 90.25 341 ASN A O 1
ATOM 2509 N N . GLY A 1 342 ? -5.943 7.618 6.102 1.00 93.62 342 GLY A N 1
ATOM 2510 C CA . GLY A 1 342 ? -5.433 8.009 7.413 1.00 93.62 342 GLY A CA 1
ATOM 2511 C C . GLY A 1 342 ? -3.949 7.773 7.592 1.00 93.62 342 GLY A C 1
ATOM 2512 O O . GLY A 1 342 ? -3.294 7.112 6.789 1.00 93.62 342 GLY A O 1
ATOM 2513 N N . SER A 1 343 ? -3.411 8.348 8.656 1.00 94.88 343 SER A N 1
ATOM 2514 C CA . SER A 1 343 ? -2.001 8.219 8.989 1.00 94.88 343 SER A CA 1
ATOM 2515 C C . SER A 1 343 ? -1.787 8.095 10.491 1.00 94.88 343 SER A C 1
ATOM 2517 O O . SER A 1 343 ? -2.685 8.382 11.287 1.00 94.88 343 SER A O 1
ATOM 2519 N N . GLY A 1 344 ? -0.597 7.685 10.905 1.00 94.38 344 GLY A N 1
ATOM 2520 C CA . GLY A 1 344 ? -0.255 7.722 12.314 1.00 94.38 344 GLY A CA 1
ATOM 2521 C C . GLY A 1 344 ? 1.087 7.117 12.672 1.00 94.38 344 GLY A C 1
ATOM 2522 O O . GLY A 1 344 ? 1.886 6.743 11.814 1.00 94.38 344 GLY A O 1
ATOM 2523 N N . SER A 1 345 ? 1.302 6.976 13.971 1.00 95.75 345 SER A N 1
ATOM 2524 C CA . SER A 1 345 ? 2.406 6.219 14.539 1.00 95.75 345 SER A CA 1
ATOM 2525 C C . SER A 1 345 ? 1.919 5.240 15.596 1.00 95.75 345 SER A C 1
ATOM 2527 O O . SER A 1 345 ? 0.877 5.436 16.227 1.00 95.75 345 SER A O 1
ATOM 2529 N N . PHE A 1 346 ? 2.700 4.186 15.790 1.00 97.56 346 PHE A N 1
ATOM 2530 C CA . PHE A 1 346 ? 2.477 3.179 16.815 1.00 97.56 346 PHE A CA 1
ATOM 2531 C C . PHE A 1 346 ? 3.803 2.866 17.513 1.00 97.56 346 PHE A C 1
ATOM 2533 O O . PHE A 1 346 ? 4.877 3.011 16.923 1.00 97.56 346 PHE A O 1
ATOM 2540 N N . THR A 1 347 ? 3.739 2.506 18.792 1.00 96.38 347 THR A N 1
ATOM 2541 C CA . THR A 1 347 ? 4.937 2.268 19.618 1.00 96.38 347 THR A CA 1
ATOM 2542 C C . THR A 1 347 ? 5.200 0.794 19.906 1.00 96.38 347 THR A C 1
ATOM 2544 O O . THR A 1 347 ? 6.289 0.460 20.369 1.00 96.38 347 THR A O 1
ATOM 2547 N N . GLY A 1 348 ? 4.217 -0.071 19.650 1.00 95.50 348 GLY A N 1
ATOM 2548 C CA . GLY A 1 348 ? 4.316 -1.515 19.806 1.00 95.50 348 GLY A CA 1
ATOM 2549 C C . GLY A 1 348 ? 4.890 -2.201 18.570 1.00 95.50 348 GLY A C 1
ATOM 2550 O O . GLY A 1 348 ? 5.555 -1.592 17.731 1.00 95.50 348 GLY A O 1
ATOM 2551 N N . ASP A 1 349 ? 4.607 -3.492 18.466 1.00 96.81 349 ASP A N 1
ATOM 2552 C CA . ASP A 1 349 ? 5.055 -4.372 17.388 1.00 96.81 349 ASP A CA 1
ATOM 2553 C C . ASP A 1 349 ? 4.077 -4.457 16.207 1.00 96.81 349 ASP A C 1
ATOM 2555 O O . ASP A 1 349 ? 4.441 -4.999 15.169 1.00 96.81 349 ASP A O 1
ATOM 2559 N N . THR A 1 350 ? 2.869 -3.899 16.326 1.00 97.94 350 THR A N 1
ATOM 2560 C CA . THR A 1 350 ? 1.829 -3.999 15.294 1.00 97.94 350 THR A CA 1
ATOM 2561 C C . THR A 1 350 ? 0.994 -2.723 15.220 1.00 97.94 350 THR A C 1
ATOM 2563 O O . THR A 1 350 ? 0.459 -2.274 16.236 1.00 97.94 350 THR A O 1
ATOM 2566 N N . ALA A 1 351 ? 0.815 -2.154 14.023 1.00 98.50 351 ALA A N 1
ATOM 2567 C CA . ALA A 1 351 ? -0.011 -0.957 13.844 1.00 98.50 351 ALA A CA 1
ATOM 2568 C C . ALA A 1 351 ? -1.518 -1.258 13.939 1.00 98.50 351 ALA A C 1
ATOM 2570 O O . ALA A 1 351 ? -2.233 -0.572 14.676 1.00 98.50 351 ALA A O 1
ATOM 2571 N N . ILE A 1 352 ? -1.987 -2.275 13.205 1.00 98.62 352 ILE A N 1
ATOM 2572 C CA . ILE A 1 352 ? -3.372 -2.765 13.212 1.00 98.62 352 ILE A CA 1
ATOM 2573 C C . ILE A 1 352 ? -3.401 -4.180 13.791 1.00 98.62 352 ILE A C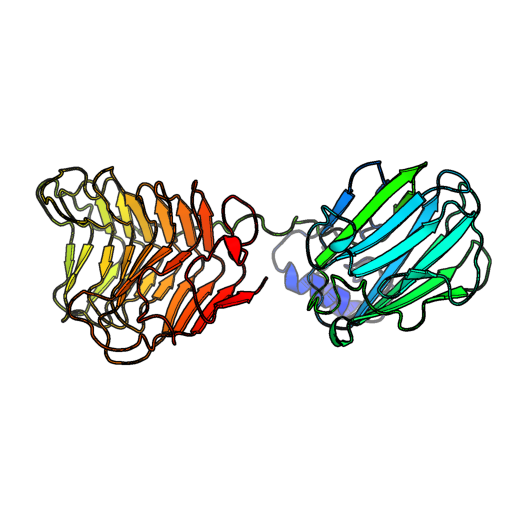 1
ATOM 2575 O O . ILE A 1 352 ? -3.036 -5.138 13.118 1.00 98.62 352 ILE A O 1
ATOM 2579 N N . TRP A 1 353 ? -3.853 -4.319 15.031 1.00 97.81 353 TRP A N 1
ATOM 2580 C CA . TRP A 1 353 ? -3.965 -5.624 15.679 1.00 97.81 353 TRP A CA 1
ATOM 2581 C C . TRP A 1 353 ? -5.385 -6.171 15.583 1.00 97.81 353 TRP A C 1
ATOM 2583 O O . TRP A 1 353 ? -6.352 -5.455 15.871 1.00 97.81 353 TRP A O 1
ATOM 2593 N N . MET A 1 354 ? -5.517 -7.439 15.212 1.00 97.12 354 MET A N 1
ATOM 2594 C CA . MET A 1 354 ? -6.806 -8.108 15.103 1.00 97.12 354 MET A CA 1
ATOM 2595 C C . MET A 1 354 ? -6.878 -9.365 15.953 1.00 97.12 354 MET A C 1
ATOM 2597 O O . MET A 1 354 ? -5.982 -10.208 15.946 1.00 97.12 354 MET A O 1
ATOM 2601 N N . ASP A 1 355 ? -8.003 -9.498 16.638 1.00 95.69 355 ASP A N 1
ATOM 2602 C CA . ASP A 1 355 ? -8.323 -10.638 17.478 1.00 95.69 355 ASP A CA 1
ATOM 2603 C C . ASP A 1 355 ? -9.847 -10.843 17.493 1.00 95.69 355 ASP A C 1
ATOM 2605 O O . ASP A 1 355 ? -10.619 -10.048 16.943 1.00 95.69 355 ASP A O 1
ATOM 2609 N N . ALA A 1 356 ? -10.307 -11.934 18.082 1.00 94.56 356 ALA A N 1
ATOM 2610 C CA . ALA A 1 356 ? -11.713 -12.192 18.328 1.00 94.56 356 ALA A CA 1
ATOM 2611 C C . ALA A 1 356 ? -11.947 -12.272 19.836 1.00 94.56 356 ALA A C 1
ATOM 2613 O O . ALA A 1 356 ? -11.164 -12.874 20.570 1.00 94.56 356 ALA A O 1
ATOM 2614 N N . GLU A 1 357 ? -13.046 -11.686 20.313 1.00 91.94 357 GLU A N 1
ATOM 2615 C CA . GLU A 1 357 ? -13.355 -11.705 21.743 1.00 91.94 357 GLU A CA 1
ATOM 2616 C C . GLU A 1 357 ? -13.428 -13.132 22.295 1.00 91.94 357 GLU A C 1
ATOM 2618 O O . GLU A 1 357 ? -13.726 -14.095 21.581 1.00 91.94 357 GLU A O 1
ATOM 2623 N N . THR A 1 358 ? -13.144 -13.278 23.588 1.00 88.19 358 THR A N 1
ATOM 2624 C CA . THR A 1 358 ? -13.061 -14.589 24.245 1.00 88.19 358 THR A CA 1
ATOM 2625 C C . THR A 1 358 ? -14.387 -15.350 24.236 1.00 88.19 358 THR A C 1
ATOM 2627 O O . THR A 1 358 ? -14.383 -16.578 24.261 1.00 88.19 358 THR A O 1
ATOM 2630 N N . ASP A 1 359 ? -15.516 -14.644 24.176 1.00 88.69 359 ASP A N 1
ATOM 2631 C CA . ASP A 1 359 ? -16.866 -15.203 24.084 1.00 88.69 359 ASP A CA 1
ATOM 2632 C C . ASP A 1 359 ? -17.360 -15.395 22.637 1.00 88.69 359 ASP A C 1
ATOM 2634 O O . ASP A 1 359 ? -18.390 -16.038 22.410 1.00 88.69 359 ASP A O 1
ATOM 2638 N N . TYR A 1 360 ? -16.618 -14.904 21.641 1.00 91.75 360 TYR A N 1
ATOM 2639 C CA . TYR A 1 360 ? -16.895 -15.179 20.238 1.00 91.75 360 TYR A CA 1
ATOM 2640 C C . TYR A 1 360 ? -16.486 -16.620 19.896 1.00 91.75 360 TYR A C 1
ATOM 2642 O O . TYR A 1 360 ? -15.442 -17.105 20.310 1.00 91.75 360 TYR A O 1
ATOM 2650 N N . THR A 1 361 ? -17.287 -17.360 19.135 1.00 92.19 361 THR A N 1
ATOM 2651 C CA . THR A 1 361 ? -17.019 -18.799 18.886 1.00 92.19 361 THR A CA 1
ATOM 2652 C C . THR A 1 361 ? -17.067 -19.194 17.416 1.00 92.19 361 THR A C 1
ATOM 2654 O O . THR A 1 361 ? -16.823 -20.348 17.074 1.00 92.19 361 THR A O 1
ATOM 2657 N N . GLN A 1 362 ? -17.373 -18.245 16.534 1.00 92.81 362 GLN A N 1
ATOM 2658 C CA . GLN A 1 362 ? -17.580 -18.497 15.111 1.00 92.81 362 GLN A CA 1
ATOM 2659 C C . GLN A 1 362 ? -16.322 -18.157 14.305 1.00 92.81 362 GLN A C 1
ATOM 2661 O O . GLN A 1 362 ? -15.378 -17.558 14.818 1.00 92.81 362 GLN A O 1
ATOM 2666 N N . GLN A 1 363 ? -16.303 -18.555 13.034 1.00 94.12 363 GLN A N 1
ATOM 2667 C CA . GLN A 1 363 ? -15.331 -18.024 12.080 1.00 94.12 363 GLN A CA 1
ATOM 2668 C C . GLN A 1 363 ? -15.677 -16.570 11.769 1.00 94.12 363 GLN A C 1
ATOM 2670 O O . GLN A 1 363 ? -16.851 -16.231 11.610 1.00 94.12 363 GLN A O 1
ATOM 2675 N N . VAL A 1 364 ? -14.661 -15.722 11.655 1.00 94.88 364 VAL A N 1
ATOM 2676 C CA . VAL A 1 364 ? -14.842 -14.320 11.291 1.00 94.88 364 VAL A CA 1
ATOM 2677 C C . VAL A 1 364 ? -15.248 -14.233 9.825 1.00 94.88 364 VAL A C 1
ATOM 2679 O O . VAL A 1 364 ? -14.542 -14.698 8.932 1.00 94.88 364 VAL A O 1
ATOM 2682 N N . ILE A 1 365 ? -16.400 -13.610 9.590 1.00 92.81 365 ILE A N 1
ATOM 2683 C CA . ILE A 1 365 ? -17.048 -13.485 8.273 1.00 92.81 365 ILE A CA 1
ATOM 2684 C C . ILE A 1 365 ? -17.039 -12.050 7.735 1.00 92.81 365 ILE A C 1
ATOM 2686 O O . ILE A 1 365 ? -17.776 -11.721 6.805 1.00 92.81 365 ILE A O 1
ATOM 2690 N N . GLN A 1 366 ? -16.246 -11.168 8.341 1.00 94.81 366 GLN A N 1
ATOM 2691 C CA . GLN A 1 366 ? -16.154 -9.785 7.891 1.00 94.81 366 GLN A CA 1
ATOM 2692 C C . GLN A 1 366 ? -15.267 -9.651 6.661 1.00 94.81 366 GLN A C 1
ATOM 2694 O O . GLN A 1 366 ? -14.358 -10.442 6.415 1.00 94.81 366 GLN A O 1
ATOM 2699 N N . ARG A 1 367 ? -15.500 -8.579 5.914 1.00 96.06 367 ARG A N 1
ATOM 2700 C CA . ARG A 1 367 ? -14.559 -8.068 4.926 1.00 96.06 367 ARG A CA 1
ATOM 2701 C C . ARG A 1 367 ? -13.825 -6.869 5.505 1.00 96.06 367 ARG A C 1
ATOM 2703 O O . ARG A 1 367 ? -14.464 -5.963 6.032 1.00 96.06 367 ARG A O 1
ATOM 2710 N N . PHE A 1 368 ? -12.512 -6.814 5.329 1.00 98.00 368 PHE A N 1
ATOM 2711 C CA . PHE A 1 368 ? -11.705 -5.660 5.715 1.00 98.00 368 PHE A CA 1
ATOM 2712 C C . PHE A 1 368 ? -11.168 -4.962 4.472 1.00 98.00 368 PHE A C 1
ATOM 2714 O O . PHE A 1 368 ? -10.636 -5.603 3.564 1.00 98.00 368 PHE A O 1
ATOM 2721 N N . VAL A 1 369 ? -11.329 -3.643 4.423 1.00 97.19 369 VAL A N 1
ATOM 2722 C CA . VAL A 1 369 ? -10.771 -2.790 3.371 1.00 97.19 369 VAL A CA 1
ATOM 2723 C C . VAL A 1 369 ? -9.939 -1.708 4.036 1.00 97.19 369 VAL A C 1
ATOM 2725 O O . VAL A 1 369 ? -10.483 -0.833 4.711 1.00 97.19 369 VAL A O 1
ATOM 2728 N N . ILE A 1 370 ? -8.626 -1.783 3.846 1.00 98.38 370 ILE A N 1
ATOM 2729 C CA . ILE A 1 370 ? -7.657 -0.814 4.335 1.00 98.38 370 ILE A CA 1
ATOM 2730 C C . ILE A 1 370 ? -7.078 -0.098 3.123 1.00 98.38 370 ILE A C 1
ATOM 2732 O O . ILE A 1 370 ? -6.445 -0.728 2.278 1.00 98.38 370 ILE A O 1
ATOM 2736 N N . LYS A 1 371 ? -7.340 1.203 3.004 1.00 93.44 371 LYS A N 1
ATOM 2737 C CA . LYS A 1 371 ? -7.052 1.949 1.778 1.00 93.44 371 LYS A CA 1
ATOM 2738 C C . LYS A 1 371 ? -6.389 3.289 2.043 1.00 93.44 371 LYS A C 1
ATOM 2740 O O . LYS A 1 371 ? -6.902 4.115 2.795 1.00 93.44 371 LYS A O 1
ATOM 2745 N N . ASN A 1 372 ? -5.285 3.538 1.354 1.00 89.81 372 ASN A N 1
ATOM 2746 C CA . ASN A 1 372 ? -4.532 4.777 1.426 1.00 89.81 372 ASN A CA 1
ATOM 2747 C C . ASN A 1 372 ? -4.140 5.142 2.877 1.00 89.81 372 ASN A C 1
ATOM 2749 O O . ASN A 1 372 ? -4.387 6.257 3.338 1.00 89.81 372 ASN A O 1
ATOM 2753 N N . VAL A 1 373 ? -3.590 4.182 3.628 1.00 95.94 373 VAL A N 1
ATOM 2754 C CA . VAL A 1 373 ? -3.220 4.350 5.049 1.00 95.94 373 VAL A CA 1
ATOM 2755 C C . VAL A 1 373 ? -1.705 4.313 5.223 1.00 95.94 373 VAL A C 1
ATOM 2757 O O . VAL A 1 373 ? -1.032 3.512 4.581 1.00 95.94 373 VAL A O 1
ATOM 2760 N N . SER A 1 374 ? -1.147 5.163 6.085 1.00 94.50 374 SER A N 1
ATOM 2761 C CA . SER A 1 374 ? 0.298 5.195 6.360 1.00 94.50 374 SER A CA 1
ATOM 2762 C C . SER A 1 374 ? 0.626 5.169 7.845 1.00 94.50 374 SER A C 1
ATOM 2764 O O . SER A 1 374 ? 0.172 6.025 8.598 1.00 94.50 374 SER A O 1
ATOM 2766 N N . PHE A 1 375 ? 1.468 4.230 8.264 1.00 97.00 375 PHE A N 1
ATOM 2767 C CA . PHE A 1 375 ? 1.939 4.151 9.645 1.00 97.00 375 PHE A CA 1
ATOM 2768 C C . PHE A 1 375 ? 3.462 4.200 9.743 1.00 97.00 375 PHE A C 1
ATOM 2770 O O . PHE A 1 375 ? 4.174 3.750 8.847 1.00 97.00 375 PHE A O 1
ATOM 2777 N N . THR A 1 376 ? 3.951 4.714 10.869 1.00 94.44 376 THR A N 1
ATOM 2778 C CA . THR A 1 376 ? 5.371 4.693 11.237 1.00 94.44 376 THR A CA 1
ATOM 2779 C C . THR A 1 376 ? 5.543 4.026 12.602 1.00 94.44 376 THR A C 1
ATOM 2781 O O . THR A 1 376 ? 4.853 4.392 13.556 1.00 94.44 376 THR A O 1
ATOM 2784 N N . GLY A 1 377 ? 6.462 3.069 12.708 1.00 93.88 377 GLY A N 1
ATOM 2785 C CA . GLY A 1 377 ? 6.739 2.308 13.931 1.00 93.88 377 GLY A CA 1
ATOM 2786 C C . GLY A 1 377 ? 7.719 1.154 13.694 1.00 93.88 377 GLY A C 1
ATOM 2787 O O . GLY A 1 377 ? 8.049 0.834 12.555 1.00 93.88 377 GLY A O 1
ATOM 2788 N N . ASN A 1 378 ? 8.200 0.522 14.766 1.00 92.00 378 ASN A N 1
ATOM 2789 C CA . ASN A 1 378 ? 9.249 -0.513 14.699 1.00 92.00 378 ASN A CA 1
ATOM 2790 C C . ASN A 1 378 ? 8.726 -1.935 14.409 1.00 92.00 378 ASN A C 1
ATOM 2792 O O . ASN A 1 378 ? 9.500 -2.887 14.458 1.00 92.00 378 ASN A O 1
ATOM 2796 N N . GLY A 1 379 ? 7.431 -2.078 14.135 1.00 95.44 379 GLY A N 1
ATOM 2797 C CA . GLY A 1 379 ? 6.753 -3.358 13.970 1.00 95.44 379 GLY A CA 1
ATOM 2798 C C . GLY A 1 379 ? 6.147 -3.569 12.585 1.00 95.44 379 GLY A C 1
ATOM 2799 O O . GLY A 1 379 ? 6.590 -2.969 11.608 1.00 95.44 379 GLY A O 1
ATOM 2800 N N . VAL A 1 380 ? 5.121 -4.412 12.510 1.00 98.12 380 VAL A N 1
ATOM 2801 C CA . VAL A 1 380 ? 4.403 -4.758 11.277 1.00 98.12 380 VAL A CA 1
ATOM 2802 C C . VAL A 1 380 ? 3.161 -3.887 11.076 1.00 98.12 380 VAL A C 1
ATOM 2804 O O . VAL A 1 380 ? 2.661 -3.240 12.001 1.00 98.12 380 VAL A O 1
ATOM 2807 N N . PHE A 1 381 ? 2.661 -3.835 9.842 1.00 98.50 381 PHE A N 1
ATOM 2808 C CA . PHE A 1 381 ? 1.499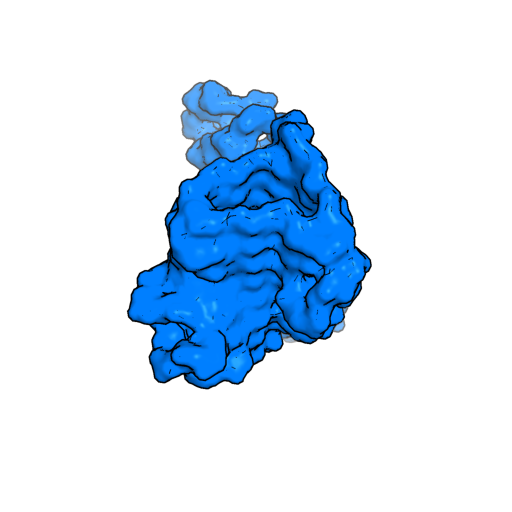 -3.017 9.502 1.00 98.50 381 PHE A CA 1
ATOM 2809 C C . PHE A 1 381 ? 0.215 -3.605 10.094 1.00 98.50 381 PHE A C 1
ATOM 2811 O O . PHE A 1 381 ? -0.628 -2.867 10.605 1.00 98.50 381 PHE A O 1
ATOM 2818 N N . MET A 1 382 ? 0.072 -4.928 10.059 1.00 98.50 382 MET A N 1
ATOM 2819 C CA . MET A 1 382 ? -1.111 -5.620 10.555 1.00 98.50 382 MET A CA 1
ATOM 2820 C C . MET A 1 382 ? -0.758 -7.039 10.983 1.00 98.50 382 MET A C 1
ATOM 2822 O O . MET A 1 382 ? 0.045 -7.683 10.321 1.00 98.50 382 MET A O 1
ATOM 2826 N N . ASP A 1 383 ? -1.385 -7.527 12.044 1.00 97.62 383 ASP A N 1
ATOM 2827 C CA . ASP A 1 383 ? -1.276 -8.924 12.471 1.00 97.62 383 ASP A CA 1
ATOM 2828 C C . ASP A 1 383 ? -2.636 -9.412 12.980 1.00 97.62 383 ASP A C 1
ATOM 2830 O O . ASP A 1 383 ? -3.492 -8.626 13.411 1.00 97.62 383 ASP A O 1
ATOM 2834 N N . VAL A 1 384 ? -2.837 -10.719 12.892 1.00 95.81 384 VAL A N 1
ATOM 2835 C CA . VAL A 1 384 ? -4.033 -11.441 13.303 1.00 95.81 384 VAL A CA 1
ATOM 2836 C C . VAL A 1 384 ? -3.589 -12.582 14.211 1.00 95.81 384 VAL A C 1
ATOM 2838 O O . VAL A 1 384 ? -2.987 -13.555 13.759 1.00 95.81 384 VAL A O 1
ATOM 2841 N N . ALA A 1 385 ? -3.931 -12.495 15.495 1.00 90.94 385 ALA A N 1
A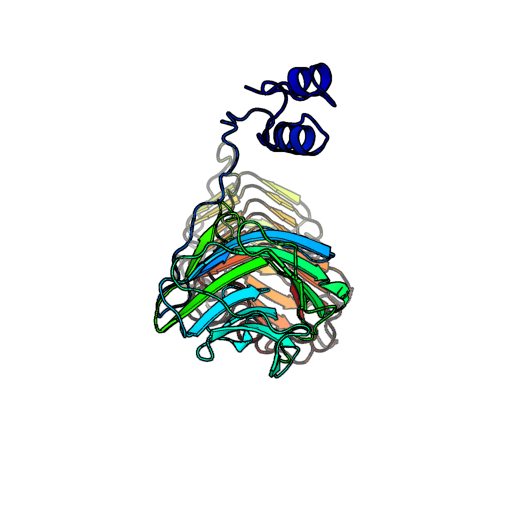TOM 2842 C CA . ALA A 1 385 ? -3.519 -13.507 16.468 1.00 90.94 385 ALA A CA 1
ATOM 2843 C C . ALA A 1 385 ? -4.427 -14.740 16.503 1.00 90.94 385 ALA A C 1
ATOM 2845 O O . ALA A 1 385 ? -4.009 -15.808 16.954 1.00 90.94 385 ALA A O 1
ATOM 2846 N N . ASP A 1 386 ? -5.674 -14.606 16.049 1.00 93.62 386 ASP A N 1
ATOM 2847 C CA . ASP A 1 386 ? -6.684 -15.633 16.258 1.00 93.62 386 ASP A CA 1
ATOM 2848 C C . ASP A 1 386 ? -7.013 -16.437 14.998 1.00 93.62 386 ASP A C 1
ATOM 2850 O O . ASP A 1 386 ? -7.429 -15.909 13.969 1.00 93.62 386 ASP A O 1
ATOM 2854 N N . SER A 1 387 ? -6.917 -17.762 15.116 1.00 93.44 387 SER A N 1
ATOM 2855 C CA . SER A 1 387 ? -7.220 -18.713 14.037 1.00 93.44 387 SER A CA 1
ATOM 2856 C C . SER A 1 387 ? -8.653 -18.643 13.482 1.00 93.44 387 SER A C 1
ATOM 2858 O O . SER A 1 387 ? -8.909 -19.116 12.373 1.00 93.44 387 SER A O 1
ATOM 2860 N N . ARG A 1 388 ? -9.605 -18.042 14.209 1.00 95.00 388 ARG A N 1
ATOM 2861 C CA . ARG A 1 388 ? -10.981 -17.784 13.750 1.00 95.00 388 ARG A CA 1
ATOM 2862 C C . ARG A 1 388 ? -11.027 -16.796 12.588 1.00 95.00 388 ARG A C 1
ATOM 2864 O O . ARG A 1 388 ? -12.036 -16.726 11.894 1.00 95.00 388 ARG A O 1
ATOM 2871 N N . PHE A 1 389 ? -9.946 -16.073 12.322 1.00 93.94 389 PHE A N 1
ATOM 2872 C CA . PHE A 1 389 ? -9.797 -15.241 11.135 1.00 93.94 389 PHE A CA 1
ATOM 2873 C C . PHE A 1 389 ? -9.392 -16.035 9.891 1.00 93.94 389 PHE A C 1
ATOM 2875 O O . PHE A 1 389 ? -8.860 -15.441 8.977 1.00 93.94 389 PHE A O 1
ATOM 2882 N N . ALA A 1 390 ? -9.648 -17.340 9.767 1.00 88.38 390 ALA A N 1
ATOM 2883 C CA . ALA A 1 390 ? -9.232 -18.097 8.577 1.00 88.38 390 ALA A CA 1
ATOM 2884 C C . ALA A 1 390 ? -10.017 -17.760 7.285 1.00 88.38 390 ALA A C 1
ATOM 2886 O O . ALA A 1 390 ? -9.556 -18.076 6.189 1.00 88.38 390 ALA A O 1
ATOM 2887 N N . SER A 1 391 ? -11.203 -17.147 7.397 1.00 86.06 391 SER A N 1
ATOM 2888 C CA . SER A 1 391 ? -12.149 -16.908 6.286 1.00 86.06 391 SER A CA 1
ATOM 2889 C C . SER A 1 391 ? -12.384 -15.457 5.792 1.00 86.06 391 SER A C 1
ATOM 2891 O O . SER A 1 391 ? -12.908 -15.319 4.684 1.00 86.06 391 SER A O 1
ATOM 2893 N N . PRO A 1 392 ? -12.071 -14.368 6.525 1.00 86.81 392 PRO A N 1
ATOM 2894 C CA . PRO A 1 392 ? -12.358 -13.012 6.084 1.00 86.81 392 PRO A CA 1
ATOM 2895 C C . PRO A 1 392 ? -11.513 -12.646 4.862 1.00 86.81 392 PRO A C 1
ATOM 2897 O O . PRO A 1 392 ? -10.363 -13.061 4.731 1.00 86.81 392 PRO A O 1
ATOM 2900 N N . SER A 1 393 ? -12.078 -11.832 3.971 1.00 91.25 393 SER A N 1
ATOM 2901 C CA . SER A 1 393 ? -11.318 -11.232 2.872 1.00 91.25 393 SER A CA 1
ATOM 2902 C C . SER A 1 393 ? -10.711 -9.914 3.334 1.00 91.25 393 SER A C 1
ATOM 2904 O O . SER A 1 393 ? -11.447 -9.048 3.823 1.00 91.25 393 SER A O 1
ATOM 2906 N N . ILE A 1 394 ? -9.409 -9.734 3.129 1.00 96.00 394 ILE A N 1
ATOM 2907 C CA . ILE A 1 394 ? -8.685 -8.534 3.556 1.00 96.00 394 ILE A CA 1
ATOM 2908 C C . ILE A 1 394 ? -8.072 -7.879 2.321 1.00 96.00 394 ILE A C 1
ATOM 2910 O O . ILE A 1 394 ? -7.346 -8.513 1.561 1.00 96.00 394 ILE A O 1
ATOM 2914 N N . THR A 1 395 ? -8.386 -6.609 2.088 1.00 93.25 395 THR A N 1
ATOM 2915 C CA . THR A 1 395 ? -7.790 -5.809 1.013 1.00 93.25 395 THR A CA 1
ATOM 2916 C C . THR A 1 395 ? -6.955 -4.696 1.623 1.00 93.25 395 THR A C 1
ATOM 2918 O O . THR A 1 395 ? -7.472 -3.923 2.427 1.00 93.25 395 THR A O 1
ATOM 2921 N N . VAL A 1 396 ? -5.691 -4.612 1.219 1.00 94.75 396 VAL A N 1
ATOM 2922 C CA . VAL A 1 396 ? -4.754 -3.545 1.582 1.00 94.75 396 VAL A CA 1
ATOM 2923 C C . VAL A 1 396 ? -4.361 -2.836 0.291 1.00 94.75 396 VAL A C 1
ATOM 2925 O O . VAL A 1 396 ? -3.736 -3.450 -0.563 1.00 94.75 396 VAL A O 1
ATOM 2928 N N . GLU A 1 397 ? -4.763 -1.581 0.114 1.00 89.00 397 GLU A N 1
ATOM 2929 C CA . GLU A 1 397 ? -4.593 -0.824 -1.137 1.00 89.00 397 GLU A CA 1
ATOM 2930 C C . GLU A 1 397 ? -3.872 0.503 -0.870 1.00 89.00 397 GLU A C 1
ATOM 2932 O O . GLU A 1 397 ? -4.283 1.258 0.016 1.00 89.00 397 GLU A O 1
ATOM 2937 N N . HIS A 1 398 ? -2.818 0.808 -1.633 1.00 82.88 398 HIS A N 1
ATOM 2938 C CA . HIS A 1 398 ? -1.989 2.009 -1.471 1.00 82.88 398 HIS A CA 1
ATOM 2939 C C . HIS A 1 398 ? -1.555 2.269 -0.008 1.00 82.88 398 HIS A C 1
ATOM 2941 O O . HIS A 1 398 ? -1.630 3.400 0.479 1.00 82.88 398 HIS A O 1
ATOM 2947 N N . CYS A 1 399 ? -1.153 1.245 0.747 1.00 91.12 399 CYS A N 1
ATOM 2948 C CA . CYS A 1 399 ? -0.749 1.400 2.150 1.00 91.12 399 CYS A CA 1
ATOM 2949 C C . CYS A 1 399 ? 0.769 1.455 2.322 1.00 91.12 399 CYS A C 1
ATOM 2951 O O . CYS A 1 399 ? 1.507 0.793 1.596 1.00 91.12 399 CYS A O 1
ATOM 2953 N N . PHE A 1 400 ? 1.227 2.200 3.332 1.00 90.06 400 PHE A N 1
ATOM 2954 C CA . PHE A 1 400 ? 2.649 2.402 3.611 1.00 90.06 400 PHE A CA 1
ATOM 2955 C C . PHE A 1 400 ? 2.995 2.130 5.072 1.00 90.06 400 PHE A C 1
ATOM 2957 O O . PHE A 1 400 ? 2.259 2.503 5.989 1.00 90.06 400 PHE A O 1
ATOM 2964 N N . LEU A 1 401 ? 4.167 1.540 5.278 1.00 93.44 401 LEU A N 1
ATOM 2965 C CA . LEU A 1 401 ? 4.804 1.380 6.576 1.00 93.44 401 LEU A CA 1
ATOM 2966 C C . LEU A 1 401 ? 6.201 1.998 6.503 1.00 93.44 401 LEU A C 1
ATOM 2968 O O . LEU A 1 401 ? 7.002 1.610 5.658 1.00 93.44 401 LEU A O 1
ATOM 2972 N N . ASN A 1 402 ? 6.507 2.962 7.372 1.00 87.94 402 ASN A N 1
ATOM 2973 C CA . ASN A 1 402 ? 7.817 3.626 7.436 1.00 87.94 402 ASN A CA 1
ATOM 2974 C C . ASN A 1 402 ? 8.297 4.198 6.087 1.00 87.94 402 ASN A C 1
ATOM 2976 O O . ASN A 1 402 ? 9.477 4.111 5.751 1.00 87.94 402 ASN A O 1
ATOM 2980 N N . GLY A 1 403 ? 7.391 4.774 5.295 1.00 78.31 403 GLY A N 1
ATOM 2981 C CA . GLY A 1 403 ? 7.764 5.416 4.034 1.00 78.31 403 GLY A CA 1
ATOM 2982 C C . GLY A 1 403 ? 7.831 4.483 2.814 1.00 78.31 403 GLY A C 1
ATOM 2983 O O . GLY A 1 403 ? 8.143 4.947 1.717 1.00 78.31 403 GLY A O 1
ATOM 2984 N N . ARG A 1 404 ? 7.577 3.177 2.978 1.00 83.50 404 ARG A N 1
ATOM 2985 C CA . ARG A 1 404 ? 7.589 2.184 1.888 1.00 83.50 404 ARG A CA 1
ATOM 2986 C C . ARG A 1 404 ? 6.240 1.469 1.755 1.00 83.50 404 ARG A C 1
ATOM 2988 O O . ARG A 1 404 ? 5.545 1.348 2.766 1.00 83.50 404 ARG A O 1
ATOM 2995 N N . PRO A 1 405 ? 5.869 0.984 0.554 1.00 84.75 405 PRO A N 1
ATOM 2996 C CA . PRO A 1 405 ? 4.660 0.188 0.376 1.00 84.75 405 PRO A CA 1
ATOM 2997 C C . PRO A 1 405 ? 4.616 -1.014 1.324 1.00 84.75 405 PRO A C 1
ATOM 2999 O O . PRO A 1 405 ? 5.646 -1.638 1.607 1.00 84.75 405 PRO A O 1
ATOM 3002 N N . VAL A 1 406 ? 3.417 -1.327 1.805 1.00 87.12 406 VAL A N 1
ATOM 3003 C CA . VAL A 1 406 ? 3.136 -2.527 2.597 1.00 87.12 406 VAL A CA 1
ATOM 3004 C C . VAL A 1 406 ? 3.301 -3.764 1.721 1.00 87.12 406 VAL A C 1
ATOM 3006 O O . VAL A 1 406 ? 2.816 -3.828 0.594 1.00 87.12 406 VAL A O 1
ATOM 3009 N N . THR A 1 407 ? 3.985 -4.763 2.262 1.00 89.56 407 THR A N 1
ATOM 3010 C CA . THR A 1 407 ? 4.245 -6.055 1.624 1.00 89.56 407 THR A CA 1
ATOM 3011 C C . THR A 1 407 ? 3.653 -7.187 2.459 1.00 89.56 407 THR A C 1
ATOM 3013 O O . THR A 1 407 ? 3.242 -6.982 3.598 1.00 89.56 407 THR A O 1
ATOM 3016 N N . ALA A 1 408 ? 3.658 -8.414 1.931 1.00 88.19 408 ALA A N 1
ATOM 3017 C CA . ALA A 1 408 ? 3.203 -9.585 2.683 1.00 88.19 408 ALA A CA 1
ATOM 3018 C C . ALA A 1 408 ? 3.995 -9.814 3.988 1.00 88.19 408 ALA A C 1
ATOM 3020 O O . ALA A 1 408 ? 3.443 -10.328 4.954 1.00 88.19 408 ALA A O 1
ATOM 3021 N N . ALA A 1 409 ? 5.266 -9.394 4.046 1.00 90.31 409 ALA A N 1
ATOM 3022 C CA . ALA A 1 409 ? 6.082 -9.494 5.257 1.00 90.31 409 ALA A CA 1
ATOM 3023 C C . ALA A 1 409 ? 5.609 -8.557 6.385 1.00 90.31 409 ALA A C 1
ATOM 3025 O O . ALA A 1 409 ? 5.906 -8.803 7.550 1.00 90.31 409 ALA A O 1
ATOM 3026 N N . ASP A 1 410 ? 4.862 -7.504 6.048 1.00 96.75 410 ASP A N 1
ATOM 3027 C CA . ASP A 1 410 ? 4.299 -6.547 7.005 1.00 96.75 410 ASP A CA 1
ATOM 3028 C C . ASP A 1 410 ? 2.900 -6.953 7.491 1.00 96.75 410 ASP A C 1
ATOM 3030 O O . ASP A 1 410 ? 2.270 -6.198 8.232 1.00 96.75 410 ASP A O 1
ATOM 3034 N N . LEU A 1 411 ? 2.408 -8.109 7.036 1.00 96.94 411 LEU A N 1
ATOM 3035 C CA . LEU A 1 411 ? 1.087 -8.660 7.324 1.00 96.94 411 LEU A CA 1
ATOM 3036 C C . LEU A 1 411 ? 1.206 -10.111 7.848 1.00 96.94 411 LEU A C 1
ATOM 3038 O O . LEU A 1 411 ? 0.570 -11.010 7.284 1.00 96.94 411 LEU A O 1
ATOM 3042 N N . PRO A 1 412 ? 2.058 -10.396 8.858 1.00 90.62 412 PRO A N 1
ATOM 3043 C CA . PRO A 1 412 ? 2.152 -11.742 9.420 1.00 90.62 412 PRO A CA 1
ATOM 3044 C C . PRO A 1 412 ? 0.786 -12.195 9.945 1.00 90.62 412 PRO A C 1
ATOM 3046 O O . PRO A 1 412 ? -0.044 -11.378 10.319 1.00 90.62 412 PRO A O 1
ATOM 3049 N N . GLY A 1 413 ? 0.507 -13.497 9.887 1.00 90.06 413 GLY A N 1
ATOM 3050 C CA . GLY A 1 413 ? -0.748 -14.054 10.404 1.00 90.06 413 GLY A CA 1
ATOM 3051 C C . GLY A 1 413 ? -2.015 -13.699 9.612 1.00 90.06 413 GLY A C 1
ATOM 3052 O O . GLY A 1 413 ? -3.033 -14.350 9.821 1.00 90.06 413 GLY A O 1
ATOM 3053 N N . VAL A 1 414 ? -1.972 -12.745 8.672 1.00 93.88 414 VAL A N 1
ATOM 3054 C CA . VAL A 1 414 ? -3.140 -12.268 7.916 1.00 93.88 414 VAL A CA 1
ATOM 3055 C C . VAL A 1 414 ? -3.479 -13.221 6.756 1.00 93.88 414 VAL A C 1
ATOM 3057 O O . VAL A 1 414 ? -2.746 -13.275 5.764 1.00 93.88 414 VAL A O 1
ATOM 3060 N N . PRO A 1 415 ? -4.603 -13.959 6.804 1.00 89.69 415 PRO A N 1
ATOM 3061 C CA . PRO A 1 415 ? -4.984 -14.872 5.732 1.00 89.69 415 PRO A CA 1
ATOM 3062 C C . PRO A 1 415 ? -5.809 -14.162 4.650 1.00 89.69 415 PRO A C 1
ATOM 3064 O O . PRO A 1 415 ? -6.396 -13.106 4.878 1.00 89.69 415 PRO A O 1
ATOM 3067 N N . ASN A 1 416 ? -5.878 -14.769 3.458 1.00 88.12 416 ASN A N 1
ATOM 3068 C CA . ASN A 1 416 ? -6.691 -14.306 2.319 1.00 88.12 416 ASN A CA 1
ATOM 3069 C C . ASN A 1 416 ? -6.519 -12.810 1.987 1.00 88.12 416 ASN A C 1
ATOM 3071 O O . ASN A 1 416 ? -7.479 -12.123 1.614 1.00 88.12 416 ASN A O 1
ATOM 3075 N N . VAL A 1 417 ? -5.295 -12.298 2.140 1.00 92.81 417 VAL A N 1
ATOM 3076 C CA . VAL A 1 417 ? -4.992 -10.891 1.899 1.00 92.81 417 VAL A CA 1
ATOM 3077 C C . VAL A 1 417 ? -4.708 -10.620 0.425 1.00 92.81 417 VAL A C 1
ATOM 3079 O O . VAL A 1 417 ? -3.953 -11.329 -0.234 1.00 92.81 417 VAL A O 1
ATOM 3082 N N . THR A 1 418 ? -5.324 -9.565 -0.097 1.00 88.75 418 THR A N 1
ATOM 3083 C CA . THR A 1 418 ? -5.014 -8.981 -1.403 1.00 88.75 418 THR A CA 1
ATOM 3084 C C . THR A 1 418 ? -4.317 -7.650 -1.171 1.00 88.75 418 THR A C 1
ATOM 3086 O O . THR A 1 418 ? -4.926 -6.726 -0.629 1.00 88.75 418 THR A O 1
ATOM 3089 N N . ILE A 1 419 ? -3.054 -7.559 -1.582 1.00 84.25 419 ILE A N 1
ATOM 3090 C CA . ILE A 1 419 ? -2.280 -6.318 -1.543 1.00 84.25 419 ILE A CA 1
ATOM 3091 C C . ILE A 1 419 ? -2.341 -5.692 -2.930 1.00 84.25 419 ILE A C 1
ATOM 3093 O O . ILE A 1 419 ? -1.975 -6.326 -3.921 1.00 84.25 419 ILE A O 1
ATOM 3097 N N . LEU A 1 420 ? -2.836 -4.466 -2.989 1.00 71.56 420 LEU A N 1
ATOM 3098 C CA . LEU A 1 420 ? -2.932 -3.663 -4.192 1.00 71.56 420 LEU A CA 1
ATOM 3099 C C . LEU A 1 420 ? -1.977 -2.468 -4.061 1.00 71.56 420 LEU A C 1
ATOM 3101 O O . LEU A 1 420 ? -1.849 -1.921 -2.959 1.00 71.56 420 LEU A O 1
ATOM 3105 N N . PRO A 1 421 ? -1.283 -2.118 -5.158 1.00 61.78 421 PRO A N 1
ATOM 3106 C CA . PRO A 1 421 ? -0.340 -1.006 -5.191 1.00 61.78 421 PRO A CA 1
ATOM 3107 C C . PRO A 1 421 ? -1.000 0.307 -4.792 1.00 61.78 421 PRO A C 1
ATOM 3109 O O . PRO A 1 421 ? -2.245 0.387 -4.898 1.00 61.78 421 PRO A O 1
#

Sequence (421 aa):
ITDLSTILTYFNTTDSRGDADSSGRVDITDLSIVLSHYGQSYSGGGSSGSCVQSSSTWTNNSISVQTGIYNQTFTAKPSMNNIDADIGFSAVPVVAYSDLAAIVEFSSNGSILARNGAVYSAMNNLNYSANTTYTFRISINVTTHTYSMFVSPPGASEVIIASNYAFRTEQSSANQISNWATISTSGSVKVCGLPVSASPPPTSWSYTVAPPVTPGATITNMSGLGLNITTQQNISDKVIDGTGDTGVLFQLNAGGSTMNRVKMTRVAAGNSATFGKHGIYGKVPNLVLQDIDISCSANCASAVSLRYNGAQLRRFILSGAPHAITYYETSTTAGTVTIENGSGSFTGDTAIWMDAETDYTQQVIQRFVIKNVSFTGNGVFMDVADSRFASPSITVEHCFLNGRPVTAADLPGVPNVTILP

pLDDT: mean 89.02, std 12.38, range [36.59, 98.75]

Mean predicted aligned error: 15.12 Å

Solvent-accessible surface area (backbone atoms only — not comparable to full-atom values): 20153 Å² total; per-residue (Å²): 125,59,43,71,70,40,30,68,72,29,54,80,34,64,47,72,66,16,17,45,58,55,77,64,46,9,53,72,68,24,52,54,53,40,64,76,42,67,96,55,94,66,83,68,62,48,77,73,29,65,69,47,69,32,34,83,50,72,46,69,34,34,39,76,77,39,56,49,80,47,76,51,56,33,35,40,27,33,66,44,61,47,21,36,30,44,42,31,32,13,59,49,84,59,88,49,80,63,46,34,25,47,41,42,29,45,30,58,87,28,32,46,30,27,39,40,31,90,43,76,44,41,78,40,90,41,74,60,55,45,70,42,59,31,40,36,40,39,41,38,32,30,80,76,31,25,30,30,35,34,40,24,50,77,99,48,74,75,41,60,28,34,76,67,26,36,17,18,62,81,26,62,80,44,69,38,37,26,21,37,34,26,30,11,88,35,69,31,38,40,36,29,42,50,75,61,43,94,56,69,73,79,39,61,48,84,60,87,50,54,69,40,71,72,66,75,45,77,39,67,25,46,75,31,55,50,42,80,36,65,51,58,47,80,45,64,21,34,34,36,46,34,8,4,22,29,29,32,38,38,34,64,66,18,41,61,18,37,37,39,17,34,37,35,36,39,18,12,59,49,61,59,57,96,62,84,17,21,37,31,36,37,49,25,38,38,31,38,40,32,20,35,38,36,35,34,19,91,55,19,46,18,29,34,35,40,26,34,34,39,22,34,42,35,30,29,38,29,25,57,6,34,16,31,31,35,36,38,42,68,57,94,55,69,35,47,33,37,42,31,42,18,27,38,29,23,73,34,62,31,30,32,39,36,41,60,39,91,87,51,85,66,70,39,61,40,34,39,41,39,32,39,30,18,40,37,55,90,43,31,55,30,37,38,79,41,80,44,48,71,67,24,48,32,38,42,28,48,32,20,44,68,55,36,75,65,51,74,85,28,32,48,72,55,44,67,63,45,80,43,113

Radius of gyration: 27.26 Å; Cα contacts (8 Å, |Δi|>4): 1263; chains: 1; bounding box: 60×49×78 Å

Secondary structure (DSSP, 8-state):
---HHHHHHHTTS--TTT-SS-SSS-SHHHHHHHHHTTTS--------PPPEEP-SS-EEEEEEEESSEEEEEEEEEESSSS-EEEEEEESS--SSGGGEEEEEEE-TTSBEEEEETTEEE-SS--B--TTPPEEEEEEEETTTTEEEEEEE-TTS--EEEEEEEEPPGGGTT---EEEEEEEEEES-EEEES----SSPSPS-----PPPPSS---EEEETTS-SEEE-S--EEEEEEEEEESS-SEEE-GGGTT-EEEEEEEEEETTT---SS-EEEEEE-STT-EEEEEEEEE-TTEEEEEEE-STT-EEEEEEEEEESEEEEEEE--SS--EEEEEEEEEEESSSEEEEEEE-TT--SPP--EEEEEEEEEESSSEEEEE--GGGGS-EEEEES-EETTEE--GGGSTT--SEEEE-

Foldseek 3Di:
DQAPVNLVVQAQHQDVSQPLQNPSHRYVVSVVVRVVQPPHDRDRDNCQFDKDKAEQAKDKFWDPKDQFKDKFKKKKAFQFFQWWKKKFWALDRDRDPLRGFWIWTCHNVQWIWIDQAADTFFPDTHGDGHRWMKMKMKIAGLVQQFIWIWIDTVPGDIDTRDDRRHTHNSCNNPRITTMMIMHTPGTMMIMTRDDGPPDDQQLAFDFDQAAQDPQPDEFEAQQAEREEAAAAEEAGRHEYEHHLAEPYEYDARRAQHEYGRYAYYAFNVNVNDPDAGEPYAAPYEQYHYGSYEYDYEPRHQEHEEHEYANYEHYRYEAEDHQEPYEYAYDDPDEHEHEAERYEYEHEHAEHYEYYYDPPDDAQDRYEYEYYRYEYEYDHAHYEYDDPSPQDYAYEHANYHYNSHAHDVVSYPHHHNYDYYD

Nearest PDB structures (foldseek):
  2bqp-assembly1_B  TM=6.911E-01  e=1.054E-03  Pisum sativum
  3zyr-assembly1_B  TM=5.775E-01  e=1.891E-03  Platypodium elegans
  5eyy-assembly1_A-2  TM=5.497E-01  e=1.482E-03  Centrolobium tomentosum
  9c4i-assembly1_B  TM=5.103E-01  e=9.562E-04  Centrolobium microchaete
  2gn3-assembly1_A  TM=4.708E-01  e=5.594E-04  Pterocarpus angolensis